Protein AF-A0AAD9B5M4-F1 (afdb_monomer)

pLDDT: mean 79.09, std 23.1, range [20.39, 98.62]

Mean predicted aligned error: 19.1 Å

Secondary structure (DSSP, 8-state):
-PPPHHHHHHHHHHHHHHHTS---PPP------------------------------------------------PPEEPPPPTT---TT--EETT-EEPP---SSSSSSPEEEEE--TTGGGS-HHHHHHHHHHHHHHHHHHHHHHT--EEEEESB--TTTSTTS-TTBB--B--S-THHHHHGGGGHHHH-SS-HHHHHHHBPPPEEEEEE-SS----EEEEEEEE---HHHHTT---EE--EEEETTTTEEEEPPPEEEEEETTEEEEPPGGGHHHHHHTHHHHHHHHHHHHHHHHHS-----TTHHHHHHHHHHTTSSS--TT--EEEEE-PPPTTGGGG-HHHHTS-EEEEEE--TTTTTTSHHHHHTTTS-EEEEEGGGG---TT--HHHHHHHTTTTTSEEEEETT--TT--S-------

Structure (mmCIF, N/CA/C/O backbone):
data_AF-A0AAD9B5M4-F1
#
_entry.id   AF-A0AAD9B5M4-F1
#
loop_
_atom_site.group_PDB
_atom_site.id
_atom_site.type_symbol
_atom_site.label_atom_id
_atom_site.label_alt_id
_atom_site.label_comp_id
_atom_site.label_asym_id
_atom_site.label_entity_id
_atom_site.label_seq_id
_atom_site.pdbx_PDB_ins_code
_atom_site.Cartn_x
_atom_site.Cartn_y
_atom_site.Cartn_z
_atom_site.occupancy
_atom_site.B_iso_or_equiv
_atom_site.auth_seq_id
_atom_site.auth_comp_id
_atom_site.auth_asym_id
_atom_site.auth_atom_id
_atom_site.pdbx_PDB_model_num
ATOM 1 N N . MET A 1 1 ? 7.770 17.710 -36.635 1.00 39.19 1 MET A N 1
ATOM 2 C CA . MET A 1 1 ? 7.767 16.259 -36.335 1.00 39.19 1 MET A CA 1
ATOM 3 C C . MET A 1 1 ? 8.160 16.074 -34.880 1.00 39.19 1 MET A C 1
ATOM 5 O O . MET A 1 1 ? 9.122 16.702 -34.460 1.00 39.19 1 MET A O 1
ATOM 9 N N . LYS A 1 2 ? 7.404 15.291 -34.099 1.00 36.31 2 LYS A N 1
ATOM 10 C CA . LYS A 1 2 ? 7.777 14.970 -32.712 1.00 36.31 2 LYS A CA 1
ATOM 11 C C . LYS A 1 2 ? 9.024 14.082 -32.746 1.00 36.31 2 LYS A C 1
ATOM 13 O O . LYS A 1 2 ? 9.026 13.071 -33.441 1.00 36.31 2 LYS A O 1
ATOM 18 N N . LEU A 1 3 ? 10.082 14.499 -32.057 1.00 49.53 3 LEU A N 1
ATOM 19 C CA . LEU A 1 3 ? 11.341 13.760 -31.987 1.00 49.53 3 LEU A CA 1
ATOM 20 C C . LEU A 1 3 ? 11.106 12.439 -31.237 1.00 49.53 3 LEU A C 1
ATOM 22 O O . LEU A 1 3 ? 10.491 12.428 -30.172 1.00 49.53 3 LEU A O 1
ATOM 26 N N . GLY A 1 4 ? 11.536 11.324 -31.831 1.00 55.62 4 GLY A N 1
ATOM 27 C CA . GLY A 1 4 ? 11.327 9.985 -31.280 1.00 55.62 4 GLY A CA 1
ATOM 28 C C . GLY A 1 4 ? 12.250 9.660 -30.093 1.00 55.62 4 GLY A C 1
ATOM 29 O O . GLY A 1 4 ? 13.252 10.350 -29.884 1.00 55.62 4 GLY A O 1
ATOM 30 N N . PRO A 1 5 ? 11.972 8.574 -29.347 1.00 49.12 5 PRO A N 1
ATOM 31 C CA . PRO A 1 5 ? 12.705 8.195 -28.130 1.00 49.12 5 PRO A CA 1
ATOM 32 C C . PRO A 1 5 ? 14.225 8.063 -28.319 1.00 49.12 5 PRO A C 1
ATOM 34 O O . PRO A 1 5 ? 14.998 8.458 -27.449 1.00 49.12 5 PRO A O 1
ATOM 37 N N . ALA A 1 6 ? 14.667 7.585 -29.486 1.00 45.44 6 ALA A N 1
ATOM 38 C CA . ALA A 1 6 ? 16.084 7.468 -29.827 1.00 45.44 6 ALA A CA 1
ATOM 39 C C . ALA A 1 6 ? 16.812 8.825 -29.856 1.00 45.44 6 ALA A C 1
ATOM 41 O O . ALA A 1 6 ? 17.970 8.917 -29.457 1.00 45.44 6 ALA A O 1
ATOM 42 N N . HIS A 1 7 ? 16.130 9.896 -30.270 1.00 56.38 7 HIS A N 1
ATOM 43 C CA . HIS A 1 7 ? 16.723 11.231 -30.339 1.00 56.38 7 HIS A CA 1
ATOM 44 C C . HIS A 1 7 ? 16.983 11.803 -28.937 1.00 56.38 7 HIS A C 1
ATOM 46 O O . HIS A 1 7 ? 18.015 12.425 -28.701 1.00 56.38 7 HIS A O 1
ATOM 52 N N . LEU A 1 8 ? 16.090 11.505 -27.986 1.00 57.06 8 LEU A N 1
ATOM 53 C CA . LEU A 1 8 ? 16.222 11.906 -26.585 1.00 57.06 8 LEU A CA 1
ATOM 54 C C . LEU A 1 8 ? 17.433 11.236 -25.913 1.00 57.06 8 LEU A C 1
ATOM 56 O O . LEU A 1 8 ? 18.169 11.867 -25.156 1.00 57.06 8 LEU A O 1
ATOM 60 N N . ILE A 1 9 ? 17.663 9.957 -26.227 1.00 57.53 9 ILE A N 1
ATOM 61 C CA . ILE A 1 9 ? 18.798 9.176 -25.715 1.00 57.53 9 ILE A CA 1
ATOM 62 C C . ILE A 1 9 ? 20.120 9.714 -26.277 1.00 57.53 9 ILE A C 1
ATOM 64 O O . ILE A 1 9 ? 21.083 9.893 -25.529 1.00 57.53 9 ILE A O 1
ATOM 68 N N . ILE A 1 10 ? 20.162 10.021 -27.577 1.00 68.12 10 ILE A N 1
ATOM 69 C CA . ILE A 1 10 ? 21.339 10.611 -28.231 1.00 68.12 10 ILE A CA 1
ATOM 70 C C . ILE A 1 10 ? 21.653 11.988 -27.634 1.00 68.12 10 ILE A C 1
ATOM 72 O O . ILE A 1 10 ? 22.813 12.279 -27.339 1.00 68.12 10 ILE A O 1
ATOM 76 N N . GLN A 1 11 ? 20.631 12.809 -27.385 1.00 69.69 11 GLN A N 1
ATOM 77 C CA . GLN A 1 11 ? 20.801 14.120 -26.767 1.00 69.69 11 GLN A CA 1
ATOM 78 C C . GLN A 1 11 ? 21.380 14.010 -25.348 1.00 69.69 11 GLN A C 1
ATOM 80 O O . GLN A 1 11 ? 22.401 14.635 -25.059 1.00 69.69 11 GLN A O 1
ATOM 85 N N . LYS A 1 12 ? 20.813 13.145 -24.494 1.00 71.06 12 LYS A N 1
ATOM 86 C CA . LYS A 1 12 ? 21.324 12.935 -23.128 1.00 71.06 12 LYS A CA 1
ATOM 87 C C . LYS A 1 12 ? 22.743 12.368 -23.099 1.00 71.06 12 LYS A C 1
ATOM 89 O O . LYS A 1 12 ? 23.552 12.785 -22.272 1.00 71.06 12 LYS A O 1
ATOM 94 N N . ARG A 1 13 ? 23.078 11.450 -24.013 1.00 75.81 13 ARG A N 1
ATOM 95 C CA . ARG A 1 13 ? 24.453 10.953 -24.180 1.00 75.81 13 ARG A CA 1
ATOM 96 C C . ARG A 1 13 ? 25.413 12.104 -24.499 1.00 75.81 13 ARG A C 1
ATOM 98 O O . ARG A 1 13 ? 26.478 12.185 -23.894 1.00 75.81 13 ARG A O 1
ATOM 105 N N . ASN A 1 14 ? 25.051 12.977 -25.438 1.00 75.81 14 ASN A N 1
ATOM 106 C CA . ASN A 1 14 ? 25.907 14.086 -25.861 1.00 75.81 14 ASN A CA 1
ATOM 107 C C . ASN A 1 14 ? 26.092 15.130 -24.746 1.00 75.81 14 ASN A C 1
ATOM 109 O O . ASN A 1 14 ? 27.202 15.618 -24.546 1.00 75.81 14 ASN A O 1
ATOM 113 N N . GLU A 1 15 ? 25.051 15.409 -23.958 1.00 79.12 15 GLU A N 1
ATOM 114 C CA . GLU A 1 15 ? 25.136 16.261 -22.761 1.00 79.12 15 GLU A CA 1
ATOM 115 C C . GLU A 1 15 ? 26.111 15.694 -21.711 1.00 79.12 15 GLU A C 1
ATOM 117 O O . GLU A 1 15 ? 26.934 16.427 -21.159 1.00 79.12 15 GLU A O 1
ATOM 122 N N . LEU A 1 16 ? 26.081 14.376 -21.485 1.00 66.81 16 LEU A N 1
ATOM 123 C CA . LEU A 1 16 ? 26.980 13.662 -20.567 1.00 66.81 16 LEU A CA 1
ATOM 124 C C . LEU A 1 16 ? 28.443 13.631 -21.027 1.00 66.81 16 LEU A C 1
ATOM 126 O O . LEU A 1 16 ? 29.350 13.620 -20.198 1.00 66.81 16 LEU A O 1
ATOM 130 N N . ILE A 1 17 ? 28.686 13.595 -22.336 1.00 68.75 17 ILE A N 1
ATOM 131 C CA . ILE A 1 17 ? 30.043 13.640 -22.897 1.00 68.75 17 ILE A CA 1
ATOM 132 C C . ILE A 1 17 ? 30.610 15.060 -22.783 1.00 68.75 17 ILE A C 1
ATOM 134 O O . ILE A 1 17 ? 31.754 15.237 -22.365 1.00 68.75 17 ILE A O 1
ATOM 138 N N . ASN A 1 18 ? 29.789 16.074 -23.065 1.00 67.31 18 ASN A N 1
ATOM 139 C CA . ASN A 1 18 ? 30.200 17.476 -23.019 1.00 67.31 18 ASN A CA 1
ATOM 140 C C . ASN A 1 18 ? 30.440 17.985 -21.588 1.00 67.31 18 ASN A C 1
ATOM 142 O O . ASN A 1 18 ? 31.298 18.843 -21.378 1.00 67.31 18 ASN A O 1
ATOM 146 N N . SER A 1 19 ? 29.737 17.448 -20.583 1.00 72.06 19 SER A N 1
ATOM 147 C CA . SER A 1 19 ? 29.960 17.819 -19.177 1.00 72.06 19 SER A CA 1
ATOM 148 C C . SER A 1 19 ? 31.300 17.320 -18.624 1.00 72.06 19 SER A C 1
ATOM 150 O O . SER A 1 19 ? 31.854 17.940 -17.718 1.00 72.06 19 SER A O 1
ATOM 152 N N . LYS A 1 20 ? 31.867 16.255 -19.205 1.00 62.69 20 LYS A N 1
ATOM 153 C CA . LYS A 1 20 ? 33.166 15.684 -18.810 1.00 62.69 20 LYS A CA 1
ATOM 154 C C . LYS A 1 20 ? 34.376 16.347 -19.481 1.00 62.69 20 LYS A C 1
ATOM 156 O O . LYS A 1 20 ? 35.502 16.004 -19.138 1.00 62.69 20 LYS A O 1
ATOM 161 N N . GLN A 1 21 ? 34.167 17.277 -20.419 1.00 49.81 21 GLN A N 1
ATOM 162 C CA . GLN A 1 21 ? 35.237 17.889 -21.224 1.00 49.81 21 GLN A CA 1
ATOM 163 C C . GLN A 1 21 ? 35.548 19.360 -20.892 1.00 49.81 21 GLN A C 1
ATOM 165 O O . GLN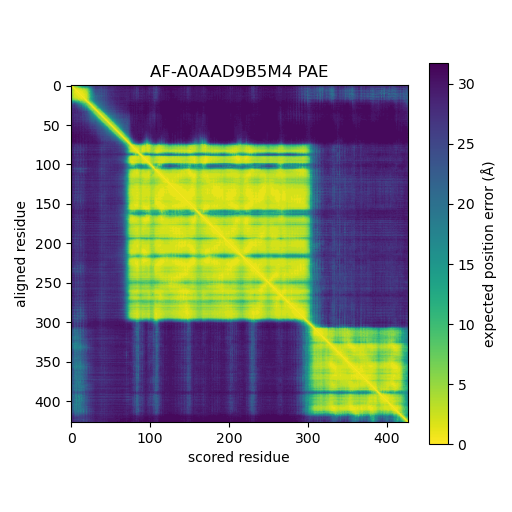 A 1 21 ? 36.388 19.958 -21.560 1.00 49.81 21 GLN A O 1
ATOM 170 N N . LYS 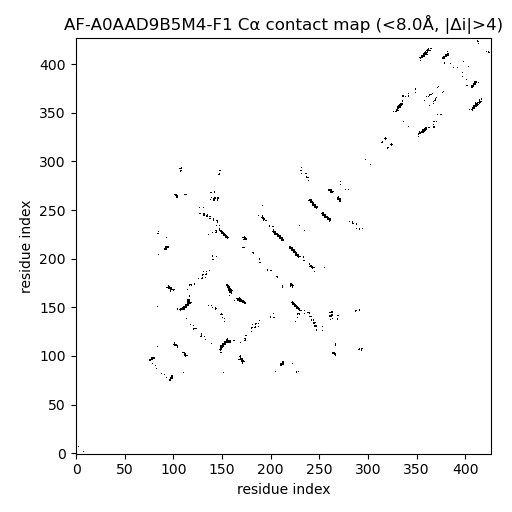A 1 22 ? 34.934 19.973 -19.868 1.00 40.47 22 LYS A N 1
ATOM 171 C CA . LYS A 1 22 ? 35.286 21.353 -19.476 1.00 40.47 22 LYS A CA 1
ATOM 172 C C . LYS A 1 22 ? 36.517 21.392 -18.549 1.00 40.47 22 LYS A C 1
ATOM 174 O O . LYS A 1 22 ? 36.461 20.792 -17.476 1.00 40.47 22 LYS A O 1
ATOM 179 N N . PRO A 1 23 ? 37.597 22.123 -18.893 1.00 38.47 23 PRO A N 1
ATOM 180 C CA . PRO A 1 23 ? 38.705 22.387 -17.976 1.00 38.47 23 PRO A CA 1
ATOM 181 C C . PRO A 1 23 ? 38.291 23.395 -16.892 1.00 38.47 23 PRO A C 1
ATOM 183 O O . PRO A 1 23 ? 37.596 24.368 -17.180 1.00 38.47 23 PRO A O 1
ATOM 186 N N . GLN A 1 24 ? 38.746 23.191 -15.652 1.00 37.97 24 GLN A N 1
ATOM 187 C CA . GLN A 1 24 ? 38.643 24.187 -14.580 1.00 37.97 24 GLN A CA 1
ATOM 188 C C . GLN A 1 24 ? 39.502 25.415 -14.920 1.00 37.97 24 GLN A C 1
ATOM 190 O O . GLN A 1 24 ? 40.733 25.339 -14.923 1.00 37.97 24 GLN A O 1
ATOM 195 N N . GLU A 1 25 ? 38.865 26.554 -15.189 1.00 32.81 25 GLU A N 1
ATOM 196 C CA . GLU A 1 25 ? 39.560 27.836 -15.296 1.00 32.81 25 GLU A CA 1
ATOM 197 C C . GLU A 1 25 ? 39.916 28.403 -13.915 1.00 32.81 25 GLU A C 1
ATOM 199 O O . GLU A 1 25 ? 39.144 28.370 -12.956 1.00 32.81 25 GLU A O 1
ATOM 204 N N . LYS A 1 26 ? 41.148 28.910 -13.846 1.00 32.97 26 LYS A N 1
ATOM 205 C CA . LYS A 1 26 ? 41.827 29.486 -12.686 1.00 32.97 26 LYS A CA 1
ATOM 206 C C . LYS A 1 26 ? 41.167 30.800 -12.255 1.00 32.97 26 LYS A C 1
ATOM 208 O O . LYS A 1 26 ? 41.124 31.742 -13.038 1.00 32.97 26 LYS A O 1
ATOM 213 N N . ILE A 1 27 ? 40.804 30.917 -10.978 1.00 31.23 27 ILE A N 1
ATOM 214 C CA . ILE A 1 27 ? 40.496 32.207 -10.343 1.00 31.23 27 ILE A CA 1
ATOM 215 C C . ILE A 1 27 ? 41.760 32.708 -9.626 1.00 31.23 27 ILE A C 1
ATOM 217 O O . ILE A 1 27 ? 42.312 32.013 -8.773 1.00 31.23 27 ILE A O 1
ATOM 221 N N . LYS A 1 28 ? 42.225 33.915 -9.976 1.00 28.78 28 LYS A N 1
ATOM 222 C CA . LYS A 1 28 ? 43.208 34.703 -9.207 1.00 28.78 28 LYS A CA 1
ATOM 223 C C . LYS A 1 28 ? 42.522 35.922 -8.553 1.00 28.78 28 LYS A C 1
ATOM 225 O O . LYS A 1 28 ? 41.467 36.333 -9.029 1.00 28.78 28 LYS A O 1
ATOM 230 N N . PRO A 1 29 ? 43.087 36.459 -7.454 1.00 37.53 29 PRO A N 1
ATOM 231 C CA . PRO A 1 29 ? 42.334 37.058 -6.350 1.00 37.53 29 PRO A CA 1
ATOM 232 C C . PRO A 1 29 ? 42.328 38.595 -6.364 1.00 37.53 29 PRO A C 1
ATOM 234 O O . PRO A 1 29 ? 43.187 39.209 -6.989 1.00 37.53 29 PRO A O 1
ATOM 237 N N . ASN A 1 30 ? 41.429 39.207 -5.584 1.00 25.59 30 ASN A N 1
ATOM 238 C CA . ASN A 1 30 ? 41.640 40.542 -5.009 1.00 25.59 30 ASN A CA 1
ATOM 239 C C . ASN A 1 30 ? 40.929 40.687 -3.639 1.00 25.59 30 ASN A C 1
ATOM 241 O O . ASN A 1 30 ? 40.059 39.872 -3.328 1.00 25.59 30 ASN A O 1
ATOM 245 N N . PRO A 1 31 ? 41.349 41.644 -2.783 1.00 32.12 31 PRO A N 1
ATOM 246 C CA . PRO A 1 31 ? 41.446 41.461 -1.336 1.00 32.12 31 PRO A CA 1
ATOM 247 C C . PRO A 1 31 ? 40.405 42.263 -0.539 1.00 32.12 31 PRO A C 1
ATOM 249 O O . PRO A 1 31 ? 39.957 43.319 -0.976 1.00 32.12 31 PRO A O 1
ATOM 252 N N . GLY A 1 32 ? 40.094 41.817 0.683 1.00 26.09 32 GLY A N 1
ATOM 253 C CA . GLY A 1 32 ? 39.283 42.611 1.614 1.00 26.09 32 GLY A CA 1
ATOM 254 C C . GLY A 1 32 ? 38.781 41.870 2.855 1.00 26.09 32 GLY A C 1
ATOM 255 O O . GLY A 1 32 ? 37.624 41.494 2.903 1.00 26.09 32 GLY A O 1
ATOM 256 N N . LYS A 1 33 ? 39.690 41.681 3.821 1.00 28.72 33 LYS A N 1
ATOM 257 C CA . LYS A 1 33 ? 39.554 41.597 5.297 1.00 28.72 33 LYS A CA 1
ATOM 258 C C . LYS A 1 33 ? 38.266 41.081 5.990 1.00 28.72 33 LYS A C 1
ATOM 260 O O . LYS A 1 33 ? 37.246 41.756 5.974 1.00 28.72 33 LYS A O 1
ATOM 265 N N . ASN A 1 34 ? 38.528 40.052 6.817 1.00 25.77 34 ASN A N 1
ATOM 266 C CA . ASN A 1 34 ? 38.108 39.774 8.214 1.00 25.77 34 ASN A CA 1
ATOM 267 C C . ASN A 1 34 ? 36.602 39.494 8.452 1.00 25.77 34 ASN A C 1
ATOM 269 O O . ASN A 1 34 ? 35.754 40.222 7.965 1.00 25.77 34 ASN A O 1
ATOM 273 N N . THR A 1 35 ? 36.181 38.449 9.179 1.00 27.86 35 THR A N 1
ATOM 274 C CA . THR A 1 35 ? 36.718 37.933 10.454 1.00 27.86 35 THR A CA 1
ATOM 275 C C . THR A 1 35 ? 36.384 36.439 10.650 1.00 27.86 35 THR A C 1
ATOM 277 O O . THR A 1 35 ? 35.401 35.932 10.113 1.00 27.86 35 THR A O 1
ATOM 280 N N . GLU A 1 36 ? 37.257 35.776 11.407 1.00 28.11 36 GLU A N 1
ATOM 281 C CA . GLU A 1 36 ? 37.295 34.390 11.907 1.00 28.11 36 GLU A CA 1
ATOM 282 C C . GLU A 1 36 ? 36.030 34.029 12.740 1.00 28.11 36 GLU A C 1
ATOM 284 O O . GLU A 1 36 ? 35.329 34.922 13.203 1.00 28.11 36 GLU A O 1
ATOM 289 N N . ASP A 1 37 ? 35.582 32.774 12.890 1.00 25.66 37 ASP A N 1
ATOM 290 C CA . ASP A 1 37 ? 36.319 31.663 13.503 1.00 25.66 37 ASP A CA 1
ATOM 291 C C . ASP A 1 37 ? 35.860 30.260 13.061 1.00 25.66 37 ASP A C 1
ATOM 293 O O . ASP A 1 37 ? 34.683 29.980 12.826 1.00 25.66 37 ASP A O 1
ATOM 297 N N . LYS A 1 38 ? 36.847 29.358 12.991 1.00 27.33 38 LYS A N 1
ATOM 298 C CA . LYS A 1 38 ? 36.749 27.942 12.622 1.00 27.33 38 LYS A CA 1
ATOM 299 C C . LYS A 1 38 ? 36.758 27.047 13.862 1.00 27.33 38 LYS A C 1
ATOM 301 O O . LYS A 1 38 ? 37.573 27.223 14.760 1.00 27.33 38 LYS A O 1
ATOM 306 N N . GLN A 1 39 ? 35.960 25.983 13.819 1.00 25.28 39 GLN A N 1
ATOM 307 C CA . GLN A 1 39 ? 36.181 24.769 14.606 1.00 25.28 39 GLN A CA 1
ATOM 308 C C . GLN A 1 39 ? 37.382 23.995 14.040 1.00 25.28 39 GLN A C 1
ATOM 310 O O . GLN A 1 39 ? 37.442 23.741 12.837 1.00 25.28 39 GLN A O 1
ATOM 315 N N . HIS A 1 40 ? 38.311 23.576 14.903 1.00 27.67 40 HIS A N 1
ATOM 316 C CA . HIS A 1 40 ? 39.331 22.583 14.570 1.00 27.67 40 HIS A CA 1
ATOM 317 C C . HIS A 1 40 ? 39.346 21.450 15.599 1.00 27.67 40 HIS A C 1
ATOM 319 O O . HIS A 1 40 ? 39.547 21.655 16.794 1.00 27.67 40 HIS A O 1
ATOM 325 N N . ILE A 1 41 ? 39.154 20.243 15.072 1.00 25.72 41 ILE A N 1
ATOM 326 C CA . ILE A 1 41 ? 39.416 18.944 15.688 1.00 25.72 41 ILE A CA 1
ATOM 327 C C . ILE A 1 41 ? 40.935 18.746 15.764 1.00 25.72 41 ILE A C 1
ATOM 329 O O . ILE A 1 41 ? 41.642 19.061 14.804 1.00 25.72 41 ILE A O 1
ATOM 333 N N . ASN A 1 42 ? 41.430 18.184 16.870 1.00 23.97 42 ASN A N 1
ATOM 334 C CA . ASN A 1 42 ? 42.815 17.737 16.994 1.00 23.97 42 ASN A CA 1
ATOM 335 C C . ASN A 1 42 ? 42.864 16.359 17.678 1.00 23.97 42 ASN A C 1
ATOM 337 O O . ASN A 1 42 ? 42.417 16.210 18.814 1.00 23.97 42 ASN A O 1
ATOM 341 N N . GLN A 1 43 ? 43.411 15.362 16.979 1.00 25.56 43 GLN A N 1
ATOM 342 C CA . GLN A 1 43 ? 43.858 14.083 17.534 1.00 25.56 43 GLN A CA 1
ATOM 343 C C . GLN A 1 43 ? 45.382 14.142 17.691 1.00 25.56 43 GLN A C 1
ATOM 345 O O . GLN A 1 43 ? 46.081 14.561 16.770 1.00 25.56 43 GLN A O 1
ATOM 350 N N . LYS A 1 44 ? 45.909 13.681 18.829 1.00 24.09 44 LYS A N 1
ATOM 351 C CA . LYS A 1 44 ? 47.337 13.387 19.006 1.00 24.09 44 LYS A CA 1
ATOM 352 C C . LYS A 1 44 ? 47.513 12.058 19.733 1.00 24.09 44 LYS A C 1
ATOM 354 O O . LYS A 1 44 ? 46.963 11.863 20.811 1.00 24.09 44 LYS A O 1
ATOM 359 N N . ALA A 1 45 ? 48.333 11.197 19.139 1.00 22.17 45 ALA A N 1
ATOM 360 C CA . ALA A 1 45 ? 48.955 10.028 19.747 1.00 22.17 45 ALA A CA 1
ATOM 361 C C . ALA A 1 45 ? 50.451 10.318 19.957 1.00 22.17 45 ALA A C 1
ATOM 363 O O . ALA A 1 45 ? 51.061 10.950 19.094 1.00 22.17 45 ALA A O 1
ATOM 364 N N . VAL A 1 46 ? 51.041 9.837 21.058 1.00 24.17 46 VAL A N 1
ATOM 365 C CA . VAL A 1 46 ? 52.501 9.709 21.255 1.00 24.17 46 VAL A CA 1
ATOM 366 C C . VAL A 1 46 ? 52.789 8.466 22.117 1.00 24.17 46 VAL A C 1
ATOM 368 O O . VAL A 1 46 ? 52.082 8.206 23.086 1.00 24.17 46 VAL A O 1
ATOM 371 N N . GLN A 1 47 ? 53.812 7.702 21.718 1.00 24.02 47 GLN A N 1
ATOM 372 C CA . GLN A 1 47 ? 54.351 6.472 22.324 1.00 24.02 47 GLN A CA 1
ATOM 373 C C . GLN A 1 47 ? 55.388 6.728 23.440 1.00 24.02 47 GLN A C 1
ATOM 375 O O . GLN A 1 47 ? 56.050 7.763 23.436 1.00 24.02 47 GLN A O 1
ATOM 380 N N . GLY A 1 48 ? 55.637 5.710 24.284 1.00 20.39 48 GLY A N 1
ATOM 381 C CA . GLY A 1 48 ? 56.869 5.552 25.082 1.00 20.39 48 GLY A CA 1
ATOM 382 C C . GLY A 1 48 ? 56.825 4.409 26.121 1.00 20.39 48 GLY A C 1
ATOM 383 O O . GLY A 1 48 ? 56.065 4.483 27.074 1.00 20.39 48 GLY A O 1
ATOM 384 N N . HIS A 1 49 ? 57.633 3.363 25.905 1.00 22.75 49 HIS A N 1
ATOM 385 C CA . HIS A 1 49 ? 57.891 2.108 26.669 1.00 22.75 49 HIS A CA 1
ATOM 386 C C . HIS A 1 49 ? 58.735 2.286 27.976 1.00 22.75 49 HIS A C 1
ATOM 388 O O . HIS A 1 49 ? 59.168 3.414 28.203 1.00 22.75 49 HIS A O 1
ATOM 394 N N . PRO A 1 50 ? 59.218 1.232 28.709 1.00 39.34 50 PRO A N 1
ATOM 395 C CA . PRO A 1 50 ? 58.718 -0.127 29.073 1.00 39.34 50 PRO A CA 1
ATOM 396 C C . PRO A 1 50 ? 59.011 -0.553 30.562 1.00 39.34 50 PRO A C 1
ATOM 398 O O . PRO A 1 50 ? 59.533 0.244 31.332 1.00 39.34 50 PRO A O 1
ATOM 401 N N . ALA A 1 51 ? 58.771 -1.849 30.888 1.00 22.72 51 ALA A N 1
ATOM 402 C CA . ALA A 1 51 ? 59.350 -2.737 31.948 1.00 22.72 51 ALA A CA 1
ATOM 403 C C . ALA A 1 51 ? 58.299 -3.261 32.969 1.00 22.72 51 ALA A C 1
ATOM 405 O O . ALA A 1 51 ? 57.681 -2.470 33.664 1.00 22.72 51 ALA A O 1
ATOM 406 N N . GLN A 1 52 ? 57.859 -4.532 32.936 1.00 26.84 52 GLN A N 1
ATOM 407 C CA . GLN A 1 52 ? 58.465 -5.831 33.340 1.00 26.84 52 GLN A CA 1
ATOM 408 C C . GLN A 1 52 ? 57.984 -6.321 34.732 1.00 26.84 52 GLN A C 1
ATOM 410 O O . GLN A 1 52 ? 58.351 -5.715 35.726 1.00 26.84 52 GLN A O 1
ATOM 415 N N . THR A 1 53 ? 57.294 -7.487 34.746 1.00 22.86 53 THR A N 1
ATOM 416 C CA . THR A 1 53 ? 57.270 -8.575 35.781 1.00 22.86 53 THR A CA 1
ATOM 417 C C . THR A 1 53 ? 56.807 -8.215 37.220 1.00 22.86 53 THR A C 1
ATOM 419 O O . THR A 1 53 ? 57.088 -7.138 37.702 1.00 22.86 53 THR A O 1
ATOM 422 N N . SER A 1 54 ? 56.098 -9.006 38.042 1.00 22.97 54 SER A N 1
ATOM 423 C CA . SER A 1 54 ? 55.983 -10.461 38.228 1.00 22.97 54 SER A CA 1
ATOM 424 C C . SER A 1 54 ? 54.955 -10.798 39.349 1.00 22.97 54 SER A C 1
ATOM 426 O O . SER A 1 54 ? 55.025 -10.191 40.408 1.00 22.97 54 SER A O 1
ATOM 428 N N . VAL A 1 55 ? 54.132 -11.843 39.141 1.00 24.42 55 VAL A N 1
ATOM 429 C CA . VAL A 1 55 ? 53.941 -13.042 40.013 1.00 24.42 55 VAL A CA 1
ATOM 430 C C . VAL A 1 55 ? 53.146 -12.998 41.359 1.00 24.42 55 VAL A C 1
ATOM 432 O O . VAL A 1 55 ? 53.502 -12.276 42.279 1.00 24.42 55 VAL A O 1
ATOM 435 N N . ARG A 1 56 ? 52.226 -13.996 41.467 1.00 24.09 56 ARG A N 1
ATOM 436 C CA . ARG A 1 56 ? 51.621 -14.755 42.619 1.00 24.09 56 ARG A CA 1
ATOM 437 C C . ARG A 1 56 ? 50.516 -14.104 43.476 1.00 24.09 56 ARG A C 1
ATOM 439 O O . ARG A 1 56 ? 50.707 -13.015 43.987 1.00 24.09 56 ARG A O 1
ATOM 446 N N . ASN A 1 57 ? 49.301 -14.691 43.507 1.00 24.72 57 ASN A N 1
ATOM 447 C CA . ASN A 1 57 ? 48.758 -15.776 44.388 1.00 24.72 57 ASN A CA 1
ATOM 448 C C . ASN A 1 57 ? 48.699 -15.318 45.870 1.00 24.72 57 ASN A C 1
ATOM 450 O O . ASN A 1 57 ? 49.710 -14.829 46.351 1.00 24.72 57 ASN A O 1
ATOM 454 N N . THR A 1 58 ? 47.628 -15.401 46.672 1.00 25.31 58 THR A N 1
ATOM 455 C CA . THR A 1 58 ? 46.576 -16.417 46.894 1.00 25.31 58 THR A CA 1
ATOM 456 C C . THR A 1 58 ? 45.460 -15.796 47.779 1.00 25.31 58 THR A C 1
ATOM 458 O O . THR A 1 58 ? 45.747 -14.861 48.518 1.00 25.31 58 THR A O 1
ATOM 461 N N . GLU A 1 59 ? 44.234 -16.321 47.653 1.00 26.36 59 GLU A N 1
ATOM 462 C CA . GLU A 1 59 ? 43.061 -16.414 48.570 1.00 26.36 59 GLU A CA 1
ATOM 463 C C . GLU A 1 59 ? 43.052 -15.611 49.898 1.00 26.36 59 GLU A C 1
ATOM 465 O O . GLU A 1 59 ? 43.984 -15.706 50.687 1.00 26.36 59 GLU A O 1
ATOM 470 N N . ASP A 1 60 ? 41.971 -14.875 50.213 1.00 26.20 60 ASP A N 1
ATOM 471 C CA . ASP A 1 60 ? 40.805 -15.393 50.966 1.00 26.20 60 ASP A CA 1
ATOM 472 C C . ASP A 1 60 ? 39.834 -14.290 51.470 1.00 26.20 60 ASP A C 1
ATOM 474 O O . ASP A 1 60 ? 40.229 -13.179 51.812 1.00 26.20 60 ASP A O 1
ATOM 478 N N . SER A 1 61 ? 38.566 -14.695 51.614 1.00 25.31 61 SER A N 1
ATOM 479 C CA . SER A 1 61 ? 37.556 -14.230 52.588 1.00 25.31 61 SER A CA 1
ATOM 480 C C . SER A 1 61 ? 36.716 -12.936 52.393 1.00 25.31 61 SER A C 1
ATOM 482 O O . SER A 1 61 ? 37.098 -11.836 52.773 1.00 25.31 61 SER A O 1
ATOM 484 N N . VAL A 1 62 ? 35.497 -13.145 51.866 1.00 28.86 62 VAL A N 1
ATOM 485 C CA . VAL A 1 62 ? 34.162 -12.923 52.491 1.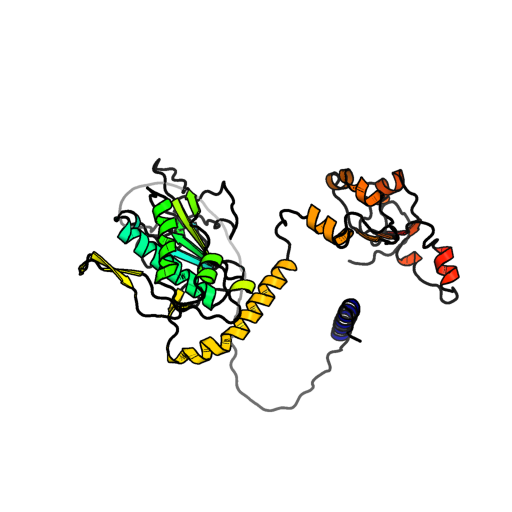00 28.86 62 VAL A CA 1
ATOM 486 C C . VAL A 1 62 ? 33.700 -11.515 52.974 1.00 28.86 62 VAL A C 1
ATOM 488 O O . VAL A 1 62 ? 34.199 -10.946 53.933 1.00 28.86 62 VAL A O 1
ATOM 491 N N . GLU A 1 63 ? 32.553 -11.130 52.378 1.00 27.97 63 GLU A N 1
ATOM 492 C CA . GLU A 1 63 ? 31.385 -10.345 52.859 1.00 27.97 63 GLU A CA 1
ATOM 493 C C . GLU A 1 63 ? 31.215 -8.824 52.622 1.00 27.97 63 GLU A C 1
ATOM 495 O O . GLU A 1 63 ? 31.867 -7.991 53.236 1.00 27.97 63 GLU A O 1
ATOM 500 N N . ARG A 1 64 ? 30.111 -8.546 51.884 1.00 27.78 64 ARG A N 1
ATOM 501 C CA . ARG A 1 64 ? 29.108 -7.452 52.001 1.00 27.78 64 ARG A CA 1
ATOM 502 C C . ARG A 1 64 ? 29.603 -6.026 51.698 1.00 27.78 64 ARG A C 1
ATOM 504 O O . ARG A 1 64 ? 30.588 -5.568 52.237 1.00 27.78 64 ARG A O 1
ATOM 511 N N . GLN A 1 65 ? 28.937 -5.198 50.893 1.00 31.19 65 GLN A N 1
ATOM 512 C CA . GLN A 1 65 ? 27.528 -5.091 50.509 1.00 31.19 65 GLN A CA 1
ATOM 513 C C . GLN A 1 65 ? 27.423 -4.096 49.332 1.00 31.19 65 GLN A C 1
ATOM 515 O O . GLN A 1 65 ? 28.311 -3.270 49.128 1.00 31.19 65 GLN A O 1
ATOM 520 N N . THR A 1 66 ? 26.268 -4.112 48.656 1.00 35.78 66 THR A N 1
ATOM 521 C CA . THR A 1 66 ? 25.727 -3.067 47.757 1.00 35.78 66 THR A CA 1
ATOM 522 C C . THR A 1 66 ? 26.429 -2.836 46.414 1.00 35.78 66 THR A C 1
ATOM 524 O O . THR A 1 66 ? 27.325 -2.010 46.290 1.00 35.78 66 THR A O 1
ATOM 527 N N . ALA A 1 67 ? 25.900 -3.469 45.364 1.00 27.16 67 ALA A N 1
ATOM 528 C CA . ALA A 1 67 ? 26.047 -2.994 43.993 1.00 27.16 67 ALA A CA 1
ATOM 529 C C . ALA A 1 67 ? 24.708 -3.139 43.254 1.00 27.16 67 ALA A C 1
ATOM 531 O O . ALA A 1 67 ? 24.230 -4.244 43.024 1.00 27.16 67 ALA A O 1
ATOM 532 N N . GLN A 1 68 ? 24.113 -1.974 42.995 1.00 30.14 68 GLN A N 1
ATOM 533 C CA . GLN A 1 68 ? 23.355 -1.580 41.807 1.00 30.14 68 GLN A CA 1
ATOM 534 C C . GLN A 1 68 ? 22.478 -2.633 41.122 1.00 30.14 68 GLN A C 1
ATOM 536 O O . GLN A 1 68 ? 22.961 -3.568 40.491 1.00 30.14 68 GLN A O 1
ATOM 541 N N . GLU A 1 69 ? 21.173 -2.347 41.130 1.00 31.75 69 GLU A N 1
ATOM 542 C CA . GLU A 1 69 ? 20.216 -2.790 40.117 1.00 31.75 69 GLU A CA 1
ATOM 543 C C . GLU A 1 69 ? 20.812 -2.589 38.720 1.00 31.75 69 GLU A C 1
ATOM 545 O O . GLU A 1 69 ? 20.827 -1.494 38.151 1.00 31.75 69 GLU A O 1
ATOM 550 N N . GLN A 1 70 ? 21.346 -3.670 38.170 1.00 30.31 70 GLN A N 1
ATOM 551 C CA . GLN A 1 70 ? 21.783 -3.716 36.796 1.00 30.31 70 GLN A CA 1
ATOM 552 C C . GLN A 1 70 ? 20.518 -3.896 35.959 1.00 30.31 70 GLN A C 1
ATOM 554 O O . GLN A 1 70 ? 19.971 -4.991 35.848 1.00 30.31 70 GLN A O 1
ATOM 559 N N . CYS A 1 71 ? 20.019 -2.780 35.424 1.00 34.22 71 CYS A N 1
ATOM 560 C CA . CYS A 1 71 ? 19.014 -2.747 34.372 1.00 34.22 71 CYS A CA 1
ATOM 561 C C . CYS A 1 71 ? 19.535 -3.577 33.192 1.00 34.22 71 CYS A C 1
ATOM 563 O O . CYS A 1 71 ? 20.330 -3.107 32.377 1.00 34.22 71 CYS A O 1
ATOM 565 N N . VAL A 1 72 ? 19.131 -4.845 33.135 1.00 30.50 72 VAL A N 1
ATOM 566 C CA . VAL A 1 72 ? 19.356 -5.698 31.975 1.00 30.50 72 VAL A CA 1
ATOM 567 C C . VAL A 1 72 ? 18.379 -5.224 30.902 1.00 30.50 72 VAL A C 1
ATOM 569 O O . VAL A 1 72 ? 17.277 -5.750 30.762 1.00 30.50 72 VAL A O 1
ATOM 572 N N . LEU A 1 73 ? 18.778 -4.203 30.142 1.00 41.81 73 LEU A N 1
ATOM 573 C CA . LEU A 1 73 ? 18.236 -3.968 28.808 1.00 41.81 73 LEU A CA 1
ATOM 574 C C . LEU A 1 73 ? 18.627 -5.183 27.962 1.00 41.81 73 LEU A C 1
ATOM 576 O O . LEU A 1 73 ? 19.668 -5.204 27.311 1.00 41.81 73 LEU A O 1
ATOM 580 N N . THR A 1 74 ? 17.814 -6.235 28.023 1.00 45.19 74 THR A N 1
ATOM 581 C CA . THR A 1 74 ? 17.839 -7.289 27.014 1.00 45.19 74 THR A CA 1
ATOM 582 C C . THR A 1 74 ? 17.483 -6.615 25.694 1.00 45.19 74 THR A C 1
ATOM 584 O O . THR A 1 74 ? 16.357 -6.165 25.493 1.00 45.19 74 THR A O 1
ATOM 587 N N . SER A 1 75 ? 18.467 -6.457 24.809 1.00 61.44 75 SER A N 1
ATOM 588 C CA . SER A 1 75 ? 18.225 -5.970 23.453 1.00 61.44 75 SER A CA 1
ATOM 589 C C . SER A 1 75 ? 17.294 -6.962 22.758 1.00 61.44 75 SER A C 1
ATOM 591 O O . SER A 1 75 ? 17.703 -8.086 22.461 1.00 61.44 75 SER A O 1
ATOM 593 N N . LYS A 1 76 ? 16.030 -6.577 22.567 1.00 79.38 76 LYS A N 1
ATOM 594 C CA . LYS A 1 76 ? 15.050 -7.385 21.834 1.00 79.38 76 LYS A CA 1
ATOM 595 C C . LYS A 1 76 ? 15.477 -7.497 20.369 1.00 79.38 76 LYS A C 1
ATOM 597 O O . LYS A 1 76 ? 16.082 -6.575 19.830 1.00 79.38 76 LYS A O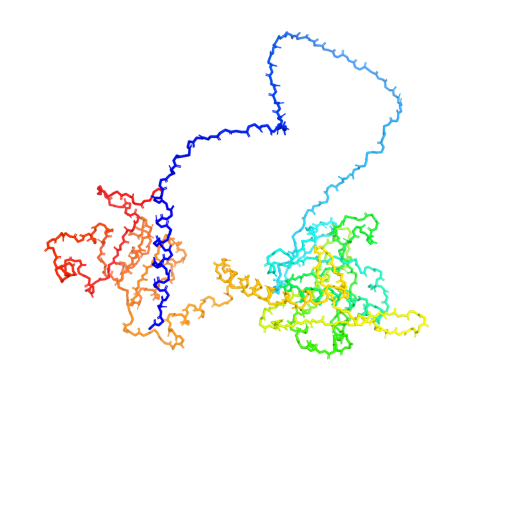 1
ATOM 602 N N . GLU A 1 77 ? 15.203 -8.642 19.749 1.00 86.25 77 GLU A N 1
ATOM 603 C CA . GLU A 1 77 ? 15.594 -8.908 18.360 1.00 86.25 77 GLU A CA 1
ATOM 604 C C . GLU A 1 77 ? 14.750 -8.089 17.374 1.00 86.25 77 GLU A C 1
ATOM 606 O O . GLU A 1 77 ? 13.527 -8.005 17.519 1.00 86.25 77 GLU A O 1
ATOM 611 N N . ASP A 1 78 ? 15.389 -7.557 16.331 1.00 88.00 78 ASP A N 1
ATOM 612 C CA . ASP A 1 78 ? 14.701 -6.871 15.236 1.00 88.00 78 ASP A CA 1
ATOM 613 C C . ASP A 1 78 ? 13.855 -7.842 14.393 1.00 88.00 78 ASP A C 1
ATOM 615 O O . ASP A 1 78 ? 14.198 -9.009 14.175 1.00 88.00 78 ASP A O 1
ATOM 619 N N . CYS A 1 79 ? 12.751 -7.333 13.851 1.00 88.00 79 CYS A N 1
ATOM 620 C CA . CYS A 1 79 ? 11.835 -8.040 12.969 1.00 88.00 79 CYS A CA 1
ATOM 621 C C . CYS A 1 79 ? 11.531 -7.205 11.723 1.00 88.00 79 CYS A C 1
ATOM 623 O O . CYS A 1 79 ? 11.341 -5.988 11.787 1.00 88.00 79 CYS A O 1
ATOM 625 N N . ARG A 1 80 ? 11.474 -7.870 10.565 1.00 88.31 80 ARG A N 1
ATOM 626 C CA . ARG A 1 80 ? 11.004 -7.251 9.324 1.00 88.31 80 ARG A CA 1
ATOM 627 C C . ARG A 1 80 ? 9.485 -7.390 9.233 1.00 88.31 80 ARG A C 1
ATOM 629 O O . ARG A 1 80 ? 8.982 -8.459 9.578 1.00 88.31 80 ARG A O 1
ATOM 636 N N . PRO A 1 81 ? 8.771 -6.359 8.757 1.00 89.25 81 PRO A N 1
ATOM 637 C CA . PRO A 1 81 ? 7.348 -6.486 8.497 1.00 89.25 81 PRO A CA 1
ATOM 638 C C . PRO A 1 81 ? 7.097 -7.444 7.328 1.00 89.25 81 PRO A C 1
ATOM 640 O O . PRO A 1 81 ? 7.976 -7.659 6.484 1.00 89.25 81 PRO A O 1
ATOM 643 N N . ARG A 1 82 ? 5.875 -7.974 7.258 1.00 91.12 82 ARG A N 1
ATOM 644 C CA . ARG A 1 82 ? 5.372 -8.700 6.088 1.00 91.12 82 ARG A CA 1
ATOM 645 C C . ARG A 1 82 ? 5.538 -7.846 4.813 1.00 91.12 82 ARG A C 1
ATOM 647 O O . ARG A 1 82 ? 5.337 -6.627 4.873 1.00 91.12 82 ARG A O 1
ATOM 654 N N . PRO A 1 83 ? 5.860 -8.446 3.649 1.00 90.31 83 PRO A N 1
ATOM 655 C CA . PRO A 1 83 ? 5.929 -7.716 2.384 1.00 90.31 83 PRO A CA 1
ATOM 656 C C . PRO A 1 83 ? 4.639 -6.953 2.058 1.00 90.31 83 PRO A C 1
ATOM 658 O O . PRO A 1 83 ? 3.541 -7.499 2.101 1.00 90.31 83 PRO A O 1
ATOM 661 N N . PHE A 1 84 ? 4.758 -5.675 1.714 1.00 92.12 84 PHE A N 1
ATOM 662 C CA . PHE A 1 84 ? 3.619 -4.781 1.490 1.00 92.12 84 PHE A CA 1
ATOM 663 C C . PHE A 1 84 ? 2.740 -5.183 0.298 1.00 92.12 84 PHE A C 1
ATOM 665 O O . PHE A 1 84 ? 3.262 -5.521 -0.757 1.00 92.12 84 PHE A O 1
ATOM 672 N N . ASP A 1 85 ? 1.414 -5.094 0.451 1.00 91.00 85 ASP A N 1
ATOM 673 C CA . ASP A 1 85 ? 0.396 -5.386 -0.577 1.00 91.00 85 ASP A CA 1
ATOM 674 C C . ASP A 1 85 ? 0.513 -6.780 -1.234 1.00 91.00 85 ASP A C 1
ATOM 676 O O . ASP A 1 85 ? 0.046 -6.994 -2.348 1.00 91.00 85 ASP A O 1
ATOM 680 N N . GLN A 1 86 ? 1.109 -7.753 -0.534 1.00 85.19 86 GLN A N 1
ATOM 681 C CA . GLN A 1 86 ? 1.263 -9.137 -1.000 1.00 85.19 86 GLN A CA 1
ATOM 682 C C . GLN A 1 86 ? 0.406 -10.120 -0.193 1.00 85.19 86 GLN A C 1
ATOM 684 O O . GLN A 1 86 ? 0.259 -9.997 1.022 1.00 85.19 86 GLN A O 1
ATOM 689 N N . GLU A 1 87 ? -0.137 -11.132 -0.865 1.00 74.19 87 GLU A N 1
ATOM 690 C CA . GLU A 1 87 ? -0.982 -12.176 -0.262 1.00 74.19 87 GLU A CA 1
ATOM 691 C C . GLU A 1 87 ? -0.187 -13.333 0.369 1.00 74.19 87 GLU A C 1
ATOM 693 O O . GLU A 1 87 ? -0.718 -14.426 0.510 1.00 74.19 87 GLU A O 1
ATOM 698 N N . GLU A 1 88 ? 1.083 -13.128 0.727 1.00 67.12 88 GLU A N 1
ATOM 699 C CA . GLU A 1 88 ? 1.962 -14.199 1.212 1.00 67.12 88 GLU A CA 1
ATOM 700 C C . GLU A 1 88 ? 1.332 -14.962 2.396 1.00 67.12 88 GLU A C 1
ATOM 702 O O . GLU A 1 88 ? 1.062 -14.389 3.454 1.00 67.12 88 GLU A O 1
ATOM 707 N N . ILE A 1 89 ? 1.045 -16.250 2.176 1.00 65.12 89 ILE A N 1
ATOM 708 C CA . ILE A 1 89 ? 0.149 -17.057 3.023 1.00 65.12 89 ILE A CA 1
ATOM 709 C C . ILE A 1 89 ? 0.870 -17.593 4.277 1.00 65.12 89 ILE A C 1
ATOM 711 O O . ILE A 1 89 ? 0.220 -17.840 5.290 1.00 65.12 89 ILE A O 1
ATOM 715 N N . ASP A 1 90 ? 2.206 -17.685 4.250 1.00 81.00 90 ASP A N 1
ATOM 716 C CA . ASP A 1 90 ? 3.001 -18.398 5.268 1.00 81.00 90 ASP A CA 1
ATOM 717 C C . ASP A 1 90 ? 3.850 -17.480 6.174 1.00 81.00 90 ASP A C 1
ATOM 719 O O . ASP A 1 90 ? 4.776 -17.933 6.852 1.00 81.00 90 ASP A O 1
ATOM 723 N N . PHE A 1 91 ? 3.567 -16.176 6.205 1.00 90.88 91 PHE A N 1
ATOM 724 C CA . PHE A 1 91 ? 4.304 -15.243 7.060 1.00 90.88 91 PHE A CA 1
ATOM 725 C C . PHE A 1 91 ? 3.831 -15.330 8.525 1.00 90.88 91 PHE A C 1
ATOM 727 O O . PHE A 1 91 ? 2.633 -15.288 8.800 1.00 90.88 91 PHE A O 1
ATOM 734 N N . ILE A 1 92 ? 4.768 -15.410 9.479 1.00 93.31 92 ILE A N 1
ATOM 735 C CA . ILE A 1 92 ? 4.498 -15.503 10.926 1.00 93.31 92 ILE A CA 1
ATOM 736 C C . ILE A 1 92 ? 5.392 -14.513 11.676 1.00 93.31 92 ILE A C 1
ATOM 738 O O . ILE A 1 92 ? 6.603 -14.448 11.447 1.00 93.31 92 ILE A O 1
ATOM 742 N N . TYR A 1 93 ? 4.810 -13.779 12.621 1.00 95.38 93 TYR A N 1
ATOM 743 C CA . TYR A 1 93 ? 5.568 -12.939 13.543 1.00 95.38 93 TYR A CA 1
ATOM 744 C C . TYR A 1 93 ? 6.020 -13.723 14.776 1.00 95.38 93 TYR A C 1
ATOM 746 O O . TYR A 1 93 ? 5.396 -14.699 15.170 1.00 95.38 93 TYR A O 1
ATOM 754 N N . VAL A 1 94 ? 7.089 -13.277 15.436 1.00 94.50 94 VAL A N 1
ATOM 755 C CA . VAL A 1 94 ? 7.550 -13.863 16.706 1.00 94.50 94 VAL A CA 1
ATOM 756 C C . VAL A 1 94 ? 7.347 -12.845 17.818 1.00 94.50 94 VAL A C 1
ATOM 758 O O . VAL A 1 94 ? 7.769 -11.694 17.687 1.00 94.50 94 VAL A O 1
ATOM 761 N N . LYS A 1 95 ? 6.703 -13.270 18.907 1.00 94.75 95 LYS A N 1
ATOM 762 C CA . LYS A 1 95 ? 6.430 -12.424 20.072 1.00 94.75 95 LYS A CA 1
ATOM 763 C C . LYS A 1 95 ? 7.721 -11.842 20.665 1.00 94.75 95 LYS A C 1
ATOM 765 O O . LYS A 1 95 ? 8.767 -12.487 20.640 1.00 94.75 95 LYS A O 1
ATOM 770 N N . ASN A 1 96 ? 7.633 -10.633 21.218 1.00 93.38 96 ASN A N 1
ATOM 771 C CA . ASN A 1 96 ? 8.719 -9.851 21.824 1.00 93.38 96 ASN A CA 1
ATOM 772 C C . ASN A 1 96 ? 9.830 -9.411 20.855 1.00 93.38 96 ASN A C 1
ATOM 774 O O . ASN A 1 96 ? 10.792 -8.777 21.291 1.00 93.38 96 ASN A O 1
ATOM 778 N N . ARG A 1 97 ? 9.723 -9.701 19.552 1.00 93.06 97 ARG A N 1
ATOM 779 C CA . ARG A 1 97 ? 10.567 -9.042 18.550 1.00 93.06 97 ARG A CA 1
ATOM 780 C C . ARG A 1 97 ? 10.051 -7.641 18.246 1.00 93.06 97 ARG A C 1
ATOM 782 O O . ARG A 1 97 ? 8.882 -7.340 18.484 1.00 93.06 97 ARG A O 1
ATOM 789 N N . VAL A 1 98 ? 10.924 -6.794 17.715 1.00 90.56 98 VAL A N 1
ATOM 790 C CA . VAL A 1 98 ? 10.647 -5.374 17.487 1.00 90.56 98 VAL A CA 1
ATOM 791 C C . VAL A 1 98 ? 10.640 -5.081 15.992 1.00 90.56 98 VAL A C 1
ATOM 793 O O . VAL A 1 98 ? 11.638 -5.284 15.306 1.00 90.56 98 VAL A O 1
ATOM 796 N N . LEU A 1 99 ? 9.505 -4.621 15.468 1.00 88.50 99 LEU A N 1
ATOM 797 C CA . LEU A 1 99 ? 9.426 -4.089 14.111 1.00 88.50 99 LEU A CA 1
ATOM 798 C C . LEU A 1 99 ? 10.278 -2.829 13.992 1.00 88.50 99 LEU A C 1
ATOM 800 O O . LEU A 1 99 ? 10.380 -2.040 14.933 1.00 88.50 99 LEU A O 1
ATOM 804 N N . GLN A 1 100 ? 10.865 -2.621 12.813 1.00 77.75 100 GLN A N 1
ATOM 805 C CA . GLN A 1 100 ? 11.642 -1.409 12.575 1.00 77.75 100 GLN A CA 1
ATOM 806 C C . GLN A 1 100 ? 10.801 -0.142 12.818 1.00 77.75 100 GLN A C 1
ATOM 808 O O . GLN A 1 100 ? 9.596 -0.153 12.551 1.00 77.75 100 GLN A O 1
ATOM 813 N N . PRO A 1 101 ? 11.421 0.948 13.313 1.00 65.75 101 PRO A N 1
ATOM 814 C CA . PRO A 1 101 ? 10.701 2.152 13.712 1.00 65.75 101 PRO A CA 1
ATOM 815 C C . PRO A 1 101 ? 9.824 2.721 12.596 1.00 65.75 101 PRO A C 1
ATOM 817 O O . PRO A 1 101 ? 10.190 2.665 11.420 1.00 65.75 101 PRO A O 1
ATOM 820 N N . GLU A 1 102 ? 8.701 3.334 12.979 1.00 62.12 102 GLU A N 1
ATOM 821 C CA . GLU A 1 102 ? 7.799 4.020 12.054 1.00 62.12 102 GLU A CA 1
ATOM 822 C C . GLU A 1 102 ? 8.563 5.047 11.203 1.00 62.12 102 GLU A C 1
ATOM 824 O O . GLU A 1 102 ? 9.009 6.096 11.680 1.00 62.12 102 GLU A O 1
ATOM 829 N N . SER A 1 103 ? 8.704 4.761 9.913 1.00 56.69 103 SER A N 1
ATOM 830 C CA . SER A 1 103 ? 9.238 5.709 8.946 1.00 56.69 103 SER A CA 1
ATOM 831 C C . SER A 1 103 ? 8.133 6.673 8.505 1.00 56.69 103 SER A C 1
ATOM 833 O O . SER A 1 103 ? 6.970 6.302 8.336 1.00 56.69 103 SER A O 1
ATOM 835 N N . GLY A 1 104 ? 8.475 7.950 8.335 1.00 57.00 104 GLY A N 1
ATOM 836 C CA . GLY A 1 104 ? 7.597 8.892 7.641 1.00 57.00 104 GLY A CA 1
ATOM 837 C C . GLY A 1 104 ? 7.538 8.592 6.142 1.00 57.00 104 GLY A C 1
ATOM 838 O O . GLY A 1 104 ? 8.300 7.774 5.628 1.00 57.00 104 GLY A O 1
ATOM 839 N N . ALA A 1 105 ? 6.659 9.285 5.420 1.00 61.31 105 ALA A N 1
ATOM 840 C CA . ALA A 1 105 ? 6.629 9.207 3.963 1.00 61.31 105 ALA A CA 1
ATOM 841 C C . ALA A 1 105 ? 7.975 9.676 3.380 1.00 61.31 105 ALA A C 1
ATOM 843 O O . ALA A 1 105 ? 8.279 10.867 3.409 1.00 61.31 105 ALA A O 1
ATOM 844 N N . PHE A 1 106 ? 8.791 8.732 2.902 1.00 68.19 106 PHE A N 1
ATOM 845 C CA . PHE A 1 106 ? 10.118 9.012 2.349 1.00 68.19 106 PHE A CA 1
ATOM 846 C C . PHE A 1 106 ? 10.083 9.049 0.818 1.00 68.19 106 PHE A C 1
ATOM 848 O O . PHE A 1 106 ? 10.247 10.103 0.216 1.00 68.19 106 PHE A O 1
ATOM 855 N N . ASN A 1 107 ? 9.803 7.908 0.185 1.00 80.06 107 ASN A N 1
ATOM 856 C CA . ASN A 1 107 ? 9.737 7.754 -1.275 1.00 80.06 107 ASN A CA 1
ATOM 857 C C . ASN A 1 107 ? 8.300 7.559 -1.792 1.00 80.06 107 ASN A C 1
ATOM 859 O O . ASN A 1 107 ? 8.110 7.163 -2.940 1.00 80.06 107 ASN A O 1
ATOM 863 N N . LEU A 1 108 ? 7.303 7.781 -0.927 1.00 88.88 108 LEU A N 1
ATOM 864 C CA . LEU A 1 108 ? 5.862 7.617 -1.157 1.00 88.88 108 LEU A CA 1
ATOM 865 C C . LEU A 1 108 ? 5.393 6.184 -1.464 1.00 88.88 108 LEU A C 1
ATOM 867 O O . LEU A 1 108 ? 4.239 5.874 -1.201 1.00 88.88 108 LEU A O 1
ATOM 871 N N . THR A 1 109 ? 6.240 5.308 -1.995 1.00 88.19 109 THR A N 1
ATOM 872 C CA . THR A 1 109 ? 5.868 3.970 -2.481 1.00 88.19 109 THR A CA 1
ATOM 873 C C . THR A 1 109 ? 6.289 2.836 -1.547 1.00 88.19 109 THR A C 1
ATOM 875 O O . THR A 1 109 ? 5.633 1.797 -1.515 1.00 88.19 109 THR A O 1
ATOM 878 N N . SER A 1 110 ? 7.316 3.021 -0.721 1.00 87.50 110 SER A N 1
ATOM 879 C CA . SER A 1 110 ? 7.535 2.157 0.440 1.00 87.50 110 SER A CA 1
ATOM 880 C C . SER A 1 110 ? 6.516 2.510 1.526 1.00 87.50 110 SER A C 1
ATOM 882 O O . SER A 1 110 ? 6.240 3.698 1.730 1.00 87.50 110 SER A O 1
ATOM 884 N N . PRO A 1 111 ? 5.928 1.517 2.214 1.00 91.50 111 PRO A N 1
ATOM 885 C CA . PRO A 1 111 ? 4.948 1.804 3.245 1.00 91.50 111 PRO A CA 1
ATOM 886 C C . PRO A 1 111 ? 5.597 2.521 4.427 1.00 91.50 111 PRO A C 1
ATOM 888 O O . PRO A 1 111 ? 6.651 2.122 4.919 1.00 91.50 111 PRO A O 1
ATOM 891 N N . CYS A 1 112 ? 4.932 3.563 4.914 1.00 92.12 112 CYS A N 1
ATOM 892 C CA . CYS A 1 112 ? 5.113 3.981 6.298 1.00 92.12 112 CYS A CA 1
ATOM 893 C C . CYS A 1 112 ? 4.375 3.014 7.232 1.00 92.12 112 CYS A C 1
ATOM 895 O O . CYS A 1 112 ? 3.397 2.382 6.833 1.00 92.12 112 CYS A O 1
ATOM 897 N N . HIS A 1 113 ? 4.808 2.914 8.482 1.00 92.06 113 HIS A N 1
ATOM 898 C CA . HIS A 1 113 ? 4.166 2.041 9.463 1.00 92.06 113 HIS A CA 1
ATOM 899 C C . HIS A 1 113 ? 3.517 2.864 10.578 1.00 92.06 113 HIS A C 1
ATOM 901 O O . HIS A 1 113 ? 4.019 3.935 10.924 1.00 92.06 113 HIS A O 1
ATOM 907 N N . GLU A 1 114 ? 2.380 2.393 11.090 1.00 93.75 114 GLU A N 1
ATOM 908 C CA . GLU A 1 114 ? 1.753 2.911 12.311 1.00 93.75 114 GLU A CA 1
ATOM 909 C C . GLU A 1 114 ? 1.394 1.738 13.230 1.00 93.75 114 GLU A C 1
ATOM 911 O O . GLU A 1 114 ? 0.781 0.762 12.790 1.00 93.75 114 GLU A O 1
ATOM 916 N N . PHE A 1 115 ? 1.794 1.821 14.497 1.00 93.75 115 PHE A N 1
ATOM 917 C CA . PHE A 1 115 ? 1.577 0.773 15.490 1.00 93.75 115 PHE A CA 1
ATOM 918 C C . PHE A 1 115 ? 0.435 1.129 16.444 1.00 93.75 115 PHE A C 1
ATOM 920 O O . PHE A 1 115 ? 0.308 2.263 16.915 1.00 93.75 115 PHE A O 1
ATOM 927 N N . LYS A 1 116 ? -0.424 0.144 16.723 1.00 95.12 116 LYS A N 1
ATOM 928 C CA . LYS A 1 116 ? -1.512 0.229 17.700 1.00 95.12 116 LYS A CA 1
ATOM 929 C C . LYS A 1 116 ? -1.570 -1.053 18.521 1.00 95.12 116 LYS A C 1
ATOM 931 O O . LYS A 1 116 ? -1.694 -2.148 17.982 1.00 95.12 116 LYS A O 1
ATOM 936 N N . SER A 1 117 ? -1.615 -0.929 19.840 1.00 94.12 117 SER A N 1
ATOM 937 C CA . SER A 1 117 ? -1.764 -2.091 20.723 1.00 94.12 117 SER A CA 1
ATOM 938 C C . SER A 1 117 ? -3.108 -2.801 20.524 1.00 94.12 117 SER A C 1
ATOM 940 O O . SER A 1 117 ? -3.145 -4.014 20.342 1.00 94.12 117 SER A O 1
ATOM 942 N N . LEU A 1 118 ? -4.226 -2.059 20.518 1.00 94.38 118 LEU A N 1
ATOM 943 C CA . LEU A 1 118 ? -5.620 -2.560 20.445 1.00 94.38 118 LEU A CA 1
ATOM 944 C C . LEU A 1 118 ? -6.015 -3.607 21.508 1.00 94.38 118 LEU A C 1
ATOM 946 O O . LEU A 1 118 ? -7.184 -3.968 21.583 1.00 94.38 118 LEU A O 1
ATOM 950 N N . SER A 1 119 ? -5.096 -4.030 22.375 1.00 90.31 119 SER A N 1
ATOM 951 C CA . SER A 1 119 ? -5.267 -5.094 23.373 1.00 90.31 119 SER A CA 1
ATOM 952 C C . SER A 1 119 ? -6.487 -4.909 24.280 1.00 90.31 119 SER A C 1
ATOM 954 O O . SER A 1 119 ? -7.219 -5.857 24.550 1.00 90.31 119 SER A O 1
ATOM 956 N N . LYS A 1 120 ? -6.748 -3.675 24.727 1.00 91.50 120 LYS A N 1
ATOM 957 C CA . LYS A 1 120 ? -7.935 -3.351 25.535 1.00 91.50 120 LYS A CA 1
ATOM 958 C C . LYS A 1 120 ? -9.221 -3.355 24.719 1.00 91.50 120 LYS A C 1
ATOM 960 O O . LYS A 1 120 ? -10.259 -3.734 25.232 1.00 91.50 120 LYS A O 1
ATOM 965 N N . ALA A 1 121 ? -9.175 -2.888 23.473 1.00 90.69 121 ALA A N 1
ATOM 966 C CA . ALA A 1 121 ? -10.369 -2.785 22.640 1.00 90.69 121 ALA A CA 1
ATOM 967 C C . ALA A 1 121 ? -10.795 -4.148 22.082 1.00 90.69 121 ALA A C 1
ATOM 969 O O . ALA A 1 121 ? -11.987 -4.379 21.906 1.00 90.69 121 ALA A O 1
ATOM 970 N N . SER A 1 122 ? -9.843 -5.058 21.847 1.00 91.88 122 SER A N 1
ATOM 971 C CA . SER A 1 122 ? -10.106 -6.413 21.352 1.00 91.88 122 SER A CA 1
ATOM 972 C C . SER A 1 122 ? -10.867 -7.298 22.342 1.00 91.88 122 SER A C 1
ATOM 974 O O . SER A 1 122 ? -11.366 -8.343 21.948 1.00 91.88 122 SER A O 1
ATOM 976 N N . THR A 1 123 ? -10.957 -6.903 23.616 1.00 92.25 123 THR A N 1
ATOM 977 C CA . THR A 1 123 ? -11.729 -7.619 24.647 1.00 92.25 123 THR A CA 1
ATOM 978 C C . THR A 1 123 ? -13.121 -7.026 24.881 1.00 92.25 123 THR A C 1
ATOM 980 O O . THR A 1 123 ? -13.883 -7.557 25.688 1.00 92.25 123 THR A O 1
ATOM 983 N N . LEU A 1 124 ? -13.459 -5.926 24.201 1.00 93.31 124 LEU A N 1
ATOM 984 C CA . LEU A 1 124 ? -14.763 -5.273 24.306 1.00 93.31 124 LEU A CA 1
ATOM 985 C C . LEU A 1 124 ? -15.791 -5.932 23.379 1.00 93.31 124 LEU A C 1
ATOM 987 O O . LEU A 1 124 ? -15.469 -6.790 22.559 1.00 93.31 124 LEU A O 1
ATOM 991 N N . ASP A 1 125 ? -17.047 -5.499 23.492 1.00 94.00 125 ASP A N 1
ATOM 992 C CA . ASP A 1 125 ? -18.095 -5.937 22.578 1.00 94.00 125 ASP A CA 1
ATOM 993 C C . ASP A 1 125 ? -17.818 -5.503 21.132 1.00 94.00 125 ASP A C 1
ATOM 995 O O . ASP A 1 125 ? -17.089 -4.543 20.851 1.00 94.00 125 ASP A O 1
ATOM 999 N N . ARG A 1 126 ? -18.501 -6.188 20.212 1.00 94.81 126 ARG A N 1
ATOM 1000 C CA . ARG A 1 126 ? -18.391 -5.985 18.770 1.00 94.81 126 ARG A CA 1
ATOM 1001 C C . ARG A 1 126 ? -18.492 -4.513 18.358 1.00 94.81 126 ARG A C 1
ATOM 1003 O O . ARG A 1 126 ? -17.666 -4.058 17.576 1.00 94.81 126 ARG A O 1
ATOM 1010 N N . THR A 1 127 ? -19.430 -3.738 18.904 1.00 94.81 127 THR A N 1
ATOM 1011 C CA . THR A 1 127 ? -19.637 -2.341 18.478 1.00 94.81 127 THR A CA 1
ATOM 1012 C C . THR A 1 127 ? -18.460 -1.452 18.874 1.00 94.81 127 THR A C 1
ATOM 1014 O O . THR A 1 127 ? -17.990 -0.644 18.068 1.00 94.81 127 THR A O 1
ATOM 1017 N N . ARG A 1 128 ? -17.964 -1.601 20.109 1.00 95.44 128 ARG A N 1
ATOM 1018 C CA . ARG A 1 128 ? -16.815 -0.836 20.619 1.00 95.44 128 ARG A CA 1
ATOM 1019 C C . ARG A 1 128 ? -15.529 -1.190 19.875 1.00 95.44 128 ARG A C 1
ATOM 1021 O O . ARG A 1 128 ? -14.798 -0.280 19.475 1.00 95.44 128 ARG A O 1
ATOM 1028 N N . LEU A 1 129 ? -15.285 -2.482 19.645 1.00 96.44 129 LEU A N 1
ATOM 1029 C CA . LEU A 1 129 ? -14.138 -2.962 18.875 1.00 96.44 129 LEU A CA 1
ATOM 1030 C C . LEU A 1 129 ? -14.170 -2.422 17.440 1.00 96.44 129 LEU A C 1
ATOM 1032 O O . LEU A 1 129 ? -13.195 -1.812 17.002 1.00 96.44 129 LEU A O 1
ATOM 1036 N N . GLN A 1 130 ? -15.302 -2.554 16.740 1.00 97.19 130 GLN A N 1
ATOM 1037 C CA . GLN A 1 130 ? -15.445 -2.053 15.370 1.00 97.19 130 GLN A CA 1
ATOM 1038 C C . GLN A 1 130 ? -15.218 -0.546 15.282 1.00 97.19 130 GLN A C 1
ATOM 1040 O O . GLN A 1 130 ? -14.448 -0.097 14.438 1.00 97.19 130 GLN A O 1
ATOM 1045 N N . ALA A 1 131 ? -15.840 0.239 16.168 1.00 97.25 131 ALA A N 1
ATOM 1046 C CA . ALA A 1 131 ? -15.681 1.690 16.161 1.00 97.25 131 ALA A CA 1
ATOM 1047 C C . ALA A 1 131 ? -14.221 2.105 16.403 1.00 97.25 131 ALA A C 1
ATOM 1049 O O . ALA A 1 131 ? -13.711 2.983 15.707 1.00 97.25 131 ALA A O 1
ATOM 1050 N N . LYS A 1 132 ? -13.524 1.463 17.354 1.00 97.38 132 LYS A N 1
ATOM 1051 C CA . LYS A 1 132 ? -12.116 1.769 17.648 1.00 97.38 132 LYS A CA 1
ATOM 1052 C C . LYS A 1 132 ? -11.188 1.344 16.511 1.00 97.38 132 LYS A C 1
ATOM 1054 O O . LYS A 1 132 ? -10.332 2.134 16.123 1.00 97.38 132 LYS A O 1
ATOM 1059 N N . PHE A 1 133 ? -11.362 0.143 15.964 1.00 98.38 133 PHE A N 1
ATOM 1060 C CA . PHE A 1 133 ? -10.567 -0.338 14.834 1.00 98.38 133 PHE A CA 1
ATOM 1061 C C . PHE A 1 133 ? -10.762 0.555 13.602 1.00 98.38 133 PHE A C 1
ATOM 1063 O O . PHE A 1 133 ? -9.790 1.081 13.062 1.00 98.38 133 PHE A O 1
ATOM 1070 N N . ALA A 1 134 ? -12.018 0.823 13.225 1.00 98.31 134 ALA A N 1
ATOM 1071 C CA . ALA A 1 134 ? -12.353 1.691 12.102 1.00 98.31 134 ALA A CA 1
ATOM 1072 C C . ALA A 1 134 ? -11.786 3.105 12.276 1.00 98.31 134 ALA A C 1
ATOM 1074 O O . ALA A 1 134 ? -11.247 3.669 11.328 1.00 98.31 134 ALA A O 1
ATOM 1075 N N . LYS A 1 135 ? -11.854 3.675 13.485 1.00 98.31 135 LYS A N 1
ATOM 1076 C CA . LYS A 1 135 ? -11.269 4.986 13.788 1.00 98.31 135 LYS A CA 1
ATOM 1077 C C . LYS A 1 135 ? -9.784 5.045 13.457 1.00 98.31 135 LYS A C 1
ATOM 1079 O O . LYS A 1 135 ? -9.365 5.968 12.764 1.00 98.31 135 LYS A O 1
ATOM 1084 N N . GLU A 1 136 ? -9.000 4.084 13.939 1.00 98.19 136 GLU A N 1
ATOM 1085 C CA . GLU A 1 136 ? -7.553 4.082 13.707 1.00 98.19 136 GLU A CA 1
ATOM 1086 C C . GLU A 1 136 ? -7.217 3.816 12.231 1.00 98.19 136 GLU A C 1
ATOM 1088 O O . GLU A 1 136 ? -6.402 4.541 11.660 1.00 98.19 136 GLU A O 1
ATOM 1093 N N . VAL A 1 137 ? -7.904 2.863 11.582 1.00 98.62 137 VAL A N 1
ATOM 1094 C CA . VAL A 1 137 ? -7.712 2.578 10.148 1.00 98.62 137 VAL A CA 1
ATOM 1095 C C . VAL A 1 137 ? -8.044 3.800 9.298 1.00 98.62 137 VAL A C 1
ATOM 1097 O O . VAL A 1 137 ? -7.223 4.215 8.489 1.00 98.62 137 VAL A O 1
ATOM 1100 N N . LEU A 1 138 ? -9.213 4.419 9.483 1.00 98.56 138 LEU A N 1
ATOM 1101 C CA . LEU A 1 138 ? -9.651 5.555 8.666 1.00 98.56 138 LEU A CA 1
ATOM 1102 C C . LEU A 1 138 ? -8.799 6.798 8.902 1.00 98.56 138 LEU A C 1
ATOM 1104 O O . LEU A 1 138 ? -8.499 7.527 7.952 1.00 98.56 138 LEU A O 1
ATOM 1108 N N . LYS A 1 139 ? -8.374 7.027 10.149 1.00 98.25 139 LYS A N 1
ATOM 1109 C CA . LYS A 1 139 ? -7.445 8.103 10.487 1.00 98.25 139 LYS A CA 1
ATOM 1110 C C . LYS A 1 139 ? -6.148 7.934 9.701 1.00 98.25 139 LYS A C 1
ATOM 1112 O O . LYS A 1 139 ? -5.776 8.831 8.948 1.00 98.25 139 LYS A O 1
ATOM 1117 N N . PHE A 1 140 ? -5.504 6.775 9.830 1.00 98.06 140 PHE A N 1
ATOM 1118 C CA . PHE A 1 140 ? -4.246 6.478 9.150 1.00 98.06 140 PHE A CA 1
ATOM 1119 C C . PHE A 1 140 ? -4.393 6.480 7.623 1.00 98.06 140 PHE A C 1
ATOM 1121 O O . PHE A 1 140 ? -3.606 7.125 6.927 1.00 98.06 140 PHE A O 1
ATOM 1128 N N . ALA A 1 141 ? -5.436 5.829 7.102 1.00 98.38 141 ALA A N 1
ATOM 1129 C CA . ALA A 1 141 ? -5.704 5.701 5.676 1.00 98.38 141 ALA A CA 1
ATOM 1130 C C . ALA A 1 141 ? -5.871 7.061 5.004 1.00 98.38 141 ALA A C 1
ATOM 1132 O O . ALA A 1 141 ? -5.168 7.368 4.044 1.00 98.38 141 ALA A O 1
ATOM 1133 N N . THR A 1 142 ? -6.754 7.911 5.531 1.00 98.06 142 THR A N 1
ATOM 1134 C CA . THR A 1 142 ? -6.983 9.238 4.944 1.00 98.06 142 THR A CA 1
ATOM 1135 C C . THR A 1 142 ? -5.762 10.139 5.072 1.00 98.06 142 THR A C 1
ATOM 1137 O O . THR A 1 142 ? -5.448 10.855 4.122 1.00 98.06 142 THR A O 1
ATOM 1140 N N . GLY A 1 143 ? -5.002 10.036 6.170 1.00 97.56 143 GLY A N 1
ATOM 1141 C CA . GLY A 1 143 ? -3.699 10.684 6.306 1.00 97.56 143 GLY A CA 1
ATOM 1142 C C . GLY A 1 143 ? -2.718 10.277 5.202 1.00 97.56 143 GLY A C 1
ATOM 1143 O O . GLY A 1 143 ? -2.101 11.146 4.582 1.00 97.56 143 GLY A O 1
ATOM 1144 N N . CYS A 1 144 ? -2.611 8.974 4.925 1.00 97.81 144 CYS A N 1
ATOM 1145 C CA . CYS A 1 144 ? -1.758 8.417 3.876 1.00 97.81 144 CYS A CA 1
ATOM 1146 C C . CYS A 1 144 ? -2.218 8.829 2.471 1.00 97.81 144 CYS A C 1
ATOM 1148 O O . CYS A 1 144 ? -1.415 9.313 1.673 1.00 97.81 144 CYS A O 1
ATOM 1150 N N . MET A 1 145 ? -3.518 8.726 2.182 1.00 98.12 145 MET A N 1
ATOM 1151 C CA . MET A 1 145 ? -4.115 9.115 0.900 1.00 98.12 145 MET A CA 1
ATOM 1152 C C . MET A 1 145 ? -3.923 10.605 0.605 1.00 98.12 145 MET A C 1
ATOM 1154 O O . MET A 1 145 ? -3.576 10.981 -0.512 1.00 98.12 145 MET A O 1
ATOM 1158 N N . ASN A 1 146 ? -4.070 11.465 1.613 1.00 97.75 146 ASN A N 1
ATOM 1159 C CA . ASN A 1 146 ? -3.906 12.910 1.474 1.00 97.75 146 ASN A CA 1
ATOM 1160 C C . ASN A 1 146 ? -2.457 13.347 1.226 1.00 97.75 146 ASN A C 1
ATOM 1162 O O . ASN A 1 146 ? -2.239 14.411 0.637 1.00 97.75 146 ASN A O 1
ATOM 1166 N N . ILE A 1 147 ? -1.471 12.520 1.573 1.00 96.12 147 ILE A N 1
ATOM 1167 C CA . ILE A 1 147 ? -0.061 12.768 1.242 1.00 96.12 147 ILE A CA 1
ATOM 1168 C C . ILE A 1 147 ? 0.526 11.805 0.199 1.00 96.12 147 ILE A C 1
ATOM 1170 O O . ILE A 1 147 ? 1.700 11.927 -0.129 1.00 96.12 147 ILE A O 1
ATOM 1174 N N . ARG A 1 148 ? -0.296 10.908 -0.362 1.00 96.75 148 ARG A N 1
ATOM 1175 C CA . ARG A 1 148 ? 0.043 9.955 -1.436 1.00 96.75 148 ARG A CA 1
ATOM 1176 C C . ARG A 1 148 ? 1.105 8.925 -1.035 1.00 96.75 148 ARG A C 1
ATOM 1178 O O . ARG A 1 148 ? 1.804 8.390 -1.890 1.00 96.75 148 ARG A O 1
ATOM 1185 N N . THR A 1 149 ? 1.227 8.621 0.254 1.00 95.69 149 THR A N 1
ATOM 1186 C CA . THR A 1 149 ? 2.163 7.590 0.720 1.00 95.69 149 THR A CA 1
ATOM 1187 C C . THR A 1 149 ? 1.469 6.249 0.882 1.00 95.69 149 THR A C 1
ATOM 1189 O O . THR A 1 149 ? 0.353 6.190 1.388 1.00 95.69 149 THR A O 1
ATOM 1192 N N . ASN A 1 150 ? 2.148 5.167 0.522 1.00 96.44 150 ASN A N 1
ATOM 1193 C CA . ASN A 1 150 ? 1.768 3.837 0.976 1.00 96.44 150 ASN A CA 1
ATOM 1194 C C . ASN A 1 150 ? 1.927 3.751 2.501 1.00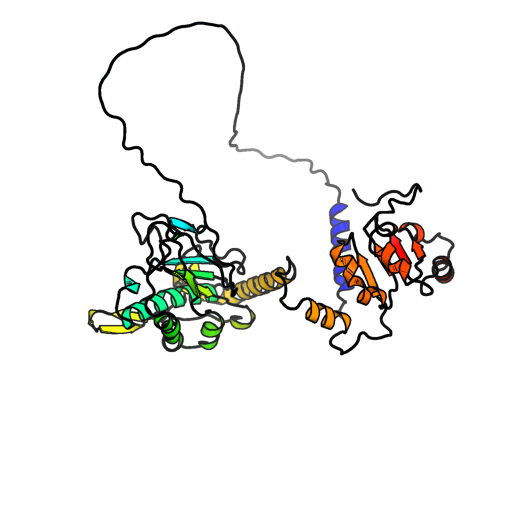 96.44 150 ASN A C 1
ATOM 1196 O O . ASN A 1 150 ? 2.757 4.456 3.093 1.00 96.44 150 ASN A O 1
ATOM 1200 N N . GLY A 1 151 ? 1.164 2.869 3.138 1.00 95.94 151 GLY A N 1
ATOM 1201 C CA . GLY A 1 151 ? 1.347 2.597 4.557 1.00 95.94 151 GLY A CA 1
ATOM 1202 C C . GLY A 1 151 ? 0.701 1.307 5.033 1.00 95.94 151 GLY A C 1
ATOM 1203 O O . GLY A 1 151 ? -0.242 0.833 4.415 1.00 95.94 151 GLY A O 1
ATOM 1204 N N . THR A 1 152 ? 1.182 0.775 6.150 1.00 96.75 152 THR A N 1
ATOM 1205 C CA . THR A 1 152 ? 0.602 -0.381 6.844 1.00 96.75 152 THR A CA 1
ATOM 1206 C C . THR A 1 152 ? 0.366 -0.007 8.297 1.00 96.75 152 THR A C 1
ATOM 1208 O O . THR A 1 152 ? 1.305 0.376 8.998 1.00 96.75 152 THR A O 1
ATOM 1211 N N . ILE A 1 153 ? -0.877 -0.128 8.758 1.00 97.44 153 ILE A N 1
ATOM 1212 C CA . ILE A 1 153 ? -1.198 -0.030 10.184 1.00 97.44 153 ILE A CA 1
ATOM 1213 C C . ILE A 1 153 ? -1.227 -1.433 10.790 1.00 97.44 153 ILE A C 1
ATOM 1215 O O . ILE A 1 153 ? -1.858 -2.334 10.236 1.00 97.44 153 ILE A O 1
ATOM 1219 N N . HIS A 1 154 ? -0.538 -1.604 11.918 1.00 97.12 154 HIS A N 1
ATOM 1220 C CA . HIS A 1 154 ? -0.392 -2.875 12.626 1.00 97.12 154 HIS A CA 1
ATOM 1221 C C . HIS A 1 154 ? -1.092 -2.809 13.978 1.00 97.12 154 HIS A C 1
ATOM 1223 O O . HIS A 1 154 ? -0.771 -1.957 14.809 1.00 97.12 154 HIS A O 1
ATOM 1229 N N . PHE A 1 155 ? -2.011 -3.737 14.222 1.00 97.81 155 PHE A N 1
ATOM 1230 C CA . PHE A 1 155 ? -2.680 -3.900 15.507 1.00 97.81 155 PHE A CA 1
ATOM 1231 C C . PHE A 1 155 ? -2.112 -5.101 16.266 1.00 97.81 155 PHE A C 1
ATOM 1233 O O . PHE A 1 155 ? -1.909 -6.158 15.676 1.00 97.81 155 PHE A O 1
ATOM 1240 N N . GLY A 1 156 ? -1.880 -4.961 17.572 1.00 96.56 156 GLY A N 1
ATOM 1241 C CA . GLY A 1 156 ? -1.133 -5.938 18.377 1.00 96.56 156 GLY A CA 1
ATOM 1242 C C . GLY A 1 156 ? 0.374 -5.670 18.428 1.00 96.56 156 GLY A C 1
ATOM 1243 O O . GLY A 1 156 ? 1.140 -6.537 18.852 1.00 96.56 156 GLY A O 1
ATOM 1244 N N . VAL A 1 157 ? 0.792 -4.472 18.017 1.00 95.38 157 VAL A N 1
ATOM 1245 C CA . VAL A 1 157 ? 2.170 -3.980 18.119 1.00 95.38 157 VAL A CA 1
ATOM 1246 C C . VAL A 1 157 ? 2.174 -2.776 19.054 1.00 95.38 157 VAL A C 1
ATOM 1248 O O . VAL A 1 157 ? 1.343 -1.879 18.914 1.00 95.38 157 VAL A O 1
ATOM 1251 N N . MET A 1 158 ? 3.070 -2.784 20.035 1.00 91.50 158 MET A N 1
ATOM 1252 C CA . MET A 1 158 ? 3.084 -1.805 21.119 1.00 91.50 158 MET A CA 1
ATOM 1253 C C . MET A 1 158 ? 3.661 -0.468 20.658 1.00 91.50 158 MET A C 1
ATOM 1255 O O . MET A 1 158 ? 4.684 -0.419 19.968 1.00 91.50 158 MET A O 1
ATOM 1259 N N . ASP A 1 159 ? 3.028 0.623 21.088 1.00 80.44 159 ASP A N 1
ATOM 1260 C CA . ASP A 1 159 ? 3.586 1.968 20.966 1.00 80.44 159 ASP A CA 1
ATOM 1261 C C . ASP A 1 159 ? 4.050 2.417 22.353 1.00 80.44 159 ASP A C 1
ATOM 1263 O O . ASP A 1 159 ? 3.249 2.529 23.279 1.00 80.44 159 ASP A O 1
ATOM 1267 N N . SER A 1 160 ? 5.341 2.725 22.509 1.00 71.88 160 SER A N 1
ATOM 1268 C CA . SER A 1 160 ? 5.932 3.102 23.803 1.00 71.88 160 SER A CA 1
ATOM 1269 C C . SER A 1 160 ? 5.272 4.312 24.475 1.00 71.88 160 SER A C 1
ATOM 1271 O O . SER A 1 160 ? 5.482 4.540 25.666 1.00 71.88 160 SER A O 1
ATOM 1273 N N . LYS A 1 161 ? 4.479 5.100 23.738 1.00 69.94 161 LYS A N 1
ATOM 1274 C CA . LYS A 1 161 ? 3.684 6.207 24.291 1.00 69.94 161 LYS A CA 1
ATOM 1275 C C . LYS A 1 161 ? 2.374 5.760 24.930 1.00 69.94 161 LYS A C 1
ATOM 1277 O O . LYS A 1 161 ? 1.950 6.377 25.904 1.00 69.94 161 LYS A O 1
ATOM 1282 N N . GLU A 1 162 ? 1.715 4.752 24.365 1.00 67.19 162 GLU A N 1
ATOM 1283 C CA . GLU A 1 162 ? 0.414 4.259 24.836 1.00 67.19 162 GLU A CA 1
ATOM 1284 C C . GLU A 1 162 ? 0.569 3.059 25.788 1.00 67.19 162 GLU A C 1
ATOM 1286 O O . GLU A 1 162 ? -0.273 2.859 26.667 1.00 67.19 162 GLU A O 1
ATOM 1291 N N . ASP A 1 163 ? 1.676 2.316 25.675 1.00 74.25 163 ASP A N 1
ATOM 1292 C CA . ASP A 1 163 ? 1.926 1.053 26.369 1.00 74.25 163 ASP A CA 1
ATOM 1293 C C . ASP A 1 163 ? 3.206 1.130 27.228 1.00 74.25 163 ASP A C 1
ATOM 1295 O O . ASP A 1 163 ? 4.278 0.636 26.868 1.00 74.25 163 ASP A O 1
ATOM 1299 N N . ALA A 1 164 ? 3.099 1.769 28.399 1.00 71.38 164 ALA A N 1
ATOM 1300 C CA . ALA A 1 164 ? 4.209 1.873 29.346 1.00 71.38 164 ALA A CA 1
ATOM 1301 C C . ALA A 1 164 ? 4.751 0.477 29.724 1.00 71.38 164 ALA A C 1
ATOM 1303 O O . ALA A 1 164 ? 4.004 -0.375 30.203 1.00 71.38 164 ALA A O 1
ATOM 1304 N N . GLY A 1 165 ? 6.055 0.262 29.523 1.00 79.44 165 GLY A N 1
ATOM 1305 C CA . GLY A 1 165 ? 6.742 -1.005 29.813 1.00 79.44 165 GLY A CA 1
ATOM 1306 C C . GLY A 1 165 ? 7.140 -1.828 28.582 1.00 79.44 165 GLY A C 1
ATOM 1307 O O . GLY A 1 165 ? 7.899 -2.783 28.731 1.00 79.44 165 GLY A O 1
ATOM 1308 N N . TYR A 1 166 ? 6.698 -1.441 27.382 1.00 84.56 166 TYR A N 1
ATOM 1309 C CA . TYR A 1 166 ? 7.080 -2.091 26.125 1.00 84.56 166 TYR A CA 1
ATOM 1310 C C . TYR A 1 166 ? 8.020 -1.229 25.279 1.00 84.56 166 TYR A C 1
ATOM 1312 O O . TYR A 1 166 ? 8.070 -0.001 25.403 1.00 84.56 166 TYR A O 1
ATOM 1320 N N . VAL A 1 167 ? 8.765 -1.886 24.390 1.00 85.44 167 VAL A N 1
ATOM 1321 C CA . VAL A 1 167 ? 9.564 -1.204 23.367 1.00 85.44 167 VAL A CA 1
ATOM 1322 C C . VAL A 1 167 ? 8.636 -0.789 22.220 1.00 85.44 167 VAL A C 1
ATOM 1324 O O . VAL A 1 167 ? 7.739 -1.534 21.835 1.00 85.44 167 VAL A O 1
ATOM 1327 N N . HIS A 1 168 ? 8.820 0.411 21.664 1.00 87.62 168 HIS A N 1
ATOM 1328 C CA . HIS A 1 168 ? 8.044 0.844 20.497 1.00 87.62 168 HIS A CA 1
ATOM 1329 C C . HIS A 1 168 ? 8.303 -0.098 19.313 1.00 87.62 168 HIS A C 1
ATOM 1331 O O . HIS A 1 168 ? 9.460 -0.345 18.981 1.00 87.62 168 HIS A O 1
ATOM 1337 N N . GLY A 1 169 ? 7.240 -0.603 18.687 1.00 90.12 169 GLY A N 1
ATOM 1338 C CA . GLY A 1 169 ? 7.326 -1.611 17.628 1.00 90.12 169 GLY A CA 1
ATOM 1339 C C . GLY A 1 169 ? 7.363 -3.051 18.146 1.00 90.12 169 GLY A C 1
ATOM 1340 O O . GLY A 1 169 ? 7.497 -3.979 17.351 1.00 90.12 169 GLY A O 1
ATOM 1341 N N . GLU A 1 170 ? 7.247 -3.275 19.455 1.00 94.75 170 GLU A N 1
ATOM 1342 C CA . GLU A 1 170 ? 7.265 -4.619 20.023 1.00 94.75 170 GLU A CA 1
ATOM 1343 C C . GLU A 1 170 ? 5.998 -5.416 19.688 1.00 94.75 170 GLU A C 1
ATOM 1345 O O . GLU A 1 170 ? 4.871 -4.983 19.937 1.00 94.75 170 GLU A O 1
ATOM 1350 N N . ILE A 1 171 ? 6.193 -6.619 19.152 1.00 96.00 171 ILE A N 1
ATOM 1351 C CA . ILE A 1 171 ? 5.128 -7.525 18.731 1.00 96.00 171 ILE A CA 1
ATOM 1352 C C . ILE A 1 171 ? 4.617 -8.324 19.930 1.00 96.00 171 ILE A C 1
ATOM 1354 O O . ILE A 1 171 ? 5.342 -9.143 20.497 1.00 96.00 171 ILE A O 1
ATOM 1358 N N . ILE A 1 172 ? 3.335 -8.163 20.254 1.00 95.31 172 ILE A N 1
ATOM 1359 C CA . ILE A 1 172 ? 2.657 -8.929 21.315 1.00 95.31 172 ILE A CA 1
ATOM 1360 C C . ILE A 1 172 ? 1.469 -9.729 20.768 1.00 95.31 172 ILE A C 1
ATOM 1362 O O . ILE A 1 172 ? 1.183 -10.829 21.245 1.00 95.31 172 ILE A O 1
ATOM 1366 N N . GLY A 1 173 ? 0.794 -9.186 19.756 1.00 96.06 173 GLY A N 1
ATOM 1367 C CA . GLY A 1 173 ? -0.428 -9.728 19.181 1.00 96.06 173 GLY A CA 1
ATOM 1368 C C . GLY A 1 173 ? -1.665 -9.511 20.057 1.00 96.06 173 GLY A C 1
ATOM 1369 O O . GLY A 1 173 ? -1.586 -9.246 21.259 1.00 96.06 173 GLY A O 1
ATOM 1370 N N . ILE A 1 174 ? -2.830 -9.653 19.435 1.00 96.50 174 ILE A N 1
ATOM 1371 C CA . ILE A 1 174 ? -4.143 -9.629 20.083 1.00 96.50 174 ILE A CA 1
ATOM 1372 C C . ILE A 1 174 ? -4.877 -10.951 19.865 1.00 96.50 174 ILE A C 1
ATOM 1374 O O . ILE A 1 174 ? -4.659 -11.646 18.870 1.00 96.50 174 ILE A O 1
ATOM 1378 N N . ALA A 1 175 ? -5.769 -11.292 20.792 1.00 94.50 175 ALA A N 1
ATOM 1379 C CA . ALA A 1 175 ? -6.709 -12.385 20.593 1.00 94.50 175 ALA A CA 1
ATOM 1380 C C . ALA A 1 175 ? -7.776 -11.958 19.572 1.00 94.50 175 ALA A C 1
ATOM 1382 O O . ALA A 1 175 ? -8.375 -10.890 19.703 1.00 94.50 175 ALA A O 1
ATOM 1383 N N . VAL A 1 176 ? -8.017 -12.797 18.565 1.00 94.75 176 VAL A N 1
ATOM 1384 C CA . VAL A 1 176 ? -9.030 -12.567 17.525 1.00 94.75 176 VAL A CA 1
ATOM 1385 C C . VAL A 1 176 ? -10.039 -13.704 17.591 1.00 94.75 176 VAL A C 1
ATOM 1387 O O . VAL A 1 176 ? -9.738 -14.822 17.179 1.00 94.75 176 VAL A O 1
ATOM 1390 N N . GLN A 1 177 ? -11.223 -13.422 18.138 1.00 89.81 177 GLN A N 1
ATOM 1391 C CA . GLN A 1 177 ? -12.304 -14.410 18.258 1.00 89.81 177 GLN A CA 1
ATOM 1392 C C . GLN A 1 177 ? -13.044 -14.599 16.930 1.00 89.81 177 GLN A C 1
ATOM 1394 O O . GLN A 1 177 ? -13.267 -15.723 16.493 1.00 89.81 177 GLN A O 1
ATOM 1399 N N . GLU A 1 178 ? -13.386 -13.490 16.273 1.00 92.81 178 GLU A N 1
ATOM 1400 C CA . GLU A 1 178 ? -14.138 -13.459 15.021 1.00 92.81 178 GLU A CA 1
ATOM 1401 C C . GLU A 1 178 ? -13.469 -12.462 14.066 1.00 92.81 178 GLU A C 1
ATOM 1403 O O . GLU A 1 178 ? -13.388 -11.264 14.349 1.00 92.81 178 GLU A O 1
ATOM 1408 N N . LYS A 1 179 ? -12.952 -12.961 12.937 1.00 94.19 179 LYS A N 1
ATOM 1409 C CA . LYS A 1 179 ? -12.245 -12.140 11.938 1.00 94.19 179 LYS A CA 1
ATOM 1410 C C . LYS A 1 179 ? -13.185 -11.152 11.241 1.00 94.19 179 LYS A C 1
ATOM 1412 O O . LYS A 1 179 ? -12.785 -10.018 10.977 1.00 94.19 179 LYS A O 1
ATOM 1417 N N . ASP A 1 180 ? -14.438 -11.549 11.032 1.00 94.56 180 ASP A N 1
ATOM 1418 C CA . ASP A 1 180 ? -15.451 -10.760 10.323 1.00 94.56 180 ASP A CA 1
ATOM 1419 C C . ASP A 1 180 ? -15.748 -9.427 11.018 1.00 94.56 180 ASP A C 1
ATOM 1421 O O . ASP A 1 180 ? -16.014 -8.436 10.349 1.00 94.56 180 ASP A O 1
ATOM 1425 N N . ILE A 1 181 ? -15.574 -9.336 12.347 1.00 96.00 181 ILE A N 1
ATOM 1426 C CA . ILE A 1 181 ? -15.699 -8.070 13.088 1.00 96.00 181 ILE A CA 1
ATOM 1427 C C . ILE A 1 181 ? -14.827 -6.973 12.464 1.00 96.00 181 ILE A C 1
ATOM 1429 O O . ILE A 1 181 ? -15.289 -5.844 12.295 1.00 96.00 181 ILE A O 1
ATOM 1433 N N . TYR A 1 182 ? -13.576 -7.298 12.134 1.00 97.25 182 TYR A N 1
ATOM 1434 C CA . TYR A 1 182 ? -12.591 -6.353 11.607 1.00 97.25 182 TYR A CA 1
ATOM 1435 C C . TYR A 1 182 ? -12.853 -6.011 10.140 1.00 97.25 182 TYR A C 1
ATOM 1437 O O . TYR A 1 182 ? -12.620 -4.877 9.727 1.00 97.25 182 TYR A O 1
ATOM 1445 N N . VAL A 1 183 ? -13.348 -6.978 9.364 1.00 95.00 183 VAL A N 1
ATOM 1446 C CA . VAL A 1 183 ? -13.745 -6.768 7.966 1.00 95.00 183 VAL A CA 1
ATOM 1447 C C . VAL A 1 183 ? -14.948 -5.826 7.915 1.00 95.00 183 VAL A C 1
ATOM 1449 O O . VAL A 1 183 ? -14.881 -4.778 7.276 1.00 95.00 183 VAL A O 1
ATOM 1452 N N . ASP A 1 184 ? -15.989 -6.127 8.689 1.00 95.12 184 ASP A N 1
ATOM 1453 C CA . ASP A 1 184 ? -17.221 -5.339 8.775 1.00 95.12 184 ASP A CA 1
ATOM 1454 C C . ASP A 1 184 ? -16.980 -3.952 9.390 1.00 95.12 184 ASP A C 1
ATOM 1456 O O . ASP A 1 184 ? -17.696 -2.993 9.107 1.00 95.12 184 ASP A O 1
ATOM 1460 N N . ALA A 1 185 ? -15.937 -3.792 10.213 1.00 97.12 185 ALA A N 1
ATOM 1461 C CA . ALA A 1 185 ? -15.538 -2.478 10.711 1.00 97.12 185 ALA A CA 1
ATOM 1462 C C . ALA A 1 185 ? -15.167 -1.508 9.571 1.00 97.12 185 ALA A C 1
ATOM 1464 O O . ALA A 1 185 ? -15.306 -0.296 9.734 1.00 97.12 185 ALA A O 1
ATOM 1465 N N . LEU A 1 186 ? -14.734 -1.999 8.405 1.00 96.31 186 LEU A N 1
ATOM 1466 C CA . LEU A 1 186 ? -14.450 -1.137 7.257 1.00 96.31 186 LEU A CA 1
ATOM 1467 C C . LEU A 1 186 ? -15.720 -0.566 6.608 1.00 96.31 186 LEU A C 1
ATOM 1469 O O . LEU A 1 186 ? -15.629 0.424 5.884 1.00 96.31 186 LEU A O 1
ATOM 1473 N N . ASP A 1 187 ? -16.914 -1.068 6.929 1.00 96.31 187 ASP A N 1
ATOM 1474 C CA . ASP A 1 187 ? -18.169 -0.472 6.452 1.00 96.31 187 ASP A CA 1
ATOM 1475 C C . ASP A 1 187 ? -18.451 0.909 7.055 1.00 96.31 187 ASP A C 1
ATOM 1477 O O . ASP A 1 187 ? -19.247 1.683 6.516 1.00 96.31 187 ASP A O 1
ATOM 1481 N N . TYR A 1 188 ? -17.722 1.298 8.107 1.00 97.56 188 TYR A N 1
ATOM 1482 C CA . TYR A 1 188 ? -17.723 2.679 8.584 1.00 97.56 188 TYR A CA 1
ATOM 1483 C C . TYR A 1 188 ? -17.262 3.686 7.521 1.00 97.56 188 TYR A C 1
ATOM 1485 O O . TYR A 1 188 ? -17.648 4.852 7.628 1.00 97.56 188 TYR A O 1
ATOM 1493 N N . ILE A 1 189 ? -16.545 3.265 6.465 1.00 96.88 189 ILE A N 1
ATOM 1494 C CA . ILE A 1 189 ? -16.225 4.116 5.303 1.00 96.88 189 ILE A CA 1
ATOM 1495 C C . ILE A 1 189 ? -17.484 4.825 4.781 1.00 96.88 189 ILE A C 1
ATOM 1497 O O . ILE A 1 189 ? -17.445 6.030 4.529 1.00 96.88 189 ILE A O 1
ATOM 1501 N N . GLU A 1 190 ? -18.623 4.127 4.722 1.00 95.12 190 GLU A N 1
ATOM 1502 C CA . GLU A 1 190 ? -19.873 4.659 4.165 1.00 95.12 190 GLU A CA 1
ATOM 1503 C C . GLU A 1 190 ? -20.439 5.856 4.931 1.00 95.12 190 GLU A C 1
ATOM 1505 O O . GLU A 1 190 ? -21.182 6.671 4.375 1.00 95.12 190 GLU A O 1
ATOM 1510 N N . ARG A 1 191 ? -20.110 5.954 6.219 1.00 96.00 191 ARG A N 1
ATOM 1511 C CA . ARG A 1 191 ? -20.599 7.003 7.123 1.00 96.00 191 ARG A CA 1
ATOM 1512 C C . ARG A 1 191 ? -19.518 8.022 7.467 1.00 96.00 191 ARG A C 1
ATOM 1514 O O . ARG A 1 191 ? -19.844 9.149 7.831 1.00 96.00 191 ARG A O 1
ATOM 1521 N N . SER A 1 192 ? -18.252 7.629 7.360 1.00 96.94 192 SER A N 1
ATOM 1522 C CA . SER A 1 192 ? -17.094 8.459 7.680 1.00 96.94 192 SER A CA 1
ATOM 1523 C C . SER A 1 192 ? -16.623 9.329 6.525 1.00 96.94 192 SER A C 1
ATOM 1525 O O . SER A 1 192 ? -15.981 10.346 6.777 1.00 96.94 192 SER A O 1
ATOM 1527 N N . ILE A 1 193 ? -16.925 8.954 5.284 1.00 95.31 193 ILE A N 1
ATOM 1528 C CA . ILE A 1 193 ? -16.475 9.650 4.079 1.00 95.31 193 ILE A CA 1
ATOM 1529 C C . ILE A 1 193 ? -17.710 10.118 3.310 1.00 95.31 193 ILE A C 1
ATOM 1531 O O . ILE A 1 193 ? -18.589 9.320 3.002 1.00 95.31 193 ILE A O 1
ATOM 1535 N N . SER A 1 194 ? -17.824 11.416 3.033 1.00 88.81 194 SER A N 1
ATOM 1536 C CA . SER A 1 194 ? -19.003 11.982 2.360 1.00 88.81 194 SER A CA 1
ATOM 1537 C C . SER A 1 194 ? -18.927 11.866 0.835 1.00 88.81 194 SER A C 1
ATOM 1539 O O . SER A 1 194 ? -19.939 11.577 0.197 1.00 88.81 194 SER A O 1
ATOM 1541 N N . SER A 1 195 ? -17.737 12.038 0.257 1.00 89.25 195 SER A N 1
ATOM 1542 C CA . SER A 1 195 ? -17.461 11.956 -1.182 1.00 89.25 195 SER A CA 1
ATOM 1543 C C . SER A 1 195 ? -16.264 11.052 -1.470 1.00 89.25 195 SER A C 1
ATOM 1545 O O . SER A 1 195 ? -15.350 10.971 -0.655 1.00 89.25 195 SER A O 1
ATOM 1547 N N . ASP A 1 196 ? -16.232 10.425 -2.650 1.00 91.44 196 ASP A N 1
ATOM 1548 C CA . ASP A 1 196 ? -15.114 9.579 -3.100 1.00 91.44 196 ASP A CA 1
ATOM 1549 C C . ASP A 1 196 ? -14.859 8.352 -2.187 1.00 91.44 196 ASP A C 1
ATOM 1551 O O . ASP A 1 196 ? -13.722 7.916 -1.989 1.00 91.44 196 ASP A O 1
ATOM 1555 N N . LYS A 1 197 ? -15.923 7.773 -1.616 1.00 93.62 197 LYS A N 1
ATOM 1556 C CA . LYS A 1 197 ? -15.864 6.593 -0.730 1.00 93.62 197 LYS A CA 1
ATOM 1557 C C . LYS A 1 197 ? -15.241 5.384 -1.421 1.00 93.62 197 LYS A C 1
ATOM 1559 O O . LYS A 1 197 ? -14.475 4.635 -0.817 1.00 93.62 197 LYS A O 1
ATOM 1564 N N . GLU A 1 198 ? -15.536 5.230 -2.706 1.00 94.62 198 GLU A N 1
ATOM 1565 C CA . GLU A 1 198 ? -15.028 4.172 -3.570 1.00 94.62 198 GLU A CA 1
ATOM 1566 C C . GLU A 1 198 ? -13.504 4.241 -3.669 1.00 94.62 198 GLU A C 1
ATOM 1568 O O . GLU A 1 198 ? -12.846 3.206 -3.703 1.00 94.62 198 GLU A O 1
ATOM 1573 N N . HIS A 1 199 ? -12.921 5.444 -3.636 1.00 96.88 199 HIS A N 1
ATOM 1574 C CA . HIS A 1 199 ? -11.469 5.603 -3.625 1.00 96.88 199 HIS A CA 1
ATOM 1575 C C . HIS A 1 199 ? -10.880 5.074 -2.319 1.00 96.88 199 HIS A C 1
ATOM 1577 O O . HIS A 1 199 ? -9.882 4.362 -2.338 1.00 96.88 199 HIS A O 1
ATOM 1583 N N . VAL A 1 200 ? -11.517 5.369 -1.181 1.00 96.06 200 VAL A N 1
ATOM 1584 C CA . VAL A 1 200 ? -11.076 4.854 0.123 1.00 96.06 200 VAL A CA 1
ATOM 1585 C C . VAL A 1 200 ? -11.173 3.328 0.150 1.00 96.06 200 VAL A C 1
ATOM 1587 O O . VAL A 1 200 ? -10.211 2.680 0.550 1.00 96.06 200 VAL A O 1
ATOM 1590 N N . ARG A 1 201 ? -12.259 2.736 -0.367 1.00 94.75 201 ARG A N 1
ATOM 1591 C CA . ARG A 1 201 ? -12.392 1.273 -0.522 1.00 94.75 201 ARG A CA 1
ATOM 1592 C C . ARG A 1 201 ? -11.312 0.668 -1.421 1.00 94.75 201 ARG A C 1
ATOM 1594 O O . ARG A 1 201 ? -10.817 -0.411 -1.128 1.00 94.75 201 ARG A O 1
ATOM 1601 N N . GLN A 1 202 ? -10.938 1.345 -2.505 1.00 94.75 202 GLN A N 1
ATOM 1602 C CA . GLN A 1 202 ? -9.882 0.873 -3.406 1.00 94.75 202 GLN A CA 1
ATOM 1603 C C . GLN A 1 202 ? -8.474 1.043 -2.824 1.00 94.75 202 GLN A C 1
ATOM 1605 O O . GLN A 1 202 ? -7.564 0.320 -3.225 1.00 94.75 202 GLN A O 1
ATOM 1610 N N . CYS A 1 203 ? -8.271 1.984 -1.901 1.00 96.88 203 CYS A N 1
ATOM 1611 C CA . CYS A 1 203 ? -6.979 2.218 -1.262 1.00 96.88 203 CYS A CA 1
ATOM 1612 C C . CYS A 1 203 ? -6.778 1.384 0.008 1.00 96.88 203 CYS A C 1
ATOM 1614 O O . CYS A 1 203 ? -5.651 0.985 0.274 1.00 96.88 203 CYS A O 1
ATOM 1616 N N . VAL A 1 204 ? -7.827 1.124 0.792 1.00 97.56 204 VAL A N 1
ATOM 1617 C CA . VAL A 1 204 ? -7.755 0.355 2.044 1.00 97.56 204 VAL A CA 1
ATOM 1618 C C . VAL A 1 204 ? -7.918 -1.132 1.734 1.00 97.56 204 VAL A C 1
ATOM 1620 O O . VAL A 1 204 ? -8.983 -1.568 1.303 1.00 97.56 204 VAL A O 1
ATOM 1623 N N . ARG A 1 205 ? -6.868 -1.927 1.949 1.00 96.81 205 ARG A N 1
ATOM 1624 C CA . ARG A 1 205 ? -6.924 -3.385 1.775 1.00 96.81 205 ARG A CA 1
ATOM 1625 C C . ARG A 1 205 ? -7.732 -4.053 2.895 1.00 96.81 205 ARG A C 1
ATOM 1627 O O . ARG A 1 205 ? -7.836 -3.496 3.986 1.00 96.81 205 ARG A O 1
ATOM 1634 N N . PRO A 1 206 ? -8.292 -5.253 2.661 1.00 95.19 206 PRO A N 1
ATOM 1635 C CA . PRO A 1 206 ? -8.903 -6.036 3.729 1.00 95.19 206 PRO A CA 1
ATOM 1636 C C . PRO A 1 206 ? -7.907 -6.320 4.868 1.00 95.19 206 PRO A C 1
ATOM 1638 O O . PRO A 1 206 ? -6.713 -6.485 4.591 1.00 95.19 206 PRO A O 1
ATOM 1641 N N . PRO A 1 207 ? -8.366 -6.423 6.130 1.00 96.31 207 PRO A N 1
ATOM 1642 C CA . PRO A 1 207 ? -7.497 -6.779 7.243 1.00 96.31 207 PRO A CA 1
ATOM 1643 C C . PRO A 1 207 ? -6.875 -8.164 7.049 1.00 96.31 207 PRO A C 1
ATOM 1645 O O . PRO A 1 207 ? -7.573 -9.139 6.762 1.00 96.31 207 PRO A O 1
ATOM 1648 N N . ARG A 1 208 ? -5.560 -8.257 7.242 1.00 95.31 208 ARG A N 1
ATOM 1649 C CA . ARG A 1 208 ? -4.802 -9.513 7.244 1.00 95.31 208 ARG A CA 1
ATOM 1650 C C . ARG A 1 208 ? -4.490 -9.915 8.677 1.00 95.31 208 ARG A C 1
ATOM 1652 O O . ARG A 1 208 ? -4.189 -9.066 9.507 1.00 95.31 208 ARG A O 1
ATOM 1659 N N . PHE A 1 209 ? -4.550 -11.212 8.961 1.00 95.50 209 PHE A N 1
ATOM 1660 C CA . PHE A 1 209 ? -4.373 -11.763 10.306 1.00 95.50 209 PHE A CA 1
ATOM 1661 C C . PHE A 1 209 ? -3.126 -12.637 10.325 1.00 95.50 209 PHE A C 1
ATOM 1663 O O . PHE A 1 209 ? -3.186 -13.799 9.928 1.00 95.50 209 PHE A O 1
ATOM 1670 N N . ILE A 1 210 ? -2.011 -12.066 10.766 1.00 95.50 210 ILE A N 1
ATOM 1671 C CA . ILE A 1 210 ? -0.711 -12.730 10.805 1.00 95.50 210 ILE A CA 1
ATOM 1672 C C . ILE A 1 210 ? -0.550 -13.367 12.181 1.00 95.50 210 ILE A C 1
ATOM 1674 O O . ILE A 1 210 ? -0.632 -12.667 13.189 1.00 95.50 210 ILE A O 1
ATOM 1678 N N . GLU A 1 211 ? -0.339 -14.681 12.241 1.00 95.38 211 GLU A N 1
ATOM 1679 C CA . GLU A 1 211 ? -0.147 -15.383 13.514 1.00 95.38 211 GLU A CA 1
ATOM 1680 C C . GLU A 1 211 ? 1.143 -14.922 14.210 1.00 95.38 211 GLU A C 1
ATOM 1682 O O . GLU A 1 211 ? 2.162 -14.645 13.569 1.00 95.38 211 GLU A O 1
ATOM 1687 N N . VAL A 1 212 ? 1.085 -14.823 15.537 1.00 96.25 212 VAL A N 1
ATOM 1688 C CA . VAL A 1 212 ? 2.229 -14.510 16.394 1.00 96.25 212 VAL A CA 1
ATOM 1689 C C . VAL A 1 212 ? 2.646 -15.777 17.123 1.00 96.25 212 VAL A C 1
ATOM 1691 O O . VAL A 1 212 ? 1.936 -16.263 18.002 1.00 96.25 212 VAL A O 1
ATOM 1694 N N . LEU A 1 213 ? 3.826 -16.287 16.783 1.00 95.00 213 LEU A N 1
ATOM 1695 C CA . LEU A 1 213 ? 4.460 -17.394 17.475 1.00 95.00 213 LEU A CA 1
ATOM 1696 C C . LEU A 1 213 ? 4.891 -16.951 18.876 1.00 95.00 213 LEU A C 1
ATOM 1698 O O . LEU A 1 213 ? 5.782 -16.109 19.035 1.00 95.00 213 LEU A O 1
ATOM 1702 N N . ASP A 1 214 ? 4.287 -17.577 19.880 1.00 93.25 214 ASP A N 1
ATOM 1703 C CA . ASP A 1 214 ? 4.695 -17.508 21.277 1.00 93.25 214 ASP A CA 1
ATOM 1704 C C . ASP A 1 214 ? 5.292 -18.861 21.685 1.00 93.25 214 ASP A C 1
ATOM 1706 O O . ASP A 1 214 ? 4.658 -19.901 21.534 1.00 93.25 214 ASP A O 1
ATOM 1710 N N . ARG A 1 215 ? 6.537 -18.867 22.172 1.00 89.19 215 ARG A N 1
ATOM 1711 C CA . ARG A 1 215 ? 7.199 -20.101 22.632 1.00 89.19 215 ARG A CA 1
ATOM 1712 C C . ARG A 1 215 ? 6.769 -20.502 24.042 1.00 89.19 215 ARG A C 1
ATOM 1714 O O . ARG A 1 215 ? 7.035 -21.626 24.456 1.00 89.19 215 ARG A O 1
ATOM 1721 N N . GLU A 1 216 ? 6.142 -19.585 24.772 1.00 87.88 216 GLU A N 1
ATOM 1722 C CA . GLU A 1 216 ? 5.770 -19.742 26.180 1.00 87.88 216 GLU A CA 1
ATOM 1723 C C . GLU A 1 216 ? 4.274 -20.030 26.358 1.00 87.88 216 GLU A C 1
ATOM 1725 O O . GLU A 1 216 ? 3.842 -20.432 27.437 1.00 87.88 216 GLU A O 1
ATOM 1730 N N . SER A 1 217 ? 3.474 -19.844 25.305 1.00 88.19 217 SER A N 1
ATOM 1731 C CA . SER A 1 217 ? 2.022 -19.996 25.331 1.00 88.19 217 SER A CA 1
ATOM 1732 C C . SER A 1 217 ? 1.524 -20.781 24.124 1.00 88.19 217 SER A C 1
ATOM 1734 O O . SER A 1 217 ? 2.100 -20.731 23.044 1.00 88.19 217 SER A O 1
ATOM 1736 N N . THR A 1 218 ? 0.407 -21.483 24.302 1.00 84.44 218 THR A N 1
ATOM 1737 C CA . THR A 1 218 ? -0.340 -22.124 23.206 1.00 84.44 218 THR A CA 1
ATOM 1738 C C . THR A 1 218 ? -1.518 -21.269 22.726 1.00 84.44 218 THR A C 1
ATOM 1740 O O . THR A 1 218 ? -2.240 -21.661 21.809 1.00 84.44 218 THR A O 1
ATOM 1743 N N . GLU A 1 219 ? -1.731 -20.099 23.340 1.00 88.94 219 GLU A N 1
ATOM 1744 C CA . GLU A 1 219 ? -2.778 -19.160 22.945 1.00 88.94 219 GLU A CA 1
ATOM 1745 C C . GLU A 1 219 ? -2.466 -18.560 21.569 1.00 88.94 219 GLU A C 1
ATOM 1747 O O . GLU A 1 219 ? -1.428 -17.927 21.371 1.00 88.94 219 GLU A O 1
ATOM 1752 N N . LYS A 1 220 ? -3.401 -18.704 20.626 1.00 92.69 220 LYS A N 1
ATOM 1753 C CA . LYS A 1 220 ? -3.277 -18.093 19.301 1.00 92.69 220 LYS A CA 1
ATOM 1754 C C . LYS A 1 220 ? -3.504 -16.590 19.376 1.00 92.69 220 LYS A C 1
ATOM 1756 O O . LYS A 1 220 ? -4.594 -16.133 19.726 1.00 92.69 220 LYS A O 1
ATOM 1761 N N . ARG A 1 221 ? -2.490 -15.830 18.976 1.00 95.94 221 ARG A N 1
ATOM 1762 C CA . ARG A 1 221 ? -2.536 -14.370 18.863 1.00 95.94 221 ARG A CA 1
ATOM 1763 C C . ARG A 1 221 ? -2.182 -13.936 17.455 1.00 95.94 221 ARG A C 1
ATOM 1765 O O . ARG A 1 221 ? -1.500 -14.656 16.731 1.00 95.94 221 ARG A O 1
ATOM 1772 N N . TYR A 1 222 ? -2.643 -12.748 17.088 1.00 96.88 222 TYR A N 1
ATOM 1773 C CA . TYR A 1 222 ? -2.456 -12.212 15.748 1.00 96.88 222 TYR A CA 1
ATOM 1774 C C . TYR A 1 222 ? -1.978 -10.768 15.791 1.00 96.88 222 TYR A C 1
ATOM 1776 O O . TYR A 1 222 ? -2.418 -9.990 16.638 1.00 96.88 222 TYR A O 1
ATOM 1784 N N . VAL A 1 223 ? -1.130 -10.400 14.836 1.00 97.50 223 VAL A N 1
ATOM 1785 C CA . VAL A 1 223 ? -1.032 -9.016 14.379 1.00 97.50 223 VAL A CA 1
ATOM 1786 C C . VAL A 1 223 ? -2.064 -8.838 13.274 1.00 97.50 223 VAL A C 1
ATOM 1788 O O . VAL A 1 223 ? -2.095 -9.619 12.319 1.00 97.50 223 VAL A O 1
ATOM 1791 N N . VAL A 1 224 ? -2.932 -7.837 13.414 1.00 97.88 224 VAL A N 1
ATOM 1792 C CA . VAL A 1 224 ? -3.887 -7.480 12.357 1.00 97.88 224 VAL A CA 1
ATOM 1793 C C . VAL A 1 224 ? -3.291 -6.336 11.551 1.00 97.88 224 VAL A C 1
ATOM 1795 O O . VAL A 1 224 ? -3.044 -5.267 12.101 1.00 97.88 224 VAL A O 1
ATOM 1798 N N . GLU A 1 225 ? -3.050 -6.552 10.264 1.00 97.38 225 GLU A N 1
ATOM 1799 C CA . GLU A 1 225 ? -2.481 -5.549 9.361 1.00 97.38 225 GLU A CA 1
ATOM 1800 C C . GLU A 1 225 ? -3.521 -5.028 8.378 1.00 97.38 225 GLU A C 1
ATOM 1802 O O . GLU A 1 225 ? -4.317 -5.795 7.837 1.00 97.38 225 GLU A O 1
ATOM 1807 N N . VAL A 1 226 ? -3.469 -3.728 8.094 1.00 98.31 226 VAL A N 1
ATOM 1808 C CA . VAL A 1 226 ? -4.239 -3.107 7.011 1.00 98.31 226 VAL A CA 1
ATOM 1809 C C . VAL A 1 226 ? -3.296 -2.273 6.150 1.00 98.31 226 VAL A C 1
ATOM 1811 O O . VAL A 1 226 ? -2.725 -1.284 6.615 1.00 98.31 226 VAL A O 1
ATOM 1814 N N . ASP A 1 227 ? -3.146 -2.673 4.888 1.00 98.06 227 ASP A N 1
ATOM 1815 C CA . ASP A 1 227 ? -2.340 -1.959 3.897 1.00 98.06 227 ASP A CA 1
ATOM 1816 C C . ASP A 1 227 ? -3.156 -0.851 3.216 1.00 98.06 227 ASP A C 1
ATOM 1818 O O . ASP A 1 227 ? -4.317 -1.039 2.849 1.00 98.06 227 ASP A O 1
ATOM 1822 N N . ILE A 1 228 ? -2.528 0.306 3.018 1.00 98.31 228 ILE A N 1
ATOM 1823 C CA . ILE A 1 228 ? -3.089 1.496 2.381 1.00 98.31 228 ILE A CA 1
ATOM 1824 C C . ILE A 1 228 ? -2.294 1.799 1.115 1.00 98.31 228 ILE A C 1
ATOM 1826 O O . ILE A 1 228 ? -1.115 2.152 1.181 1.00 98.31 228 ILE A O 1
ATOM 1830 N N . VAL A 1 229 ? -2.955 1.708 -0.037 1.00 97.50 229 VAL A N 1
ATOM 1831 C CA . VAL A 1 229 ? -2.344 1.835 -1.366 1.00 97.50 229 VAL A CA 1
ATOM 1832 C C . VAL A 1 229 ? -2.996 2.991 -2.135 1.00 97.50 229 VAL A C 1
ATOM 1834 O O . VAL A 1 229 ? -3.903 2.779 -2.947 1.00 97.50 229 VAL A O 1
ATOM 1837 N N . PRO A 1 230 ? -2.574 4.248 -1.902 1.00 96.81 230 PRO A N 1
ATOM 1838 C CA . PRO A 1 230 ? -3.081 5.397 -2.640 1.00 96.81 230 PRO A CA 1
ATOM 1839 C C . PRO A 1 230 ? -2.404 5.522 -4.005 1.00 96.81 230 PRO A C 1
ATOM 1841 O O . PRO A 1 230 ? -1.588 6.421 -4.215 1.00 96.81 230 PRO A O 1
ATOM 1844 N N . SER A 1 231 ? -2.732 4.619 -4.936 1.00 95.50 231 SER A N 1
ATOM 1845 C CA . SER A 1 231 ? -2.223 4.727 -6.308 1.00 95.50 231 SER A CA 1
ATOM 1846 C C . SER A 1 231 ? -2.615 6.068 -6.917 1.00 95.50 231 SER A C 1
ATOM 1848 O O . SER A 1 231 ? -3.755 6.517 -6.747 1.00 95.50 231 SER A O 1
ATOM 1850 N N . ILE A 1 232 ? -1.702 6.684 -7.675 1.00 96.31 232 ILE A N 1
ATOM 1851 C CA . ILE A 1 232 ? -1.993 7.966 -8.322 1.00 96.31 232 ILE A CA 1
ATOM 1852 C C . ILE A 1 232 ? -3.229 7.880 -9.218 1.00 96.31 232 ILE A C 1
ATOM 1854 O O . ILE A 1 232 ? -4.013 8.821 -9.263 1.00 96.31 232 ILE A O 1
ATOM 1858 N N . SER A 1 233 ? -3.462 6.729 -9.855 1.00 96.06 233 SER A N 1
ATOM 1859 C CA . SER A 1 233 ? -4.637 6.477 -10.698 1.00 96.06 233 SER A CA 1
ATOM 1860 C C . SER A 1 233 ? -5.979 6.651 -9.970 1.00 96.06 233 SER A C 1
ATOM 1862 O O . SER A 1 233 ? -6.979 6.952 -10.616 1.00 96.06 233 SER A O 1
ATOM 1864 N N . ILE A 1 234 ? -5.988 6.516 -8.640 1.00 95.62 234 ILE A N 1
ATOM 1865 C CA . ILE A 1 234 ? -7.171 6.632 -7.781 1.00 95.62 234 ILE A CA 1
ATOM 1866 C C . ILE A 1 234 ? -7.241 8.026 -7.143 1.00 95.62 234 ILE A C 1
ATOM 1868 O O . ILE A 1 234 ? -8.290 8.664 -7.123 1.00 95.62 234 ILE A O 1
ATOM 1872 N N . VAL A 1 235 ? -6.122 8.517 -6.595 1.00 97.06 235 VAL A N 1
ATOM 1873 C CA . VAL A 1 235 ? -6.131 9.690 -5.697 1.00 97.06 235 VAL A CA 1
ATOM 1874 C C . VAL A 1 235 ? -5.798 11.029 -6.363 1.00 97.06 235 VAL A C 1
ATOM 1876 O O . VAL A 1 235 ? -5.800 12.061 -5.683 1.00 97.06 235 VAL A O 1
ATOM 1879 N N . LYS A 1 236 ? -5.520 11.039 -7.674 1.00 97.25 236 LYS A N 1
ATOM 1880 C CA . LYS A 1 236 ? -5.103 12.238 -8.417 1.00 97.25 236 LYS A CA 1
ATOM 1881 C C . LYS A 1 236 ? -6.075 13.399 -8.222 1.00 97.25 236 LYS A C 1
ATOM 1883 O O . LYS A 1 236 ? -7.275 13.285 -8.452 1.00 97.25 236 LYS A O 1
ATOM 1888 N N . SER A 1 237 ? -5.528 14.540 -7.821 1.00 96.50 237 SER A N 1
ATOM 1889 C CA . SER A 1 237 ? -6.222 15.815 -7.625 1.00 96.50 237 SER A CA 1
ATOM 1890 C C . SER A 1 237 ? -7.325 15.794 -6.560 1.00 96.50 237 SER A C 1
ATOM 1892 O O . SER A 1 237 ? -8.159 16.697 -6.524 1.00 96.50 237 SER A O 1
ATOM 1894 N N . LYS A 1 238 ? -7.320 14.796 -5.664 1.00 97.00 238 LYS A N 1
ATOM 1895 C CA . LYS A 1 238 ? -8.304 14.657 -4.581 1.00 97.00 238 LYS A CA 1
ATOM 1896 C C . LYS A 1 238 ? -7.747 15.045 -3.212 1.00 97.00 238 LYS A C 1
ATOM 1898 O O . LYS A 1 238 ? -6.550 14.919 -2.936 1.00 97.00 238 LYS A O 1
ATOM 1903 N N . VAL A 1 239 ? -8.637 15.501 -2.338 1.00 97.19 239 VAL A N 1
ATOM 1904 C CA . VAL A 1 239 ? -8.394 15.683 -0.904 1.00 97.19 239 VAL A CA 1
ATOM 1905 C C . VAL A 1 239 ? -9.558 15.043 -0.171 1.00 97.19 239 VAL A C 1
ATOM 1907 O O . VAL A 1 239 ? -10.713 15.331 -0.469 1.00 97.19 239 VAL A O 1
ATOM 1910 N N . TYR A 1 240 ? -9.240 14.162 0.767 1.00 97.50 240 TYR A N 1
ATOM 1911 C CA . TYR A 1 240 ? -10.207 13.357 1.490 1.00 97.50 240 TYR A CA 1
ATOM 1912 C C . TYR A 1 240 ? -10.486 13.989 2.848 1.00 97.50 240 TYR A C 1
ATOM 1914 O O . TYR A 1 240 ? -9.570 14.228 3.642 1.00 97.50 240 TYR A O 1
ATOM 1922 N N . VAL A 1 241 ? -11.766 14.244 3.096 1.00 97.25 241 VAL A N 1
ATOM 1923 C CA . VAL A 1 241 ? -12.302 14.707 4.376 1.00 97.25 241 VAL A CA 1
ATOM 1924 C C . VAL A 1 241 ? -12.925 13.509 5.081 1.00 97.25 241 VAL A C 1
ATOM 1926 O O . VAL A 1 241 ? -13.638 12.727 4.454 1.00 97.25 241 VAL A O 1
ATOM 1929 N N . VAL A 1 242 ? -12.667 13.361 6.380 1.00 97.69 242 VAL A N 1
ATOM 1930 C CA . VAL A 1 242 ? -13.168 12.233 7.172 1.00 97.69 242 VAL A CA 1
ATOM 1931 C C . VAL A 1 242 ? -13.861 12.691 8.446 1.00 97.69 242 VAL A C 1
ATOM 1933 O O . VAL A 1 242 ? -13.449 13.660 9.082 1.00 97.69 242 VAL A O 1
ATOM 1936 N N . ARG A 1 243 ? -14.903 11.955 8.836 1.00 97.69 243 ARG A N 1
ATOM 1937 C CA . ARG A 1 243 ? -15.531 11.988 10.159 1.00 97.69 243 ARG A CA 1
ATOM 1938 C C . ARG A 1 243 ? -15.233 10.670 10.862 1.00 97.69 243 ARG A C 1
ATOM 1940 O O . ARG A 1 243 ? -15.757 9.625 10.475 1.00 97.69 243 ARG A O 1
ATOM 1947 N N . LEU A 1 244 ? -14.361 10.685 11.863 1.00 98.00 244 LEU A N 1
ATOM 1948 C CA . LEU A 1 244 ? -13.935 9.449 12.521 1.00 98.00 244 LEU A CA 1
ATOM 1949 C C . LEU A 1 244 ? -15.047 8.902 13.434 1.00 98.00 244 LEU A C 1
ATOM 1951 O O . LEU A 1 244 ? -15.643 9.682 14.182 1.00 98.00 244 LEU A O 1
ATOM 1955 N N . PRO A 1 245 ? -15.344 7.589 13.394 1.00 97.25 245 PRO A N 1
ATOM 1956 C CA . PRO A 1 245 ? -16.313 6.987 14.298 1.00 97.25 245 PRO A CA 1
ATOM 1957 C C . PRO A 1 245 ? -15.743 6.962 15.717 1.00 97.25 245 PRO A C 1
ATOM 1959 O O . PRO A 1 245 ? -14.575 6.653 15.929 1.00 97.25 245 PRO A O 1
ATOM 1962 N N . ASN A 1 246 ? -16.563 7.265 16.713 1.00 94.62 246 ASN A N 1
ATOM 1963 C CA . ASN A 1 246 ? -16.168 7.232 18.111 1.00 94.62 246 ASN A CA 1
ATOM 1964 C C . ASN A 1 246 ? -17.317 6.681 18.955 1.00 94.62 246 ASN A C 1
ATOM 1966 O O . ASN A 1 246 ? -18.432 7.206 18.937 1.00 94.62 246 ASN A O 1
ATOM 1970 N N . PHE A 1 247 ? -17.052 5.614 19.705 1.00 94.31 247 PHE A N 1
ATOM 1971 C CA . PHE A 1 247 ? -18.047 5.064 20.615 1.00 94.31 247 PHE A CA 1
ATOM 1972 C C . PHE A 1 247 ? -18.145 5.937 21.865 1.00 94.31 247 PHE A C 1
ATOM 1974 O O . PHE A 1 247 ? -17.138 6.202 22.522 1.00 94.31 247 PHE A O 1
ATOM 1981 N N . LYS A 1 248 ? -19.357 6.369 22.209 1.00 93.31 248 LYS A N 1
ATOM 1982 C CA . LYS A 1 248 ? -19.602 7.193 23.389 1.00 93.31 248 LYS A CA 1
ATOM 1983 C C . LYS A 1 248 ? -20.352 6.396 24.439 1.00 93.31 248 LYS A C 1
ATOM 1985 O O . LYS A 1 248 ? -21.508 6.024 24.249 1.00 93.31 248 LYS A O 1
ATOM 1990 N N . GLU A 1 249 ? -19.694 6.165 25.569 1.00 90.19 249 GLU A N 1
ATOM 1991 C CA . GLU A 1 249 ? -20.244 5.344 26.651 1.00 90.19 249 GLU A CA 1
ATOM 1992 C C . GLU A 1 249 ? -21.508 5.948 27.265 1.00 90.19 249 GLU A C 1
ATOM 1994 O O . GLU A 1 249 ? -22.447 5.214 27.556 1.00 90.19 249 GLU A O 1
ATOM 1999 N N . SER A 1 250 ? -21.586 7.278 27.378 1.00 90.94 250 SER A N 1
ATOM 2000 C CA . SER A 1 250 ? -22.743 7.951 27.982 1.00 90.94 250 SER A CA 1
ATOM 2001 C C . SER A 1 250 ? -24.040 7.800 27.186 1.00 90.94 250 SER A C 1
ATOM 2003 O O . SER A 1 250 ? -25.117 7.810 27.773 1.00 90.94 250 SER A O 1
ATOM 2005 N N . THR A 1 251 ? -23.957 7.655 25.861 1.00 90.62 251 THR A N 1
ATOM 2006 C CA . THR A 1 251 ? -25.125 7.462 24.984 1.00 90.62 251 THR A CA 1
ATOM 2007 C C . THR A 1 251 ? -25.239 6.033 24.454 1.00 90.62 251 THR A C 1
ATOM 2009 O O . THR A 1 251 ? -26.224 5.716 23.786 1.00 90.62 251 THR A O 1
ATOM 2012 N N . ASN A 1 252 ? -24.254 5.177 24.754 1.00 90.56 252 ASN A N 1
ATOM 2013 C CA . ASN A 1 252 ? -24.114 3.800 24.276 1.00 90.56 252 ASN A CA 1
ATOM 2014 C C . ASN A 1 252 ? -24.282 3.671 22.748 1.00 90.56 252 ASN A C 1
ATOM 2016 O O . ASN A 1 252 ? -24.922 2.744 22.250 1.00 90.56 252 ASN A O 1
ATOM 2020 N N . LYS A 1 253 ? -23.761 4.650 21.999 1.00 94.06 253 LYS A N 1
ATOM 2021 C CA . LYS A 1 253 ? -23.890 4.754 20.538 1.00 94.06 253 LYS A CA 1
ATOM 2022 C C . LYS A 1 253 ? -22.578 5.206 19.906 1.00 94.06 253 LYS A C 1
ATOM 2024 O O . LYS A 1 253 ? -21.743 5.847 20.544 1.00 94.06 253 LYS A O 1
ATOM 2029 N N . VAL A 1 254 ? -22.425 4.897 18.620 1.00 95.69 254 VAL A N 1
ATOM 2030 C CA . VAL A 1 254 ? -21.327 5.421 17.802 1.00 95.69 254 VAL A CA 1
ATOM 2031 C C . VAL A 1 254 ? -21.715 6.790 17.260 1.00 95.69 254 VAL A C 1
ATOM 2033 O O . VAL A 1 254 ? -22.651 6.918 16.467 1.00 95.69 254 VAL A O 1
ATOM 2036 N N . GLU A 1 255 ? -20.986 7.805 17.708 1.00 95.50 255 GLU A N 1
ATOM 2037 C CA . GLU A 1 255 ? -21.038 9.172 17.200 1.00 95.50 255 GLU A CA 1
ATOM 2038 C C . GLU A 1 255 ? -19.875 9.399 16.225 1.00 95.50 255 GLU A C 1
ATOM 2040 O O . GLU A 1 255 ? -18.930 8.614 16.169 1.00 95.50 255 GLU A O 1
ATOM 2045 N N . PHE A 1 256 ? -19.954 10.458 15.425 1.00 96.19 256 PHE A N 1
ATOM 2046 C CA . PHE A 1 256 ? -18.925 10.796 14.447 1.00 96.19 256 PHE A CA 1
ATOM 2047 C C . PHE A 1 256 ? -18.299 12.126 14.833 1.00 96.19 256 PHE A C 1
ATOM 2049 O O . PHE A 1 256 ? -19.004 13.084 15.159 1.00 96.19 256 PHE A O 1
ATOM 2056 N N . GLU A 1 257 ? -16.974 12.167 14.806 1.00 95.62 257 GLU A N 1
ATOM 2057 C CA . GLU A 1 257 ? -16.216 13.391 15.022 1.00 95.62 257 GLU A CA 1
ATOM 2058 C C . GLU A 1 257 ? -16.512 14.423 13.922 1.00 95.62 257 GLU A C 1
ATOM 2060 O O . GLU A 1 257 ? -17.087 14.114 12.871 1.00 95.62 257 GLU A O 1
ATOM 2065 N N . LYS A 1 258 ? -16.123 15.677 14.171 1.00 95.00 258 LYS A N 1
ATOM 2066 C CA . LYS A 1 258 ? -16.210 16.728 13.154 1.00 95.00 258 LYS A CA 1
ATOM 2067 C C . LYS A 1 258 ? -15.355 16.357 11.944 1.00 95.00 258 LYS A C 1
ATOM 2069 O O . LYS A 1 258 ? -14.345 15.670 12.074 1.00 95.00 258 LYS A O 1
ATOM 2074 N N . GLU A 1 259 ? -15.770 16.848 10.782 1.00 95.62 259 GLU A N 1
ATOM 2075 C CA . GLU A 1 259 ? -14.993 16.702 9.557 1.00 95.62 259 GLU A CA 1
ATOM 2076 C C . GLU A 1 259 ? -13.593 17.277 9.722 1.00 95.62 259 GLU A C 1
ATOM 2078 O O . GLU A 1 259 ? -13.423 18.402 10.194 1.00 95.62 259 GLU A O 1
ATOM 2083 N N . ALA A 1 260 ? -12.601 16.495 9.310 1.00 96.56 260 ALA A N 1
ATOM 2084 C CA . ALA A 1 260 ? -11.211 16.901 9.308 1.00 96.56 260 ALA A CA 1
ATOM 2085 C C . ALA A 1 260 ? -10.510 16.404 8.043 1.00 96.56 260 ALA A C 1
ATOM 2087 O O . ALA A 1 260 ? -10.774 15.308 7.544 1.00 96.56 260 ALA A O 1
ATOM 2088 N N . ILE A 1 261 ? -9.570 17.210 7.553 1.00 97.75 261 ILE A N 1
ATOM 2089 C CA . ILE A 1 261 ? -8.576 16.778 6.571 1.00 97.75 261 ILE A CA 1
ATOM 2090 C C . ILE A 1 261 ? -7.356 16.343 7.364 1.00 97.75 261 ILE A C 1
ATOM 2092 O O . ILE A 1 261 ? -6.764 17.144 8.086 1.00 97.75 261 ILE A O 1
ATOM 2096 N N . LEU A 1 262 ? -6.993 15.072 7.248 1.00 97.75 262 LEU A N 1
ATOM 2097 C CA . LEU A 1 262 ? -5.851 14.500 7.951 1.00 97.75 262 LEU A CA 1
ATOM 2098 C C . LEU A 1 262 ? -4.652 14.379 7.016 1.00 97.75 262 LEU A C 1
ATOM 2100 O O . LEU A 1 262 ? -4.814 14.118 5.825 1.00 97.75 262 LEU A O 1
ATOM 2104 N N . ARG A 1 263 ? -3.444 14.531 7.555 1.00 95.94 263 ARG A N 1
ATOM 2105 C CA . ARG A 1 263 ? -2.185 14.306 6.837 1.00 95.94 263 ARG A CA 1
ATOM 2106 C C . ARG A 1 263 ? -1.197 13.542 7.710 1.00 95.94 263 ARG A C 1
ATOM 2108 O O . ARG A 1 263 ? -1.208 13.675 8.934 1.00 95.94 263 ARG A O 1
ATOM 2115 N N . ARG A 1 264 ? -0.307 12.779 7.076 1.00 92.88 264 ARG A N 1
ATOM 2116 C CA . ARG A 1 264 ? 0.881 12.246 7.754 1.00 92.88 264 ARG A CA 1
ATOM 2117 C C . ARG A 1 264 ? 1.962 13.323 7.831 1.00 92.88 264 ARG A C 1
ATOM 2119 O O . ARG A 1 264 ? 2.277 13.955 6.823 1.00 92.88 264 ARG A O 1
ATOM 2126 N N . VAL A 1 265 ? 2.540 13.502 9.013 1.00 89.31 265 VAL A N 1
ATOM 2127 C CA . VAL A 1 265 ? 3.713 14.347 9.270 1.00 89.31 265 VAL A CA 1
ATOM 2128 C C . VAL A 1 265 ? 4.694 13.535 10.106 1.00 89.31 265 VAL A C 1
ATOM 2130 O O . VAL A 1 265 ? 4.437 13.223 11.271 1.00 89.31 265 VAL A O 1
ATOM 2133 N N . GLY A 1 266 ? 5.814 13.145 9.493 1.00 86.12 266 GLY A N 1
ATOM 2134 C CA . GLY A 1 266 ? 6.718 12.159 10.085 1.00 86.12 266 GLY A CA 1
ATOM 2135 C C . GLY A 1 266 ? 5.973 10.856 10.382 1.00 86.12 266 GLY A C 1
ATOM 2136 O O . GLY A 1 266 ? 5.296 10.320 9.505 1.00 86.12 266 GLY A O 1
ATOM 2137 N N . SER A 1 267 ? 6.068 10.383 11.625 1.00 83.19 267 SER A N 1
ATOM 2138 C CA . SER A 1 267 ? 5.405 9.160 12.083 1.00 83.19 267 SER A CA 1
ATOM 2139 C C . SER A 1 267 ? 3.980 9.372 12.615 1.00 83.19 267 SER A C 1
ATOM 2141 O O . SER A 1 267 ? 3.362 8.429 13.095 1.00 83.19 267 SER A O 1
ATOM 2143 N N . LYS A 1 268 ? 3.419 10.588 12.536 1.00 89.62 268 LYS A N 1
ATOM 2144 C CA . LYS A 1 268 ? 2.094 10.904 13.095 1.00 89.62 268 LYS A CA 1
ATOM 2145 C C . LYS A 1 268 ? 1.070 11.238 12.024 1.00 89.62 268 LYS A C 1
ATOM 2147 O O . LYS A 1 268 ? 1.399 11.821 10.993 1.00 89.62 268 LYS A O 1
ATOM 2152 N N . THR A 1 269 ? -0.192 10.963 12.338 1.00 94.44 269 THR A N 1
ATOM 2153 C CA . THR A 1 269 ? -1.344 11.438 11.567 1.00 94.44 269 THR A CA 1
ATOM 2154 C C . THR A 1 269 ? -2.067 12.554 12.321 1.00 94.44 269 THR A C 1
ATOM 2156 O O . THR A 1 269 ? -2.622 12.318 13.399 1.00 94.44 269 THR A O 1
ATOM 2159 N N . GLU A 1 270 ? -2.069 13.761 11.757 1.00 95.56 270 GLU A N 1
ATOM 2160 C CA . GLU A 1 270 ? -2.601 14.984 12.376 1.00 95.56 270 GLU A CA 1
ATOM 2161 C C . GLU A 1 270 ? -3.583 15.727 11.449 1.00 95.56 270 GLU A C 1
ATOM 2163 O O . GLU A 1 270 ? -3.502 15.577 10.224 1.00 95.56 270 GLU A O 1
ATOM 2168 N N . PRO A 1 271 ? -4.524 16.521 11.997 1.00 97.31 271 PRO A N 1
ATOM 2169 C CA . PRO A 1 271 ? -5.383 17.383 11.192 1.00 97.31 271 PRO A CA 1
ATOM 2170 C C . PRO A 1 271 ? -4.603 18.545 10.566 1.00 97.31 271 PRO A C 1
ATOM 2172 O O . PRO A 1 271 ? -3.667 19.084 11.154 1.00 97.31 271 PRO A O 1
ATOM 2175 N N . VAL A 1 272 ? -5.016 18.956 9.369 1.00 96.19 272 VAL A N 1
ATOM 2176 C CA . VAL A 1 272 ? -4.540 20.182 8.723 1.00 96.19 272 VAL A CA 1
ATOM 2177 C C . VAL A 1 272 ? -5.212 21.379 9.392 1.00 96.19 272 VAL A C 1
ATOM 2179 O O . VAL A 1 272 ? -6.436 21.442 9.463 1.00 96.19 272 VAL A O 1
ATOM 2182 N N . ASN A 1 273 ? -4.414 22.333 9.871 1.00 92.62 273 ASN A N 1
ATOM 2183 C CA . ASN A 1 273 ? -4.927 23.564 10.469 1.00 92.62 273 ASN A CA 1
ATOM 2184 C C . ASN A 1 273 ? -5.601 24.453 9.415 1.00 92.62 273 ASN A C 1
ATOM 2186 O O . ASN A 1 273 ? -5.112 24.553 8.291 1.00 92.62 273 ASN A O 1
ATOM 2190 N N . ASP A 1 274 ? -6.634 25.204 9.810 1.00 90.00 274 ASP A N 1
ATOM 2191 C CA . ASP A 1 274 ? -7.362 26.120 8.913 1.00 90.00 274 ASP A CA 1
ATOM 2192 C C . ASP A 1 274 ? -6.443 27.131 8.209 1.00 90.00 274 ASP A C 1
ATOM 2194 O O . ASP A 1 274 ? -6.640 27.460 7.041 1.00 90.00 274 ASP A O 1
ATOM 2198 N N . LYS A 1 275 ? -5.391 27.586 8.902 1.00 91.19 275 LYS A N 1
ATOM 2199 C CA . LYS A 1 275 ? -4.385 28.513 8.356 1.00 91.19 275 LYS A CA 1
ATOM 2200 C C . LYS A 1 275 ? -3.557 27.900 7.223 1.00 91.19 275 LYS A C 1
ATOM 2202 O O . LYS A 1 275 ? -3.157 28.618 6.315 1.00 91.19 275 LYS A O 1
ATOM 2207 N N . ASP A 1 276 ? -3.338 26.587 7.260 1.00 91.94 276 ASP A N 1
ATOM 2208 C CA . ASP A 1 276 ? -2.517 25.855 6.290 1.00 91.94 276 ASP A CA 1
ATOM 2209 C C . ASP A 1 276 ? -3.363 25.268 5.149 1.00 91.94 276 ASP A C 1
ATOM 2211 O O . ASP A 1 276 ? -2.828 24.633 4.240 1.00 91.94 276 ASP A O 1
ATOM 2215 N N . LEU A 1 277 ? -4.690 25.433 5.197 1.00 93.44 277 LEU A N 1
ATOM 2216 C CA . LEU A 1 277 ? -5.620 24.735 4.318 1.00 93.44 277 LEU A CA 1
ATOM 2217 C C . LEU A 1 277 ? -5.405 25.099 2.844 1.00 93.44 277 LEU A C 1
ATOM 2219 O O . LEU A 1 277 ? -5.306 24.212 1.996 1.00 93.44 277 LEU A O 1
ATOM 2223 N N . SER A 1 278 ? -5.271 26.392 2.540 1.00 93.44 278 SER A N 1
ATOM 2224 C CA . SER A 1 278 ? -5.005 26.875 1.177 1.00 93.44 278 SER A CA 1
ATOM 2225 C C . SER A 1 278 ? -3.701 26.291 0.620 1.00 93.44 278 SER A C 1
ATOM 2227 O O . SER A 1 278 ? -3.679 25.718 -0.472 1.00 93.44 278 SER A O 1
ATOM 2229 N N . ASP A 1 279 ? -2.626 26.346 1.407 1.00 94.12 279 ASP A N 1
ATOM 2230 C CA . ASP A 1 279 ? -1.320 25.795 1.036 1.00 94.12 279 ASP A CA 1
ATOM 2231 C C . ASP A 1 279 ? -1.360 24.276 0.870 1.00 94.12 279 ASP A C 1
ATOM 2233 O O . ASP A 1 279 ? -0.648 23.706 0.034 1.00 94.12 279 ASP A O 1
ATOM 2237 N N . PHE A 1 280 ? -2.183 23.601 1.673 1.00 96.25 280 PHE A N 1
ATOM 2238 C CA . PHE A 1 280 ? -2.377 22.166 1.586 1.00 96.25 280 PHE A CA 1
ATOM 2239 C C . PHE A 1 280 ? -3.007 21.772 0.247 1.00 96.25 280 PHE A C 1
ATOM 2241 O O . PHE A 1 280 ? -2.500 20.847 -0.399 1.00 96.25 280 PHE A O 1
ATOM 2248 N N . TYR A 1 281 ? -4.051 22.486 -0.190 1.00 96.50 281 TYR A N 1
ATOM 2249 C CA . TYR A 1 281 ? -4.688 22.292 -1.496 1.00 96.50 281 TYR A CA 1
ATOM 2250 C C . TYR A 1 281 ? -3.753 22.640 -2.654 1.00 96.50 281 TYR A C 1
ATOM 2252 O O . TYR A 1 281 ? -3.646 21.869 -3.605 1.00 96.50 281 TYR A O 1
ATOM 2260 N N . GLN A 1 282 ? -3.021 23.752 -2.567 1.00 94.25 282 GLN A N 1
ATOM 2261 C CA . GLN A 1 282 ? -2.118 24.179 -3.636 1.00 94.25 282 GLN A CA 1
ATOM 2262 C C . GLN A 1 282 ? -1.022 23.136 -3.917 1.00 94.25 282 GLN A C 1
ATOM 2264 O O . GLN A 1 282 ? -0.698 22.876 -5.077 1.00 94.25 282 GLN A O 1
ATOM 2269 N N . ARG A 1 283 ? -0.515 22.484 -2.862 1.00 95.12 283 ARG A N 1
ATOM 2270 C CA . ARG A 1 283 ? 0.514 21.434 -2.943 1.00 95.12 283 ARG A CA 1
ATOM 2271 C C . ARG A 1 283 ? -0.013 20.053 -3.350 1.00 95.12 283 ARG A C 1
ATOM 2273 O O . ARG A 1 283 ? 0.773 19.114 -3.442 1.00 95.12 283 ARG A O 1
ATOM 2280 N N . VAL A 1 284 ? -1.318 19.890 -3.601 1.00 96.69 284 VAL A N 1
ATOM 2281 C CA . VAL A 1 284 ? -1.881 18.622 -4.110 1.00 96.69 284 VAL A CA 1
ATOM 2282 C C . VAL A 1 284 ? -1.213 18.216 -5.420 1.00 96.69 284 VAL A C 1
ATOM 2284 O O . VAL A 1 284 ? -0.799 17.068 -5.552 1.00 96.69 284 VAL A O 1
ATOM 2287 N N . ARG A 1 285 ? -1.050 19.163 -6.354 1.00 96.31 285 ARG A N 1
ATOM 2288 C CA . ARG A 1 285 ? -0.429 18.893 -7.659 1.00 96.31 285 ARG A CA 1
ATOM 2289 C C . ARG A 1 285 ? 1.012 18.408 -7.530 1.00 96.31 285 ARG A C 1
ATOM 2291 O O . ARG A 1 285 ? 1.399 17.488 -8.239 1.00 96.31 285 ARG A O 1
ATOM 2298 N N . ASP A 1 286 ? 1.771 18.983 -6.602 1.00 96.19 286 ASP A N 1
ATOM 2299 C CA . ASP A 1 286 ? 3.163 18.592 -6.371 1.00 96.19 286 ASP A CA 1
ATOM 2300 C C . ASP A 1 286 ? 3.242 17.166 -5.815 1.00 96.19 286 ASP A C 1
ATOM 2302 O O . ASP A 1 286 ? 4.045 16.361 -6.281 1.00 96.19 286 ASP A O 1
ATOM 2306 N N . ARG A 1 287 ? 2.365 16.820 -4.862 1.00 96.44 287 ARG A N 1
ATOM 2307 C CA . ARG A 1 287 ? 2.282 15.458 -4.307 1.00 96.44 287 ARG A CA 1
ATOM 2308 C C . ARG A 1 287 ? 1.843 14.438 -5.351 1.00 96.44 287 ARG A C 1
ATOM 2310 O O . ARG A 1 287 ? 2.363 13.327 -5.375 1.00 96.44 287 ARG A O 1
ATOM 2317 N N . ASP A 1 288 ? 0.902 14.815 -6.210 1.00 97.50 288 ASP A N 1
ATOM 2318 C CA . ASP A 1 288 ? 0.466 13.977 -7.322 1.00 97.50 288 ASP A CA 1
ATOM 2319 C C . ASP A 1 288 ? 1.626 13.710 -8.295 1.00 97.50 288 ASP A C 1
ATOM 2321 O O . ASP A 1 288 ? 1.854 12.560 -8.658 1.00 97.50 288 ASP A O 1
ATOM 2325 N N . ALA A 1 289 ? 2.395 14.744 -8.661 1.00 96.00 289 ALA A N 1
ATOM 2326 C CA . ALA A 1 289 ? 3.559 14.612 -9.536 1.00 96.00 289 ALA A CA 1
ATOM 2327 C C . ALA A 1 289 ? 4.660 13.736 -8.915 1.00 96.00 289 ALA A C 1
ATOM 2329 O O . ALA A 1 289 ? 5.171 12.837 -9.576 1.00 96.00 289 ALA A O 1
ATOM 2330 N N . GLN A 1 290 ? 4.978 13.940 -7.631 1.00 94.56 290 GLN A N 1
ATOM 2331 C CA . GLN A 1 290 ? 5.956 13.115 -6.911 1.00 94.56 290 GLN A CA 1
ATOM 2332 C C . GLN A 1 290 ? 5.528 11.648 -6.843 1.00 94.56 290 GLN A C 1
ATOM 2334 O O . GLN A 1 290 ? 6.353 10.752 -7.006 1.00 94.56 290 GLN A O 1
ATOM 2339 N N . ARG A 1 291 ? 4.236 11.385 -6.610 1.00 95.12 291 ARG A N 1
ATOM 2340 C CA . ARG A 1 291 ? 3.715 10.018 -6.582 1.00 95.12 291 ARG A CA 1
ATOM 2341 C C . ARG A 1 291 ? 3.732 9.377 -7.967 1.00 95.12 291 ARG A C 1
ATOM 2343 O O . ARG A 1 291 ? 4.112 8.217 -8.075 1.00 95.12 291 ARG A O 1
ATOM 2350 N N . GLU A 1 292 ? 3.350 10.116 -9.005 1.00 94.94 292 GLU A N 1
ATOM 2351 C CA . GLU A 1 292 ? 3.401 9.655 -10.398 1.00 94.94 292 GLU A CA 1
ATOM 2352 C C . GLU A 1 292 ? 4.837 9.297 -10.808 1.00 94.94 292 GLU A C 1
ATOM 2354 O O . GLU A 1 292 ? 5.066 8.226 -11.366 1.00 94.94 292 GLU A O 1
ATOM 2359 N N . GLU A 1 293 ? 5.815 10.135 -10.453 1.00 92.31 293 GLU A N 1
ATOM 2360 C CA . GLU A 1 293 ? 7.238 9.857 -10.662 1.00 92.31 293 GLU A CA 1
ATOM 2361 C C . GLU A 1 293 ? 7.709 8.632 -9.864 1.00 92.31 293 GLU A C 1
ATOM 2363 O O . GLU A 1 293 ? 8.391 7.767 -10.412 1.00 92.31 293 GLU A O 1
ATOM 2368 N N . ALA A 1 294 ? 7.336 8.516 -8.587 1.00 89.94 294 ALA A N 1
ATOM 2369 C CA . ALA A 1 294 ? 7.734 7.387 -7.748 1.00 89.94 294 ALA A CA 1
ATOM 2370 C C . ALA A 1 294 ? 7.170 6.050 -8.261 1.00 89.94 294 ALA A C 1
ATOM 2372 O O . ALA A 1 294 ? 7.901 5.061 -8.320 1.00 89.94 294 ALA A O 1
ATOM 2373 N N . GLU A 1 295 ? 5.902 6.023 -8.685 1.00 89.94 295 GLU A N 1
ATOM 2374 C CA . GLU A 1 295 ? 5.295 4.843 -9.310 1.00 89.94 295 GLU A CA 1
ATOM 2375 C C . GLU A 1 295 ? 5.981 4.504 -10.640 1.00 89.94 295 GLU A C 1
ATOM 2377 O O . GLU A 1 295 ? 6.314 3.345 -10.872 1.00 89.94 295 GLU A O 1
ATOM 2382 N N . GLN A 1 296 ? 6.279 5.497 -11.489 1.00 85.44 296 GLN A N 1
ATOM 2383 C CA . GLN A 1 296 ? 7.030 5.285 -12.735 1.00 85.44 296 GLN A CA 1
ATOM 2384 C C . GLN A 1 296 ? 8.447 4.752 -12.486 1.00 85.44 296 GLN A C 1
ATOM 2386 O O . GLN A 1 296 ? 8.908 3.857 -13.195 1.00 85.44 296 GLN A O 1
ATOM 2391 N N . ASN A 1 297 ? 9.133 5.256 -11.462 1.00 73.75 297 ASN A N 1
ATOM 2392 C CA . ASN A 1 297 ? 10.489 4.843 -11.121 1.00 73.75 297 ASN A CA 1
ATOM 2393 C C . ASN A 1 297 ? 10.552 3.436 -10.515 1.00 73.75 297 ASN A C 1
ATOM 2395 O O . ASN A 1 297 ? 11.563 2.766 -10.719 1.00 73.75 297 ASN A O 1
ATOM 2399 N N . GLN A 1 298 ? 9.495 2.946 -9.853 1.00 62.28 298 GLN A N 1
ATOM 2400 C CA . GLN A 1 298 ? 9.391 1.529 -9.470 1.00 62.28 298 GLN A CA 1
ATOM 2401 C C . GLN A 1 298 ? 9.353 0.601 -10.693 1.00 62.28 298 GLN A C 1
ATOM 2403 O O . GLN A 1 298 ? 9.937 -0.476 -10.660 1.00 62.28 298 GLN A O 1
ATOM 2408 N N . PHE A 1 299 ? 8.763 1.026 -11.816 1.00 52.25 299 PHE A N 1
ATOM 2409 C CA . PHE A 1 299 ? 8.847 0.252 -13.063 1.00 52.25 299 PHE A CA 1
ATOM 2410 C C . PHE A 1 299 ? 10.261 0.218 -13.663 1.00 52.25 299 PHE A C 1
ATOM 2412 O O . PHE A 1 299 ? 10.569 -0.694 -14.435 1.00 52.25 299 PHE A O 1
ATOM 2419 N N . LEU A 1 300 ? 11.104 1.207 -13.348 1.00 50.88 300 LEU A N 1
ATOM 2420 C CA . LEU A 1 300 ? 12.470 1.337 -13.871 1.00 50.88 300 LEU A CA 1
ATOM 2421 C C . LEU A 1 300 ? 13.532 0.758 -12.919 1.00 50.88 300 LEU A C 1
ATOM 2423 O O . LEU A 1 300 ? 14.586 0.317 -13.375 1.00 50.88 300 LEU A O 1
ATOM 2427 N N . SER A 1 301 ? 13.252 0.733 -11.616 1.00 46.34 301 SER A N 1
ATOM 2428 C CA . SER A 1 301 ? 14.163 0.303 -10.551 1.00 46.34 301 SER A CA 1
ATOM 2429 C C . SER A 1 301 ? 13.756 -1.082 -10.053 1.00 46.34 301 SER A C 1
ATOM 2431 O O . SER A 1 301 ? 13.055 -1.193 -9.059 1.00 46.34 301 SER A O 1
ATOM 2433 N N . ALA A 1 302 ? 14.222 -2.113 -10.764 1.00 40.56 302 ALA A N 1
ATOM 2434 C CA . ALA A 1 302 ? 14.049 -3.544 -10.480 1.00 40.56 302 ALA A CA 1
ATOM 2435 C C . ALA A 1 302 ? 12.582 -4.041 -10.457 1.00 40.56 302 ALA A C 1
ATOM 2437 O O . ALA A 1 302 ? 11.824 -3.711 -9.550 1.00 40.56 302 ALA A O 1
ATOM 2438 N N . PRO A 1 303 ? 12.158 -4.885 -11.417 1.00 45.59 303 PRO A N 1
ATOM 2439 C CA . PRO A 1 303 ? 10.843 -5.491 -11.325 1.00 45.59 303 PRO A CA 1
ATOM 2440 C C . PRO A 1 303 ? 10.842 -6.497 -10.170 1.00 45.59 303 PRO A C 1
ATOM 2442 O O . PRO A 1 303 ? 11.524 -7.521 -10.248 1.00 45.59 303 PRO A O 1
ATOM 2445 N N . ASP A 1 304 ? 10.013 -6.254 -9.154 1.00 42.16 304 ASP A N 1
ATOM 2446 C CA . ASP A 1 304 ? 9.365 -7.364 -8.458 1.00 42.16 304 ASP A CA 1
ATOM 2447 C C . ASP A 1 304 ? 8.762 -8.268 -9.534 1.00 42.16 304 ASP A C 1
ATOM 2449 O O . ASP A 1 304 ? 8.164 -7.784 -10.505 1.00 42.16 304 ASP A O 1
ATOM 2453 N N . PHE A 1 305 ? 9.016 -9.571 -9.414 1.00 44.53 305 PHE A N 1
ATOM 2454 C CA . PHE A 1 305 ? 8.627 -10.579 -10.390 1.00 44.53 305 PHE A CA 1
ATOM 2455 C C . PHE A 1 305 ? 7.167 -10.373 -10.795 1.00 44.53 305 PHE A C 1
ATOM 2457 O O . PHE A 1 305 ? 6.232 -10.705 -10.071 1.00 44.53 305 PHE A O 1
ATOM 2464 N N . CYS A 1 306 ? 6.967 -9.806 -11.985 1.00 43.31 306 CYS A N 1
ATOM 2465 C CA . CYS A 1 306 ? 5.660 -9.759 -12.605 1.00 43.31 306 CYS A CA 1
ATOM 2466 C C . CYS A 1 306 ? 5.184 -11.211 -12.688 1.00 43.31 306 CYS A C 1
ATOM 2468 O O . CYS A 1 306 ? 5.847 -12.019 -13.341 1.00 43.31 306 CYS A O 1
ATOM 2470 N N . GLN A 1 307 ? 4.048 -11.531 -12.057 1.00 53.16 307 GLN A N 1
ATOM 2471 C CA . GLN A 1 307 ? 3.455 -12.878 -12.043 1.00 53.16 307 GLN A CA 1
ATOM 2472 C C . GLN A 1 307 ? 3.171 -13.441 -13.451 1.00 53.16 307 GLN A C 1
ATOM 2474 O O . GLN A 1 307 ? 2.731 -14.575 -13.590 1.00 53.16 307 GLN A O 1
ATOM 2479 N N . ASP A 1 308 ? 3.460 -12.684 -14.515 1.00 63.09 308 ASP A N 1
ATOM 2480 C CA . ASP A 1 308 ? 3.377 -13.161 -15.883 1.00 63.09 308 ASP A CA 1
ATOM 2481 C C . ASP A 1 308 ? 4.434 -12.519 -16.810 1.00 63.09 308 ASP A C 1
ATOM 2483 O O . ASP A 1 308 ? 4.119 -11.899 -17.834 1.00 63.09 308 ASP A O 1
ATOM 2487 N N . LEU A 1 309 ? 5.723 -12.644 -16.450 1.00 65.62 309 LEU A N 1
ATOM 2488 C CA . LEU A 1 309 ? 6.845 -12.289 -17.340 1.00 65.62 309 LEU A CA 1
ATOM 2489 C C . LEU A 1 309 ? 6.708 -12.960 -18.716 1.00 65.62 309 LEU A C 1
ATOM 2491 O O . LEU A 1 309 ? 7.030 -12.341 -19.730 1.00 65.62 309 LEU A O 1
ATOM 2495 N N . GLY A 1 310 ? 6.156 -14.177 -18.759 1.00 70.44 310 GLY A N 1
ATOM 2496 C CA . GLY A 1 310 ? 5.850 -14.901 -19.990 1.00 70.44 310 GLY A CA 1
ATOM 2497 C C . GLY A 1 310 ? 4.864 -14.152 -20.889 1.00 70.44 310 GLY A C 1
ATOM 2498 O O . GLY A 1 310 ? 5.166 -13.909 -22.057 1.00 70.44 310 GLY A O 1
ATOM 2499 N N . ARG A 1 311 ? 3.709 -13.714 -20.371 1.00 72.75 311 ARG A N 1
ATOM 2500 C CA . ARG A 1 311 ? 2.738 -12.907 -21.133 1.00 72.75 311 ARG A CA 1
ATOM 2501 C C . ARG A 1 311 ? 3.278 -11.534 -21.478 1.00 72.75 311 ARG A C 1
ATOM 2503 O O . ARG A 1 311 ? 3.036 -11.081 -22.593 1.00 72.75 311 ARG A O 1
ATOM 2510 N N . LYS A 1 312 ? 4.014 -10.870 -20.580 1.00 72.31 312 LYS A N 1
ATOM 2511 C CA . LYS A 1 312 ? 4.635 -9.571 -20.888 1.00 72.31 312 LYS A CA 1
ATOM 2512 C C . LYS A 1 312 ? 5.618 -9.705 -22.050 1.00 72.31 312 LYS A C 1
ATOM 2514 O O . LYS A 1 312 ? 5.508 -8.955 -23.018 1.00 72.31 312 LYS A O 1
ATOM 2519 N N . LEU A 1 313 ? 6.519 -10.688 -21.991 1.00 77.94 313 LEU A N 1
ATOM 2520 C CA . LEU A 1 313 ? 7.448 -10.997 -23.075 1.00 77.94 313 LEU A CA 1
ATOM 2521 C C . LEU A 1 313 ? 6.680 -11.337 -24.357 1.00 77.94 313 LEU A C 1
ATOM 2523 O O . LEU A 1 313 ? 6.942 -10.744 -25.397 1.00 77.94 313 LEU A O 1
ATOM 2527 N N . LYS A 1 314 ? 5.659 -12.198 -24.280 1.00 76.88 314 LYS A N 1
ATOM 2528 C CA . LYS A 1 314 ? 4.814 -12.558 -25.426 1.00 76.88 314 LYS A CA 1
ATOM 2529 C C . LYS A 1 314 ? 4.174 -11.332 -26.076 1.00 76.88 314 LYS A C 1
ATOM 2531 O O . LYS A 1 314 ? 4.235 -11.201 -27.294 1.00 76.88 314 LYS A O 1
ATOM 2536 N N . VAL A 1 315 ? 3.601 -10.417 -25.295 1.00 77.56 315 VAL A N 1
ATOM 2537 C CA . VAL A 1 315 ? 2.982 -9.180 -25.803 1.00 77.56 315 VAL A CA 1
ATOM 2538 C C . VAL A 1 315 ? 4.020 -8.262 -26.446 1.00 77.56 315 VAL A C 1
ATOM 2540 O O . VAL A 1 315 ? 3.760 -7.746 -27.530 1.00 77.56 315 VAL A O 1
ATOM 2543 N N . LEU A 1 316 ? 5.196 -8.089 -25.833 1.00 79.56 316 LEU A N 1
ATOM 2544 C CA . LEU A 1 316 ? 6.275 -7.266 -26.393 1.00 79.56 316 LEU A CA 1
ATOM 2545 C C . LEU A 1 316 ? 6.770 -7.827 -27.732 1.00 79.56 316 LEU A C 1
ATOM 2547 O O . LEU A 1 316 ? 6.840 -7.100 -28.722 1.00 79.56 316 LEU A O 1
ATOM 2551 N N . MET A 1 317 ? 7.031 -9.133 -27.783 1.00 77.12 317 MET A N 1
ATOM 2552 C CA . MET A 1 317 ? 7.576 -9.814 -28.961 1.00 77.12 317 MET A CA 1
ATOM 2553 C C . MET A 1 317 ? 6.579 -9.871 -30.122 1.00 77.12 317 MET A C 1
ATOM 2555 O O . MET A 1 317 ? 6.956 -9.740 -31.284 1.00 77.12 317 MET A O 1
ATOM 2559 N N . THR A 1 318 ? 5.292 -10.037 -29.818 1.00 80.75 318 THR A N 1
ATOM 2560 C CA . THR A 1 318 ? 4.225 -10.110 -30.829 1.00 80.75 318 THR A CA 1
ATOM 2561 C C . THR A 1 318 ? 3.587 -8.758 -31.135 1.00 80.75 318 THR A C 1
ATOM 2563 O O . THR A 1 318 ? 2.709 -8.678 -31.991 1.00 80.75 318 THR A O 1
ATOM 2566 N N . SER A 1 319 ? 3.969 -7.693 -30.421 1.00 75.62 319 SER A N 1
ATOM 2567 C CA . SER A 1 319 ? 3.250 -6.411 -30.446 1.00 75.62 319 SER A CA 1
ATOM 2568 C C . SER A 1 319 ? 1.738 -6.587 -30.190 1.00 75.62 319 SER A C 1
ATOM 2570 O O . SER A 1 319 ? 0.909 -5.926 -30.810 1.00 75.62 319 SER A O 1
ATOM 2572 N N . GLY A 1 320 ? 1.377 -7.531 -29.310 1.00 74.94 320 GLY A N 1
ATOM 2573 C CA . GLY A 1 320 ? -0.006 -7.892 -28.974 1.00 74.94 320 GLY A CA 1
ATOM 2574 C C . GLY A 1 320 ? -0.711 -8.843 -29.954 1.00 74.94 320 GLY A C 1
ATOM 2575 O O . GLY A 1 320 ? -1.895 -9.124 -29.772 1.00 74.94 320 GLY A O 1
ATOM 2576 N N . LYS A 1 321 ? -0.025 -9.350 -30.988 1.00 80.62 321 LYS A N 1
ATOM 2577 C CA . LYS A 1 321 ? -0.581 -10.305 -31.966 1.00 80.62 321 LYS A CA 1
ATOM 2578 C C . LYS A 1 321 ? -0.466 -11.761 -31.487 1.00 80.62 321 LYS A C 1
ATOM 2580 O O . LYS A 1 321 ? 0.190 -12.075 -30.501 1.00 80.62 321 LYS A O 1
ATOM 2585 N N . LYS A 1 322 ? -1.104 -12.693 -32.210 1.00 78.69 322 LYS A N 1
ATOM 2586 C CA . LYS A 1 322 ? -1.011 -14.139 -31.910 1.00 78.69 322 LYS A CA 1
ATOM 2587 C C . LYS A 1 322 ? 0.365 -14.739 -32.225 1.00 78.69 322 LYS A C 1
ATOM 2589 O O . LYS A 1 322 ? 0.765 -15.694 -31.570 1.00 78.69 322 LYS A O 1
ATOM 2594 N N . PHE A 1 323 ? 1.068 -14.181 -33.207 1.00 80.50 323 PHE A N 1
ATOM 2595 C CA . PHE A 1 323 ? 2.367 -14.655 -33.682 1.00 80.50 323 PHE A CA 1
ATOM 2596 C C . PHE A 1 323 ? 3.325 -13.476 -33.854 1.00 80.50 323 PHE A C 1
ATOM 2598 O O . PHE A 1 323 ? 2.886 -12.337 -34.028 1.00 80.50 323 PHE A O 1
ATOM 2605 N N . ILE A 1 324 ? 4.626 -13.762 -33.809 1.00 81.75 324 ILE A N 1
ATOM 2606 C CA . ILE A 1 324 ? 5.667 -12.806 -34.192 1.00 81.75 324 ILE A CA 1
ATOM 2607 C C . ILE A 1 324 ? 5.541 -12.550 -35.701 1.00 81.75 324 ILE A C 1
ATOM 2609 O O . ILE A 1 324 ? 5.290 -13.473 -36.477 1.00 81.75 324 ILE A O 1
ATOM 2613 N N . GLU A 1 325 ? 5.668 -11.291 -36.113 1.00 79.50 325 GLU A N 1
ATOM 2614 C CA . GLU A 1 325 ? 5.675 -10.915 -37.531 1.00 79.50 325 GLU A CA 1
ATOM 2615 C C . GLU A 1 325 ? 6.912 -11.503 -38.218 1.00 79.50 325 GLU A C 1
ATOM 2617 O O . GLU A 1 325 ? 8.026 -11.365 -37.712 1.00 79.50 325 GLU A O 1
ATOM 2622 N N . LYS A 1 326 ? 6.720 -12.168 -39.362 1.00 76.38 326 LYS A N 1
ATOM 2623 C CA . LYS A 1 326 ? 7.785 -12.922 -40.046 1.00 76.38 326 LYS A CA 1
ATOM 2624 C C . LYS A 1 326 ? 8.875 -12.012 -40.616 1.00 76.38 326 LYS A C 1
ATOM 2626 O O . LYS A 1 326 ? 10.011 -12.438 -40.790 1.00 76.38 326 LYS A O 1
ATOM 2631 N N . GLU A 1 327 ? 8.522 -10.763 -40.888 1.00 79.88 327 GLU A N 1
ATOM 2632 C CA . GLU A 1 327 ? 9.367 -9.757 -41.522 1.00 79.88 327 GLU A CA 1
ATOM 2633 C C . GLU A 1 327 ? 10.271 -9.024 -40.517 1.00 79.88 327 GLU A C 1
ATOM 2635 O O . GLU A 1 327 ? 11.117 -8.226 -40.919 1.00 79.88 327 GLU A O 1
ATOM 2640 N N . LYS A 1 328 ? 10.103 -9.260 -39.207 1.00 81.88 328 LYS A N 1
ATOM 2641 C CA . LYS A 1 328 ? 10.908 -8.601 -38.174 1.00 81.88 328 LYS A CA 1
ATOM 2642 C C . LYS A 1 328 ? 12.248 -9.297 -37.983 1.00 81.88 328 LYS A C 1
ATOM 2644 O O . LYS A 1 328 ? 12.312 -10.505 -37.775 1.00 81.88 328 LYS A O 1
ATOM 2649 N N . TRP A 1 329 ? 13.302 -8.492 -37.978 1.00 86.88 329 TRP A N 1
ATOM 2650 C CA . TRP A 1 329 ? 14.645 -8.899 -37.591 1.00 86.88 329 TRP A CA 1
ATOM 2651 C C . TRP A 1 329 ? 14.937 -8.541 -36.146 1.00 86.88 329 TRP A C 1
ATOM 2653 O O . TRP A 1 329 ? 14.555 -7.472 -35.666 1.00 86.88 329 TRP A O 1
ATOM 2663 N N . PHE A 1 330 ? 15.645 -9.436 -35.467 1.00 88.19 330 PHE A N 1
ATOM 2664 C CA . PHE A 1 330 ? 15.967 -9.286 -34.057 1.00 88.19 330 PHE A CA 1
ATOM 2665 C C . PHE A 1 330 ? 17.456 -9.050 -33.849 1.00 88.19 330 PHE A C 1
ATOM 2667 O O . PHE A 1 330 ? 18.302 -9.720 -34.440 1.00 88.19 330 PHE A O 1
ATOM 2674 N N . ILE A 1 331 ? 17.755 -8.088 -32.982 1.00 92.44 331 ILE A N 1
ATOM 2675 C CA . ILE A 1 331 ? 19.093 -7.839 -32.458 1.00 92.44 331 ILE A CA 1
ATOM 2676 C C . ILE A 1 331 ? 19.086 -8.321 -31.017 1.00 92.44 331 ILE A C 1
ATOM 2678 O O . ILE A 1 331 ? 18.331 -7.794 -30.197 1.00 92.44 331 ILE A O 1
ATOM 2682 N N . PHE A 1 332 ? 19.917 -9.307 -30.709 1.00 91.94 332 PHE A N 1
ATOM 2683 C CA . PHE A 1 332 ? 20.091 -9.770 -29.341 1.00 91.94 332 PHE A CA 1
ATOM 2684 C C . PHE A 1 332 ? 21.272 -9.079 -28.687 1.00 91.94 332 PHE A C 1
ATOM 2686 O O . PHE A 1 332 ? 22.316 -8.881 -29.299 1.00 91.94 332 PHE A O 1
ATOM 2693 N N . VAL A 1 333 ? 21.101 -8.734 -27.419 1.00 93.31 333 VAL A N 1
ATOM 2694 C CA . VAL A 1 333 ? 22.174 -8.272 -26.547 1.00 93.31 333 VAL A CA 1
ATOM 2695 C C . VAL A 1 333 ? 22.151 -9.193 -25.344 1.00 93.31 333 VAL A C 1
ATOM 2697 O O . VAL A 1 333 ? 21.142 -9.260 -24.644 1.00 93.31 333 VAL A O 1
ATOM 2700 N N . THR A 1 334 ? 23.221 -9.950 -25.147 1.00 92.38 334 THR A N 1
ATOM 2701 C CA . THR A 1 334 ? 23.268 -11.017 -24.148 1.00 92.38 334 THR A CA 1
ATOM 2702 C C . THR A 1 334 ? 24.580 -11.002 -23.386 1.00 92.38 334 THR A C 1
ATOM 2704 O O . THR A 1 334 ? 25.588 -10.479 -23.848 1.00 92.38 334 THR A O 1
ATOM 2707 N N . ASN A 1 335 ? 24.558 -11.605 -22.206 1.00 92.44 335 ASN A N 1
ATOM 2708 C CA . ASN A 1 335 ? 25.739 -11.930 -21.424 1.00 92.44 335 ASN A CA 1
ATOM 2709 C C . ASN A 1 335 ? 25.683 -13.423 -21.062 1.00 92.44 335 ASN A C 1
ATOM 2711 O O . ASN A 1 335 ? 24.835 -14.154 -21.582 1.00 92.44 335 ASN A O 1
ATOM 2715 N N . LYS A 1 336 ? 26.565 -13.867 -20.168 1.00 92.12 336 LYS A N 1
ATOM 2716 C CA . LYS A 1 336 ? 26.656 -15.251 -19.721 1.00 92.12 336 LYS A CA 1
ATOM 2717 C C . LYS A 1 336 ? 25.317 -15.727 -19.170 1.00 92.12 336 LYS A C 1
ATOM 2719 O O . LYS A 1 336 ? 24.820 -15.191 -18.180 1.00 92.12 336 LYS A O 1
ATOM 2724 N N . LEU A 1 337 ? 24.754 -16.738 -19.822 1.00 88.44 337 LEU A N 1
ATOM 2725 C CA . LEU A 1 337 ? 23.520 -17.394 -19.401 1.00 88.44 337 LEU A CA 1
ATOM 2726 C C . LEU A 1 337 ? 23.832 -18.526 -18.424 1.00 88.44 337 LEU A C 1
ATOM 2728 O O . LEU A 1 337 ? 24.884 -19.167 -18.517 1.00 88.44 337 LEU A O 1
ATOM 2732 N N . SER A 1 338 ? 22.919 -18.790 -17.488 1.00 88.50 338 SER A N 1
ATOM 2733 C CA . SER A 1 338 ? 23.069 -19.947 -16.609 1.00 88.50 338 SER A CA 1
ATOM 2734 C C . SER A 1 338 ? 22.837 -21.250 -17.394 1.00 88.50 338 SER A C 1
ATOM 2736 O O . SER A 1 338 ? 22.091 -21.252 -18.378 1.00 88.50 338 SER A O 1
ATOM 2738 N N . PRO A 1 339 ? 23.419 -22.387 -16.969 1.00 87.44 339 PRO A N 1
ATOM 2739 C CA . PRO A 1 339 ? 23.163 -23.678 -17.609 1.00 87.44 339 PRO A CA 1
ATOM 2740 C C . PRO A 1 339 ? 21.673 -24.040 -17.682 1.00 87.44 339 PRO A C 1
ATOM 2742 O O . PRO A 1 339 ? 21.241 -24.627 -18.669 1.00 87.44 339 PRO A O 1
ATOM 2745 N N . ASN A 1 340 ? 20.886 -23.646 -16.675 1.00 85.06 340 ASN A N 1
ATOM 2746 C CA . ASN A 1 340 ? 19.442 -23.874 -16.655 1.00 85.06 340 ASN A CA 1
ATOM 2747 C C . ASN A 1 340 ? 18.720 -23.048 -17.729 1.00 85.06 340 ASN A C 1
ATOM 2749 O O . ASN A 1 340 ? 17.832 -23.570 -18.402 1.00 85.06 340 ASN A O 1
ATOM 2753 N N . ASP A 1 341 ? 19.125 -21.792 -17.935 1.00 84.44 341 ASP A N 1
ATOM 2754 C CA . ASP A 1 341 ? 18.534 -20.934 -18.969 1.00 84.44 341 ASP A CA 1
ATOM 2755 C C . ASP A 1 341 ? 18.854 -21.462 -20.372 1.00 84.44 341 ASP A C 1
ATOM 2757 O O . ASP A 1 341 ? 17.984 -21.478 -21.243 1.00 84.44 341 ASP A O 1
ATOM 2761 N N . LEU A 1 342 ? 20.074 -21.978 -20.576 1.00 88.00 342 LEU A N 1
ATOM 2762 C CA . LEU A 1 342 ? 20.512 -22.593 -21.835 1.00 88.00 342 LEU A CA 1
ATOM 2763 C C . LEU A 1 342 ? 19.712 -23.847 -22.222 1.00 88.00 342 LEU A C 1
ATOM 2765 O O . LEU A 1 342 ? 19.758 -24.249 -23.383 1.00 88.00 342 LEU A O 1
ATOM 2769 N N . CYS A 1 343 ? 18.977 -24.462 -21.292 1.00 86.00 343 CYS A N 1
ATOM 2770 C CA . CYS A 1 343 ? 18.075 -25.575 -21.593 1.00 86.00 343 CYS A CA 1
ATOM 2771 C C . CYS A 1 343 ? 16.749 -25.126 -22.230 1.00 86.00 343 CYS A C 1
ATOM 2773 O O . CYS A 1 343 ? 16.018 -25.970 -22.733 1.00 86.00 343 CYS A O 1
ATOM 2775 N N . SER A 1 344 ? 16.425 -23.826 -22.208 1.00 83.88 344 SER A N 1
ATOM 2776 C CA . SER A 1 344 ? 15.110 -23.296 -22.615 1.00 83.88 344 SER A CA 1
ATOM 2777 C C . SER A 1 344 ? 15.188 -22.270 -23.755 1.00 83.88 344 SER A C 1
ATOM 2779 O O . SER A 1 344 ? 14.311 -21.417 -23.895 1.00 83.88 344 SER A O 1
ATOM 2781 N N . ILE A 1 345 ? 16.243 -22.318 -24.572 1.00 87.62 345 ILE A N 1
ATOM 2782 C CA . ILE A 1 345 ? 16.521 -21.326 -25.630 1.00 87.62 345 ILE A CA 1
ATOM 2783 C C . ILE A 1 345 ? 15.958 -21.696 -27.008 1.00 87.62 345 ILE A C 1
ATOM 2785 O O . ILE A 1 345 ? 16.137 -20.928 -27.949 1.00 87.62 345 ILE A O 1
ATOM 2789 N N . ASP A 1 346 ? 15.267 -22.828 -27.152 1.00 84.56 346 ASP A N 1
ATOM 2790 C CA . ASP A 1 346 ? 14.771 -23.302 -28.454 1.00 84.56 346 ASP A CA 1
ATOM 2791 C C . ASP A 1 346 ? 13.916 -22.247 -29.169 1.00 84.56 346 ASP A C 1
ATOM 2793 O O . ASP A 1 346 ? 14.026 -22.045 -30.377 1.00 84.56 346 ASP A O 1
ATOM 2797 N N . TRP A 1 347 ? 13.093 -21.505 -28.424 1.00 82.44 347 TRP A N 1
ATOM 2798 C CA . TRP A 1 347 ? 12.268 -20.434 -28.989 1.00 82.44 347 TRP A CA 1
ATOM 2799 C C . TRP A 1 347 ? 13.103 -19.298 -29.594 1.00 82.44 347 TRP A C 1
ATOM 2801 O O . TRP A 1 347 ? 12.684 -18.712 -30.588 1.00 82.44 347 TRP A O 1
ATOM 2811 N N . LEU A 1 348 ? 14.266 -18.995 -29.009 1.00 83.88 348 LEU A N 1
ATOM 2812 C CA . LEU A 1 348 ? 15.166 -17.930 -29.447 1.00 83.88 348 LEU A CA 1
ATOM 2813 C C . LEU A 1 348 ? 15.890 -18.334 -30.730 1.00 83.88 348 LEU A C 1
ATOM 2815 O O . LEU A 1 348 ? 16.060 -17.514 -31.629 1.00 83.88 348 LEU A O 1
ATOM 2819 N N . ILE A 1 349 ? 16.260 -19.611 -30.828 1.00 82.44 349 ILE A N 1
ATOM 2820 C CA . ILE A 1 349 ? 16.926 -20.178 -32.001 1.00 82.44 349 ILE A CA 1
ATOM 2821 C C . ILE A 1 349 ? 15.999 -20.147 -33.234 1.00 82.44 349 ILE A C 1
ATOM 2823 O O . ILE A 1 349 ? 16.448 -19.898 -34.346 1.00 82.44 349 ILE A O 1
ATOM 2827 N N . ASN A 1 350 ? 14.685 -20.276 -33.033 1.00 82.31 350 ASN A N 1
ATOM 2828 C CA . ASN A 1 350 ? 13.682 -20.209 -34.104 1.00 82.31 350 ASN A CA 1
ATOM 2829 C C . ASN A 1 350 ? 13.351 -18.782 -34.590 1.00 82.31 350 ASN A C 1
ATOM 2831 O O . ASN A 1 350 ? 12.460 -18.601 -35.427 1.00 82.31 350 ASN A O 1
ATOM 2835 N N . MET A 1 351 ? 14.006 -17.751 -34.054 1.00 85.81 351 MET A N 1
ATOM 2836 C CA . MET A 1 351 ? 13.753 -16.368 -34.447 1.00 85.81 351 MET A CA 1
ATOM 2837 C C . MET A 1 351 ? 14.612 -15.923 -35.630 1.00 85.81 351 MET A C 1
ATOM 2839 O O . MET A 1 351 ? 15.707 -16.420 -35.863 1.00 85.81 351 MET A O 1
ATOM 2843 N N . ASN A 1 352 ? 14.135 -14.906 -36.351 1.00 88.12 352 ASN A N 1
ATOM 2844 C CA . ASN A 1 352 ? 14.886 -14.279 -37.433 1.00 88.12 352 ASN A CA 1
ATOM 2845 C C . ASN A 1 352 ? 15.944 -13.308 -36.871 1.00 88.12 352 ASN A C 1
ATOM 2847 O O . ASN A 1 352 ? 15.713 -12.100 -36.750 1.00 88.12 352 ASN A O 1
ATOM 2851 N N . VAL A 1 353 ? 17.074 -13.860 -36.426 1.00 91.00 353 VAL A N 1
ATOM 2852 C CA . VAL A 1 353 ? 18.145 -13.111 -35.757 1.00 91.00 353 VAL A CA 1
ATOM 2853 C C . VAL A 1 353 ? 19.066 -12.454 -36.775 1.00 91.00 353 VAL A C 1
ATOM 2855 O O . VAL A 1 353 ? 19.784 -13.129 -37.511 1.00 91.00 353 VAL A O 1
ATOM 2858 N N . PHE A 1 354 ? 19.109 -11.125 -36.752 1.00 91.88 354 PHE A N 1
ATOM 2859 C CA . PHE A 1 354 ? 20.040 -10.353 -37.565 1.00 91.88 354 PHE A CA 1
ATOM 2860 C C . PHE A 1 354 ? 21.449 -10.360 -36.963 1.00 91.88 354 PHE A C 1
ATOM 2862 O O . PHE A 1 354 ? 22.417 -10.713 -37.637 1.00 91.88 354 PHE A O 1
ATOM 2869 N N . CYS A 1 355 ? 21.579 -10.011 -35.682 1.00 94.12 355 CYS A N 1
ATOM 2870 C CA . CYS A 1 355 ? 22.862 -10.084 -34.992 1.00 94.12 355 CYS A CA 1
ATOM 2871 C C . CYS A 1 355 ? 22.722 -10.299 -33.483 1.00 94.12 355 CYS A C 1
ATOM 2873 O O . CYS A 1 355 ? 21.673 -10.042 -32.887 1.00 94.12 355 CYS A O 1
ATOM 2875 N N . VAL A 1 356 ? 23.811 -10.763 -32.875 1.00 95.38 356 VAL A N 1
ATOM 2876 C CA . VAL A 1 356 ? 23.949 -10.970 -31.433 1.00 95.38 356 VAL A CA 1
ATOM 2877 C C . VAL A 1 356 ? 25.162 -10.184 -30.946 1.00 95.38 356 VAL A C 1
ATOM 2879 O O . VAL A 1 356 ? 26.270 -10.409 -31.418 1.00 95.38 356 VAL A O 1
ATOM 2882 N N . PHE A 1 357 ? 24.959 -9.271 -30.004 1.00 96.38 357 PHE A N 1
ATOM 2883 C CA . PHE A 1 357 ? 26.010 -8.638 -29.215 1.00 96.38 357 PHE A CA 1
ATOM 2884 C C . PHE A 1 357 ? 26.206 -9.455 -27.942 1.00 96.38 357 PHE A C 1
ATOM 2886 O O . PHE A 1 357 ? 25.382 -9.404 -27.025 1.00 96.38 357 PHE A O 1
ATOM 2893 N N . ASP A 1 358 ? 27.274 -10.237 -27.916 1.00 95.81 358 ASP A N 1
ATOM 2894 C CA . ASP A 1 358 ? 27.542 -11.222 -26.883 1.00 95.81 358 ASP A CA 1
ATOM 2895 C C . ASP A 1 358 ? 28.681 -10.768 -25.971 1.00 95.81 358 ASP A C 1
ATOM 2897 O O . ASP A 1 358 ? 29.820 -10.566 -26.401 1.00 95.81 358 ASP A O 1
ATOM 2901 N N . PHE A 1 359 ? 28.357 -10.585 -24.696 1.00 94.81 359 PHE A N 1
ATOM 2902 C CA . PHE A 1 359 ? 29.290 -10.155 -23.662 1.00 94.81 359 PHE A CA 1
ATOM 2903 C C . PHE A 1 359 ? 29.902 -11.324 -22.880 1.00 94.81 359 PHE A C 1
ATOM 2905 O O . PHE A 1 359 ? 30.742 -11.068 -22.017 1.00 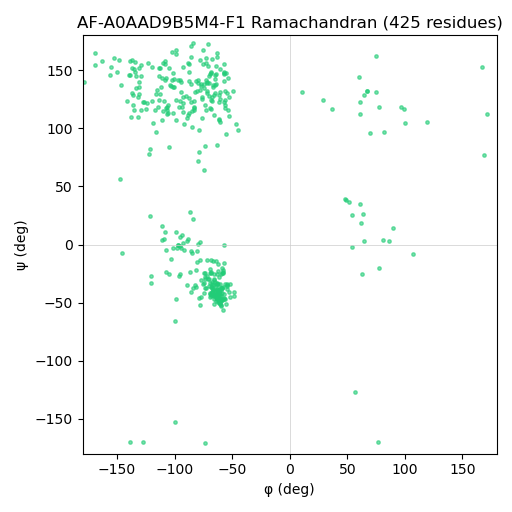94.81 359 PHE A O 1
ATOM 2912 N N . ASP A 1 360 ? 29.536 -12.576 -23.175 1.00 94.06 360 ASP A N 1
ATOM 2913 C CA . ASP A 1 360 ? 30.141 -13.759 -22.562 1.00 94.06 360 ASP A CA 1
ATOM 2914 C C . ASP A 1 360 ? 31.381 -14.223 -23.348 1.00 94.06 360 ASP A C 1
ATOM 2916 O O . ASP A 1 360 ? 31.249 -14.750 -24.460 1.00 94.06 360 ASP A O 1
ATOM 2920 N N . PRO A 1 361 ? 32.598 -14.100 -22.781 1.00 91.50 361 PRO A N 1
ATOM 2921 C CA . PRO A 1 361 ? 33.814 -14.562 -23.446 1.00 91.50 361 PRO A CA 1
ATOM 2922 C C . PRO A 1 361 ? 33.831 -16.075 -23.700 1.00 91.50 361 PRO A C 1
ATOM 2924 O O . PRO A 1 361 ? 34.532 -16.526 -24.607 1.00 91.50 361 PRO A O 1
ATOM 2927 N N . GLU A 1 362 ? 33.052 -16.846 -22.930 1.00 93.94 362 GLU A N 1
ATOM 2928 C CA . GLU A 1 362 ? 32.919 -18.305 -23.031 1.00 93.94 362 GLU A CA 1
ATOM 2929 C C . GLU A 1 362 ? 31.715 -18.739 -23.881 1.00 93.94 362 GLU A C 1
ATOM 2931 O O . GLU A 1 362 ? 31.402 -19.931 -23.971 1.00 93.94 362 GLU A O 1
ATOM 2936 N N . SER A 1 363 ? 31.020 -17.803 -24.534 1.00 94.25 363 SER A N 1
ATOM 2937 C CA . SER A 1 363 ? 29.757 -18.121 -25.205 1.00 94.25 363 SER A CA 1
ATOM 2938 C C . SER A 1 363 ? 29.911 -19.203 -26.272 1.00 94.25 363 SER A C 1
ATOM 2940 O O . SER A 1 363 ? 29.058 -20.079 -26.425 1.00 94.25 363 SER A O 1
ATOM 2942 N N . LYS A 1 364 ? 31.033 -19.184 -26.999 1.00 93.50 364 LYS A N 1
ATOM 2943 C CA . LYS A 1 364 ? 31.325 -20.160 -28.054 1.00 93.50 364 LYS A CA 1
ATOM 2944 C C . LYS A 1 364 ? 31.705 -21.540 -27.509 1.00 93.50 364 LYS A C 1
ATOM 2946 O O . LYS A 1 364 ? 31.459 -22.536 -28.183 1.00 93.50 364 LYS A O 1
ATOM 2951 N N . THR A 1 365 ? 32.305 -21.613 -26.322 1.00 91.81 365 THR A N 1
ATOM 2952 C CA . THR A 1 365 ? 32.763 -22.876 -25.722 1.00 91.81 365 THR A CA 1
ATOM 2953 C C . THR A 1 365 ? 31.647 -23.568 -24.949 1.00 91.81 365 THR A C 1
ATOM 2955 O O . THR A 1 365 ? 31.508 -24.785 -25.039 1.00 91.81 365 THR A O 1
ATOM 2958 N N . SER A 1 366 ? 30.847 -22.805 -24.199 1.00 91.12 366 SER A N 1
ATOM 2959 C CA . SER A 1 366 ? 29.849 -23.359 -23.274 1.00 91.12 366 SER A CA 1
ATOM 2960 C C . SER A 1 366 ? 28.558 -22.547 -23.136 1.00 91.12 366 SER A C 1
ATOM 2962 O O . SER A 1 366 ? 27.617 -23.023 -22.502 1.00 91.12 366 SER A O 1
ATOM 2964 N N . GLY A 1 367 ? 28.487 -21.348 -23.721 1.00 92.88 367 GLY A N 1
ATOM 2965 C CA . GLY A 1 367 ? 27.321 -20.469 -23.618 1.00 92.88 367 GLY A CA 1
ATOM 2966 C C . GLY A 1 367 ? 26.388 -20.515 -24.830 1.00 92.88 367 GLY A C 1
ATOM 2967 O O . GLY A 1 367 ? 26.274 -21.524 -25.533 1.00 92.88 367 GLY A O 1
ATOM 2968 N N . LEU A 1 368 ? 25.681 -19.407 -25.062 1.00 94.25 368 LEU A N 1
ATOM 2969 C CA . LEU A 1 368 ? 24.587 -19.329 -26.032 1.00 94.25 368 LEU A CA 1
ATOM 2970 C C . LEU A 1 368 ? 25.052 -19.567 -27.475 1.00 94.25 368 LEU A C 1
ATOM 2972 O O . LEU A 1 368 ? 24.372 -20.260 -28.231 1.00 94.25 368 LEU A O 1
ATOM 2976 N N . CYS A 1 369 ? 26.219 -19.040 -27.846 1.00 94.69 369 CYS A N 1
ATOM 2977 C CA . CYS A 1 369 ? 26.789 -19.209 -29.181 1.00 94.69 369 CYS A CA 1
ATOM 2978 C C . CYS A 1 369 ? 27.026 -20.688 -29.495 1.00 94.69 369 CYS A C 1
ATOM 2980 O O . CYS A 1 369 ? 26.643 -21.164 -30.562 1.00 94.69 369 CYS A O 1
ATOM 2982 N N . SER A 1 370 ? 27.581 -21.440 -28.536 1.00 93.38 370 SER A N 1
ATOM 2983 C CA . SER A 1 370 ? 27.832 -22.877 -28.689 1.00 93.38 370 SER A CA 1
ATOM 2984 C C . SER A 1 370 ? 26.555 -23.659 -29.004 1.00 93.38 370 SER A C 1
ATOM 2986 O O . SER A 1 370 ? 26.586 -24.589 -29.805 1.00 93.38 370 SER A O 1
ATOM 2988 N N . LYS A 1 371 ? 25.426 -23.259 -28.405 1.00 92.62 371 LYS A N 1
ATOM 2989 C CA . LYS A 1 371 ? 24.115 -23.872 -28.623 1.00 92.62 371 LYS A CA 1
ATOM 2990 C C . LYS A 1 371 ? 23.493 -23.449 -29.944 1.00 92.62 371 LYS A C 1
ATOM 2992 O O . LYS A 1 371 ? 23.010 -24.305 -30.676 1.00 92.62 371 LYS A O 1
ATOM 2997 N N . TYR A 1 372 ? 23.543 -22.160 -30.273 1.00 93.06 372 TYR A N 1
ATOM 2998 C CA . TYR A 1 372 ? 23.038 -21.648 -31.546 1.00 93.06 372 TYR A CA 1
ATOM 2999 C C . TYR A 1 372 ? 23.715 -22.341 -32.736 1.00 93.06 372 TYR A C 1
ATOM 3001 O O . TYR A 1 372 ? 23.045 -22.778 -33.670 1.00 93.06 372 TYR A O 1
ATOM 3009 N N . LEU A 1 373 ? 25.035 -22.538 -32.645 1.00 92.81 373 LEU A N 1
ATOM 3010 C CA . LEU A 1 373 ? 25.844 -23.203 -33.668 1.00 92.81 373 LEU A CA 1
ATOM 3011 C C . LEU A 1 373 ? 25.506 -24.682 -33.901 1.00 92.81 373 LEU A C 1
ATOM 3013 O O . LEU A 1 373 ? 25.929 -25.245 -34.908 1.00 92.81 373 LEU A O 1
ATOM 3017 N N . GLN A 1 374 ? 24.742 -25.321 -33.011 1.00 91.88 374 GLN A N 1
ATOM 3018 C CA . GLN A 1 374 ? 24.275 -26.698 -33.216 1.00 91.88 374 GLN A CA 1
ATOM 3019 C C . GLN A 1 374 ? 23.171 -26.781 -34.274 1.00 91.88 374 GLN A C 1
ATOM 3021 O O . GLN A 1 374 ? 22.982 -27.841 -34.864 1.00 91.88 374 GLN A O 1
ATOM 3026 N N . GLN A 1 375 ? 22.438 -25.685 -34.497 1.00 88.38 375 GLN A N 1
ATOM 3027 C CA . GLN A 1 375 ? 21.277 -25.645 -35.391 1.00 88.38 375 GLN A CA 1
ATOM 3028 C C . GLN A 1 375 ? 21.433 -24.629 -36.531 1.00 88.38 375 GLN A C 1
ATOM 3030 O O . GLN A 1 375 ? 20.867 -24.833 -37.603 1.00 88.38 375 GLN A O 1
ATOM 3035 N N . HIS A 1 376 ? 22.222 -23.566 -36.342 1.00 90.19 376 HIS A N 1
ATOM 3036 C CA . HIS A 1 376 ? 22.395 -22.491 -37.321 1.00 90.19 376 HIS A CA 1
ATOM 3037 C C . HIS A 1 376 ? 23.861 -22.114 -37.514 1.00 90.19 376 HIS A C 1
ATOM 3039 O O . HIS A 1 376 ? 24.657 -22.127 -36.581 1.00 90.19 376 HIS A O 1
ATOM 3045 N N . ALA A 1 377 ? 24.212 -21.688 -38.725 1.00 91.81 377 ALA A N 1
ATOM 3046 C CA . ALA A 1 377 ? 25.501 -21.062 -38.978 1.00 91.81 377 ALA A CA 1
ATOM 3047 C C . ALA A 1 377 ? 25.472 -19.583 -38.542 1.00 91.81 377 ALA A C 1
ATOM 3049 O O . ALA A 1 377 ? 24.484 -18.882 -38.758 1.00 91.81 377 ALA A O 1
ATOM 3050 N N . ALA A 1 378 ? 26.571 -19.082 -37.969 1.00 93.00 378 ALA A N 1
ATOM 3051 C CA . ALA A 1 378 ? 26.741 -17.666 -37.628 1.00 93.00 378 ALA A CA 1
ATOM 3052 C C . ALA A 1 378 ? 28.159 -17.174 -37.958 1.00 93.00 378 ALA A C 1
ATOM 3054 O O . ALA A 1 378 ? 29.124 -17.931 -37.832 1.00 93.00 378 ALA A O 1
ATOM 3055 N N . ASN A 1 379 ? 28.273 -15.912 -38.368 1.00 92.75 379 ASN A N 1
ATOM 3056 C CA . ASN A 1 379 ? 29.552 -15.264 -38.639 1.00 92.75 379 ASN A CA 1
ATOM 3057 C C . ASN A 1 379 ? 30.121 -14.695 -37.345 1.00 92.75 379 ASN A C 1
ATOM 3059 O O . ASN A 1 379 ? 29.473 -13.901 -36.671 1.00 92.75 379 ASN A O 1
ATOM 3063 N N . MET A 1 380 ? 31.329 -15.115 -36.981 1.00 92.50 380 MET A N 1
ATOM 3064 C CA . MET A 1 380 ? 31.959 -14.716 -35.724 1.00 92.50 380 MET A CA 1
ATOM 3065 C C . MET A 1 380 ? 32.748 -13.429 -35.942 1.00 92.50 380 MET A C 1
ATOM 3067 O O . MET A 1 380 ? 33.803 -13.449 -36.571 1.00 92.50 380 MET A O 1
ATOM 3071 N N . HIS A 1 381 ? 32.254 -12.324 -35.402 1.00 91.38 381 HIS A N 1
ATOM 3072 C CA . HIS A 1 381 ? 32.871 -11.009 -35.516 1.00 91.38 381 HIS A CA 1
ATOM 3073 C C . HIS A 1 381 ? 33.389 -10.530 -34.160 1.00 91.38 381 HIS A C 1
ATOM 3075 O O . HIS A 1 381 ? 32.836 -10.851 -33.106 1.00 91.38 381 HIS A O 1
ATOM 3081 N N . SER A 1 382 ? 34.426 -9.701 -34.188 1.00 88.88 382 SER A N 1
ATOM 3082 C CA . SER A 1 382 ? 34.747 -8.819 -33.070 1.00 88.88 382 SER A CA 1
ATOM 3083 C C . SER A 1 382 ? 34.208 -7.421 -33.364 1.00 88.88 382 SER A C 1
ATOM 3085 O O . SER A 1 382 ? 33.827 -7.096 -34.491 1.00 88.88 382 SER A O 1
ATOM 3087 N N . LEU A 1 383 ? 34.182 -6.546 -32.359 1.00 86.81 383 LEU A N 1
ATOM 3088 C CA . LEU A 1 383 ? 33.825 -5.138 -32.587 1.00 86.81 383 LEU A CA 1
ATOM 3089 C C . LEU A 1 383 ? 34.770 -4.457 -33.592 1.00 86.81 383 LEU A C 1
ATOM 3091 O O . LEU A 1 383 ? 34.392 -3.488 -34.246 1.00 86.81 383 LEU A O 1
ATOM 3095 N N . GLN A 1 384 ? 35.994 -4.968 -33.733 1.00 84.31 384 GLN A N 1
ATOM 3096 C CA . GLN A 1 384 ? 36.992 -4.441 -34.658 1.00 84.31 384 GLN A CA 1
ATOM 3097 C C . GLN A 1 384 ? 36.663 -4.791 -36.113 1.00 84.31 384 GLN A C 1
ATOM 3099 O O . GLN A 1 384 ? 36.970 -3.988 -36.990 1.00 84.31 384 GLN A O 1
ATOM 3104 N N . SER A 1 385 ? 35.966 -5.909 -36.360 1.00 83.88 385 SER A N 1
ATOM 3105 C CA . SER A 1 385 ? 35.475 -6.302 -37.690 1.00 83.88 385 SER A CA 1
ATOM 3106 C C . SER A 1 385 ? 34.563 -5.244 -38.320 1.00 83.88 385 SER A C 1
ATOM 3108 O O . SER A 1 385 ? 34.471 -5.162 -39.537 1.00 83.88 385 SER A O 1
ATOM 3110 N N . TYR A 1 386 ? 33.925 -4.396 -37.507 1.00 86.25 386 TYR A N 1
ATOM 3111 C CA . TYR A 1 386 ? 33.019 -3.345 -37.977 1.00 86.25 386 TYR A CA 1
ATOM 3112 C C . TYR A 1 386 ? 33.690 -1.982 -38.185 1.00 86.25 386 TYR A C 1
ATOM 3114 O O . TYR A 1 386 ? 33.009 -0.979 -38.409 1.00 86.25 386 TYR A O 1
ATOM 3122 N N . ARG A 1 387 ? 35.022 -1.904 -38.099 1.00 83.56 387 ARG A N 1
ATOM 3123 C CA . ARG A 1 387 ? 35.749 -0.681 -38.447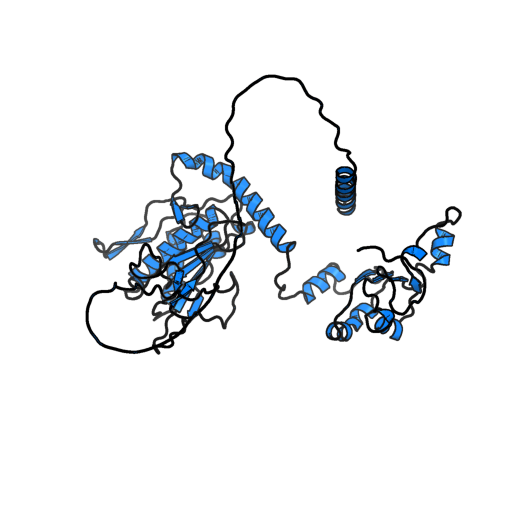 1.00 83.56 387 ARG A CA 1
ATOM 3124 C C . ARG A 1 387 ? 35.803 -0.546 -39.965 1.00 83.56 387 ARG A C 1
ATOM 3126 O O . ARG A 1 387 ? 36.530 -1.278 -40.625 1.00 83.56 387 ARG A O 1
ATOM 3133 N N . LEU A 1 388 ? 35.057 0.418 -40.498 1.00 73.44 388 LEU A N 1
ATOM 3134 C CA . LEU A 1 388 ? 35.170 0.824 -41.897 1.00 73.44 388 LEU A CA 1
ATOM 3135 C C . LEU A 1 388 ? 36.585 1.348 -42.168 1.00 73.44 388 LEU A C 1
ATOM 3137 O O . LEU A 1 388 ? 37.040 2.293 -41.517 1.00 73.44 388 LEU A O 1
ATOM 3141 N N . SER A 1 389 ? 37.279 0.737 -43.128 1.00 71.38 389 SER A N 1
ATOM 3142 C CA . SER A 1 389 ? 38.459 1.342 -43.739 1.00 71.38 389 SER A CA 1
ATOM 3143 C C . SER A 1 389 ? 38.018 2.525 -44.605 1.00 71.38 389 SER A C 1
ATOM 3145 O O . SER A 1 389 ? 36.939 2.499 -45.194 1.00 71.38 389 SER A O 1
ATOM 3147 N N . GLY A 1 390 ? 38.837 3.580 -44.660 1.00 69.50 390 GLY A N 1
ATOM 3148 C CA . GLY A 1 390 ? 38.458 4.860 -45.276 1.00 69.50 390 GLY A CA 1
ATOM 3149 C C . GLY A 1 390 ? 38.038 4.784 -46.750 1.00 69.50 390 GLY A C 1
ATOM 3150 O O . GLY A 1 390 ? 37.292 5.648 -47.197 1.00 69.50 390 GLY A O 1
ATOM 3151 N N . ASP A 1 391 ? 38.457 3.736 -47.463 1.00 79.19 391 ASP A N 1
ATOM 3152 C CA . ASP A 1 391 ? 38.232 3.578 -48.904 1.00 79.19 391 ASP A CA 1
ATOM 3153 C C . ASP A 1 391 ? 37.085 2.606 -49.248 1.00 79.19 391 ASP A C 1
ATOM 3155 O O . ASP A 1 391 ? 36.766 2.427 -50.420 1.00 79.19 391 ASP A O 1
ATOM 3159 N N . MET A 1 392 ? 36.463 1.959 -48.253 1.00 86.44 392 MET A N 1
ATOM 3160 C CA . MET A 1 392 ? 35.439 0.933 -48.478 1.00 86.44 392 MET A CA 1
ATOM 3161 C C . MET A 1 392 ? 34.032 1.542 -48.534 1.00 86.44 392 MET A C 1
ATOM 3163 O O . MET A 1 392 ? 33.600 2.240 -47.614 1.00 86.44 392 MET A O 1
ATOM 3167 N N . SER A 1 393 ? 33.275 1.236 -49.589 1.00 87.38 393 SER A N 1
ATOM 3168 C CA . SER A 1 393 ? 31.863 1.617 -49.683 1.00 87.38 393 SER A CA 1
ATOM 3169 C C . SER A 1 393 ? 30.977 0.781 -48.748 1.00 87.38 393 SER A C 1
ATOM 3171 O O . SER A 1 393 ? 31.320 -0.328 -48.341 1.00 87.38 393 SER A O 1
ATOM 3173 N N . ILE A 1 394 ? 29.775 1.279 -48.437 1.00 84.81 394 ILE A N 1
ATOM 3174 C CA . ILE A 1 394 ? 28.812 0.567 -47.573 1.00 84.81 394 ILE A CA 1
ATOM 3175 C C . ILE A 1 394 ? 28.432 -0.803 -48.157 1.00 84.81 394 ILE A C 1
ATOM 3177 O O . ILE A 1 394 ? 28.284 -1.768 -47.408 1.00 84.81 394 ILE A O 1
ATOM 3181 N N . ASN A 1 395 ? 28.297 -0.908 -49.481 1.00 86.44 395 ASN A N 1
ATOM 3182 C CA . ASN A 1 395 ? 27.940 -2.164 -50.144 1.00 86.44 395 ASN A CA 1
ATOM 3183 C C . ASN A 1 395 ? 29.075 -3.189 -50.058 1.00 86.44 395 ASN A C 1
ATOM 3185 O O . ASN A 1 395 ? 28.822 -4.361 -49.777 1.00 86.44 395 ASN A O 1
ATOM 3189 N N . GLU A 1 396 ? 30.320 -2.747 -50.247 1.00 87.44 396 GLU A N 1
ATOM 3190 C CA . GLU A 1 396 ? 31.504 -3.595 -50.079 1.00 87.44 396 GLU A CA 1
ATOM 3191 C C . GLU A 1 396 ? 31.651 -4.046 -48.626 1.00 87.44 396 GLU A C 1
ATOM 3193 O O . GLU A 1 396 ? 31.889 -5.222 -48.383 1.00 87.44 396 GLU A O 1
ATOM 3198 N N . PHE A 1 397 ? 31.413 -3.156 -47.660 1.00 87.94 397 PHE A N 1
ATOM 3199 C CA . PHE A 1 397 ? 31.439 -3.480 -46.233 1.00 87.94 397 PHE A CA 1
ATOM 3200 C C . PHE A 1 397 ? 30.362 -4.496 -45.837 1.00 87.94 397 PHE A C 1
ATOM 3202 O O . PHE A 1 397 ? 30.637 -5.469 -45.136 1.00 87.94 397 PHE A O 1
ATOM 3209 N N . THR A 1 398 ? 29.138 -4.294 -46.326 1.00 87.50 398 THR A N 1
ATOM 3210 C CA . THR A 1 398 ? 28.000 -5.195 -46.089 1.00 87.50 398 THR A CA 1
ATOM 3211 C C . THR A 1 398 ? 28.289 -6.583 -46.649 1.00 87.50 398 THR A C 1
ATOM 3213 O O . THR A 1 398 ? 28.096 -7.574 -45.949 1.00 87.50 398 THR A O 1
ATOM 3216 N N . SER A 1 399 ? 28.816 -6.643 -47.875 1.00 86.88 399 SER A N 1
ATOM 3217 C CA . SER A 1 399 ? 29.180 -7.898 -48.539 1.00 86.88 399 SER A CA 1
ATOM 3218 C C . SER A 1 399 ? 30.364 -8.580 -47.850 1.00 86.88 399 SER A C 1
ATOM 3220 O O . SER A 1 399 ? 30.345 -9.788 -47.653 1.00 86.88 399 SER A O 1
ATOM 3222 N N . HIS A 1 400 ? 31.377 -7.811 -47.437 1.00 86.94 400 HIS A N 1
ATOM 3223 C CA . HIS A 1 400 ? 32.572 -8.320 -46.763 1.00 86.94 400 HIS A CA 1
ATOM 3224 C C . HIS A 1 400 ? 32.2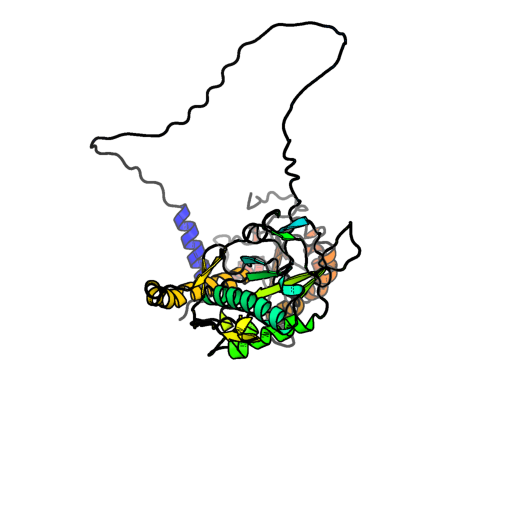51 -8.996 -45.427 1.00 86.94 400 HIS A C 1
ATOM 3226 O O . HIS A 1 400 ? 32.834 -10.025 -45.097 1.00 86.94 400 HIS A O 1
ATOM 3232 N N . LEU A 1 401 ? 31.315 -8.426 -44.666 1.00 87.56 401 LEU A N 1
ATOM 3233 C CA . LEU A 1 401 ? 30.858 -8.984 -43.395 1.00 87.56 401 LEU A CA 1
ATOM 3234 C C . LEU A 1 401 ? 29.679 -9.953 -43.550 1.00 87.56 401 LEU A C 1
ATOM 3236 O O . LEU A 1 401 ? 29.150 -10.416 -42.538 1.00 87.56 401 LEU A O 1
ATOM 3240 N N . HIS A 1 402 ? 29.248 -10.237 -44.785 1.00 88.81 402 HIS A N 1
ATOM 3241 C CA . HIS A 1 402 ? 28.072 -11.062 -45.074 1.00 88.81 402 HIS A CA 1
ATOM 3242 C C . HIS A 1 402 ? 26.850 -10.646 -44.242 1.00 88.81 402 HIS A C 1
ATOM 3244 O O . HIS A 1 402 ? 26.103 -11.479 -43.717 1.00 88.81 402 HIS A O 1
ATOM 3250 N N . LEU A 1 403 ? 26.672 -9.332 -44.066 1.00 83.38 403 LEU A N 1
ATOM 3251 C CA . LEU A 1 403 ? 25.521 -8.805 -43.346 1.00 83.38 403 LEU A CA 1
ATOM 3252 C C . LEU A 1 403 ? 24.271 -9.152 -44.156 1.00 83.38 403 LEU A C 1
ATOM 3254 O O . LEU A 1 403 ? 24.267 -8.996 -45.372 1.00 83.38 403 LEU A O 1
ATOM 3258 N N . PHE A 1 404 ? 23.218 -9.589 -43.466 1.00 84.44 404 PHE A N 1
ATOM 3259 C CA . PHE A 1 404 ? 21.933 -10.026 -44.037 1.00 84.44 404 PHE A CA 1
ATOM 3260 C C . PHE A 1 404 ? 21.914 -11.430 -44.663 1.00 84.44 404 PHE A C 1
ATOM 3262 O O . PHE A 1 404 ? 20.834 -12.013 -44.732 1.00 84.44 404 PHE A O 1
ATOM 3269 N N . ASP A 1 405 ? 23.065 -12.003 -45.025 1.00 86.50 405 ASP A N 1
ATOM 3270 C CA . ASP A 1 405 ? 23.150 -13.387 -45.522 1.00 86.50 405 ASP A CA 1
ATOM 3271 C C . ASP A 1 405 ? 23.172 -14.407 -44.376 1.00 86.50 405 ASP A C 1
ATOM 3273 O O . ASP A 1 405 ? 22.628 -15.507 -44.481 1.00 86.50 405 ASP A O 1
ATOM 3277 N N . GLN A 1 406 ? 23.811 -14.042 -43.263 1.00 89.94 406 GLN A N 1
ATOM 3278 C CA . GLN A 1 406 ? 24.003 -14.918 -42.116 1.00 89.94 406 GLN A CA 1
ATOM 3279 C C . GLN A 1 406 ? 24.056 -14.098 -40.824 1.00 89.94 406 GLN A C 1
ATOM 3281 O O . GLN A 1 406 ? 24.500 -12.950 -40.808 1.00 89.94 406 GLN A O 1
ATOM 3286 N N . THR A 1 407 ? 23.592 -14.686 -39.718 1.00 93.50 407 THR A N 1
ATOM 3287 C CA . THR A 1 407 ? 23.563 -14.010 -38.418 1.00 93.50 407 THR A CA 1
ATOM 3288 C C . THR A 1 407 ? 24.971 -13.621 -37.979 1.00 93.50 407 THR A C 1
ATOM 3290 O O . THR A 1 407 ? 25.853 -14.473 -37.846 1.00 93.50 407 THR A O 1
ATOM 3293 N N . SER A 1 408 ? 25.163 -12.338 -37.687 1.00 94.94 408 SER A N 1
ATOM 3294 C CA . SER A 1 408 ? 26.421 -11.831 -37.144 1.00 94.94 408 SER A CA 1
ATOM 3295 C C . SER A 1 408 ? 26.484 -12.034 -35.633 1.00 94.94 408 SER A C 1
ATOM 3297 O O . SER A 1 408 ? 25.725 -11.417 -34.887 1.00 94.94 408 SER A O 1
ATOM 3299 N N . TRP A 1 409 ? 27.422 -12.853 -35.170 1.00 95.38 409 TRP A N 1
ATOM 3300 C CA . TRP A 1 409 ? 27.712 -13.075 -33.756 1.00 95.38 409 TRP A CA 1
ATOM 3301 C C . TRP A 1 409 ? 28.917 -12.248 -33.320 1.00 95.38 409 TRP A C 1
ATOM 3303 O O . TRP A 1 409 ? 30.054 -12.541 -33.682 1.00 95.38 409 TRP A O 1
ATOM 3313 N N . ILE A 1 410 ? 28.673 -11.191 -32.555 1.00 95.62 410 ILE A N 1
ATOM 3314 C CA . ILE A 1 410 ? 29.654 -10.161 -32.223 1.00 95.62 410 ILE A CA 1
ATOM 3315 C C . ILE A 1 410 ? 30.099 -10.347 -30.776 1.00 95.62 410 ILE A C 1
ATOM 3317 O O . ILE A 1 410 ? 29.319 -10.114 -29.857 1.00 95.62 410 ILE A O 1
ATOM 3321 N N . PHE A 1 411 ? 31.360 -10.715 -30.561 1.00 94.31 411 PHE A N 1
ATOM 3322 C CA . PHE A 1 411 ? 31.916 -10.878 -29.217 1.00 94.31 411 PHE A CA 1
ATOM 3323 C C . PHE A 1 411 ? 32.403 -9.535 -28.681 1.00 94.31 411 PHE A C 1
ATOM 3325 O O . PHE A 1 411 ? 33.472 -9.043 -29.045 1.00 94.31 411 PHE A O 1
ATOM 3332 N N . CYS A 1 412 ? 31.599 -8.923 -27.818 1.00 91.50 412 CYS A N 1
ATOM 3333 C CA . CYS A 1 412 ? 31.832 -7.577 -27.308 1.00 91.50 412 CYS A CA 1
ATOM 3334 C C . CYS A 1 412 ? 32.964 -7.517 -26.279 1.00 91.50 412 CYS A C 1
ATOM 3336 O O . CYS A 1 412 ? 33.707 -6.538 -26.257 1.00 91.50 412 CYS A O 1
ATOM 3338 N N . ASN A 1 413 ? 33.132 -8.577 -25.483 1.00 88.75 413 ASN A N 1
ATOM 3339 C CA . ASN A 1 413 ? 34.196 -8.695 -24.480 1.00 88.75 413 ASN A CA 1
ATOM 3340 C C . ASN A 1 413 ? 35.400 -9.526 -24.964 1.00 88.75 413 ASN A C 1
ATOM 3342 O O . ASN A 1 413 ? 36.285 -9.863 -24.173 1.00 88.75 413 ASN A O 1
ATOM 3346 N N . GLY A 1 414 ? 35.453 -9.836 -26.263 1.00 84.94 414 GLY A N 1
ATOM 3347 C CA . GLY A 1 414 ? 36.407 -10.785 -26.830 1.00 84.94 414 GLY A CA 1
ATOM 3348 C C . GLY A 1 414 ? 36.018 -12.237 -26.544 1.00 84.94 414 GLY A C 1
ATOM 3349 O O . GLY A 1 414 ? 34.911 -12.526 -26.092 1.00 84.94 414 GLY A O 1
ATOM 3350 N N . ARG A 1 415 ? 36.935 -13.158 -26.846 1.00 86.50 415 ARG A N 1
ATOM 3351 C CA . ARG A 1 415 ? 36.732 -14.609 -26.741 1.00 86.50 415 ARG A CA 1
ATOM 3352 C C . ARG A 1 415 ? 37.875 -15.259 -25.987 1.00 86.50 415 ARG A C 1
ATOM 3354 O O . ARG A 1 415 ? 39.033 -14.993 -26.295 1.00 86.50 415 ARG A O 1
ATOM 3361 N N . SER A 1 416 ? 37.552 -16.159 -25.069 1.00 81.00 416 SER A N 1
ATOM 3362 C CA . SER A 1 416 ? 38.551 -16.937 -24.329 1.00 81.00 416 SER A CA 1
ATOM 3363 C C . SER A 1 416 ? 39.286 -17.955 -25.205 1.00 81.00 416 SER A C 1
ATOM 3365 O O . SER A 1 416 ? 40.476 -18.202 -25.018 1.00 81.00 416 SER A O 1
ATOM 3367 N N . ASP A 1 417 ? 38.596 -18.519 -26.202 1.00 78.75 417 ASP A N 1
ATOM 3368 C CA . ASP A 1 417 ? 39.145 -19.505 -27.137 1.00 78.75 417 ASP A CA 1
ATOM 3369 C C . ASP A 1 417 ? 39.978 -18.871 -28.265 1.00 78.75 417 ASP A C 1
ATOM 3371 O O . ASP A 1 417 ? 40.587 -19.583 -29.067 1.00 78.75 417 ASP A O 1
ATOM 3375 N N . PHE A 1 418 ? 40.024 -17.537 -28.344 1.00 74.94 418 PHE A N 1
ATOM 3376 C CA . PHE A 1 418 ? 40.731 -16.807 -29.388 1.00 74.94 418 PHE A CA 1
ATOM 3377 C C . PHE A 1 418 ? 42.076 -16.274 -28.881 1.00 74.94 418 PHE A C 1
ATOM 3379 O O . PHE A 1 418 ? 42.140 -15.372 -28.055 1.00 74.94 418 PHE A O 1
ATOM 3386 N N . LYS A 1 419 ? 43.178 -16.806 -29.421 1.00 61.75 419 LYS A N 1
ATOM 3387 C CA . LYS A 1 419 ? 44.557 -16.409 -29.070 1.00 61.75 419 LYS A CA 1
ATOM 3388 C C . LYS A 1 419 ? 45.080 -15.203 -29.874 1.00 61.75 419 LYS A C 1
ATOM 3390 O O . LYS A 1 419 ? 46.275 -15.123 -30.145 1.00 61.75 419 LYS A O 1
ATOM 3395 N N . GLY A 1 420 ? 44.200 -14.312 -30.329 1.00 60.53 420 GLY A N 1
ATOM 3396 C CA . GLY A 1 420 ? 44.581 -13.102 -31.069 1.00 60.53 420 GLY A CA 1
ATOM 3397 C C . GLY A 1 420 ? 44.755 -11.883 -30.157 1.00 60.53 420 GLY A C 1
ATOM 3398 O O . GLY A 1 420 ? 44.123 -11.795 -29.109 1.00 60.53 420 GLY A O 1
ATOM 3399 N N . ASN A 1 421 ? 45.599 -10.929 -30.565 1.00 51.50 421 ASN A N 1
ATOM 3400 C CA . ASN A 1 421 ? 45.871 -9.676 -29.841 1.00 51.50 421 ASN A CA 1
ATOM 3401 C C . ASN A 1 421 ? 44.708 -8.665 -29.962 1.00 51.50 421 ASN A C 1
ATOM 3403 O O . ASN A 1 421 ? 44.876 -7.591 -30.540 1.00 51.50 421 ASN A O 1
ATOM 3407 N N . GLU A 1 422 ? 43.523 -8.977 -29.439 1.00 55.91 422 GLU A N 1
ATOM 3408 C CA . GLU A 1 422 ? 42.433 -7.997 -29.356 1.00 55.91 422 GLU A CA 1
ATOM 3409 C C . GLU A 1 422 ? 42.448 -7.271 -28.002 1.00 55.91 422 GLU A C 1
ATOM 3411 O O . GLU A 1 422 ? 42.469 -7.879 -26.935 1.00 55.91 422 GLU A O 1
ATOM 3416 N N . THR A 1 423 ? 42.455 -5.937 -28.032 1.00 49.47 423 THR A N 1
ATOM 3417 C CA . THR A 1 423 ? 42.381 -5.094 -26.835 1.00 49.47 423 THR A CA 1
ATOM 3418 C C . THR A 1 423 ? 40.973 -5.124 -26.242 1.00 49.47 423 THR A C 1
ATOM 3420 O O . THR A 1 423 ? 40.022 -4.645 -26.862 1.00 49.47 423 THR A O 1
ATOM 3423 N N . HIS A 1 424 ? 40.846 -5.660 -25.023 1.00 46.81 424 HIS A N 1
ATOM 3424 C CA . HIS A 1 424 ? 39.607 -5.631 -24.244 1.00 46.81 424 HIS A CA 1
ATOM 3425 C C . HIS A 1 424 ? 39.139 -4.187 -24.035 1.00 46.81 424 HIS A C 1
ATOM 3427 O O . HIS A 1 424 ? 39.868 -3.352 -23.491 1.00 46.81 424 HIS A O 1
ATOM 3433 N N . VAL A 1 425 ? 37.915 -3.886 -24.466 1.00 43.00 425 VAL A N 1
ATOM 3434 C CA . VAL A 1 425 ? 37.289 -2.587 -24.227 1.00 43.00 425 VAL A CA 1
ATOM 3435 C C . VAL A 1 425 ? 36.479 -2.699 -22.938 1.00 43.00 425 VAL A C 1
ATOM 3437 O O . VAL A 1 425 ? 35.483 -3.407 -22.906 1.00 43.00 425 VAL A O 1
ATOM 3440 N N . MET A 1 426 ? 36.920 -1.949 -21.924 1.00 33.84 426 MET A N 1
ATOM 3441 C CA . MET A 1 426 ? 36.371 -1.761 -20.567 1.00 33.84 426 MET A CA 1
ATOM 3442 C C . MET A 1 426 ? 37.060 -2.566 -19.448 1.00 33.84 426 MET A C 1
ATOM 3444 O O . MET A 1 426 ? 36.843 -3.761 -19.271 1.00 33.84 426 MET A O 1
ATOM 3448 N N . LYS A 1 427 ? 37.871 -1.839 -18.666 1.00 32.81 427 LYS A N 1
ATOM 3449 C CA . LYS A 1 427 ? 38.065 -2.049 -17.226 1.00 32.81 427 LYS A CA 1
ATOM 3450 C C . LYS A 1 427 ? 37.210 -1.036 -16.480 1.00 32.81 427 LYS A C 1
ATOM 3452 O O . LYS A 1 427 ? 37.117 0.104 -16.999 1.00 32.81 427 LYS A O 1
#

Foldseek 3Di:
DPDDPVVVVVVVVVVVVVVVPDDDDDDDDDDDDDDDDDDDDDDDDDDDDDDDDDDDDDDDDDDDDDDDDPPPPPPAAADEDDDAPDPPPPFAAAAQHFYDDFFFQDLQEPAGEAEEACQVQQPDDLQSVLLVLLLVLVLVQLQSLLLSHKHKYKYQADDCVVDPPGDHRGHGFYQDPDLVSNQVSPVCLVVWFDPLSVLSVVFKDGWDWHWYDDPVDPGTGTIIMIIGHNQLVRRQLDFTWTFRWDQDPVVRDIDTHDIFGWHTDTSDIDGDDPVCVVVSSVCSNVSSVSNVVSVVVCVVPDDPPDPCPVVVVVCVQCVNDPDHDQPDEDEAEDEFDDPVVLVVCPVVLPHRYQEYAYAYQCCCPPNDVVSSVVPFDEQEEEPVLQDDDPPDDPVNSCVVSVGPVHYYYYHDQHHPPDPDPDDGDDD

Solvent-accessible surface area (backbone atoms only — not comparable to full-atom values): 25724 Å² total; per-residue (Å²): 131,85,82,54,75,68,55,55,53,54,50,53,52,53,53,58,55,56,68,75,66,69,79,87,80,86,86,83,89,84,88,84,84,88,81,88,88,82,90,78,89,83,88,86,87,86,88,87,89,90,88,83,89,82,87,82,90,82,89,85,83,90,84,89,81,90,79,77,90,75,80,77,78,73,82,64,50,81,38,82,76,80,70,80,96,57,85,73,85,83,63,69,46,53,50,62,22,24,37,69,74,58,42,34,73,78,66,27,70,60,62,20,39,43,64,34,39,56,59,74,44,59,74,49,57,70,69,56,28,23,27,53,53,31,25,54,51,52,50,49,42,38,4,26,46,52,61,31,17,23,28,35,41,35,32,12,17,28,32,46,88,84,37,83,93,50,55,59,34,23,29,68,31,27,64,74,92,60,73,61,54,62,53,58,19,57,58,50,45,75,78,22,28,90,69,68,44,66,48,52,58,71,18,47,48,75,70,41,79,33,44,32,52,49,95,89,52,88,73,77,24,23,34,40,35,33,39,29,49,37,46,53,93,68,46,60,92,59,80,56,55,36,22,46,46,40,66,38,80,94,76,72,42,77,46,65,48,74,78,40,43,33,30,59,57,60,66,41,70,45,72,64,51,80,90,49,44,67,62,53,59,68,46,40,61,57,43,42,50,53,36,47,50,40,57,55,45,46,72,72,59,65,74,74,82,58,97,48,55,66,58,52,51,48,33,65,66,23,72,70,49,98,55,63,65,87,87,54,72,39,75,46,78,48,58,77,64,53,78,73,57,67,74,67,42,68,72,64,69,75,47,58,54,50,32,34,43,31,50,30,36,51,17,66,82,77,30,66,52,39,58,45,56,74,82,42,80,63,45,81,36,46,71,69,73,71,59,78,56,97,85,62,49,72,68,56,50,37,58,73,69,36,59,90,78,43,27,38,37,27,30,61,54,42,50,72,90,52,95,64,98,70,82,75,73,82,133

Organism: Dissostichus eleginoides (NCBI:txid100907)

Radius of gyration: 33.3 Å; Cα contacts (8 Å, |Δi|>4): 615; chains: 1; bounding box: 84×69×103 Å

Nearest PDB structure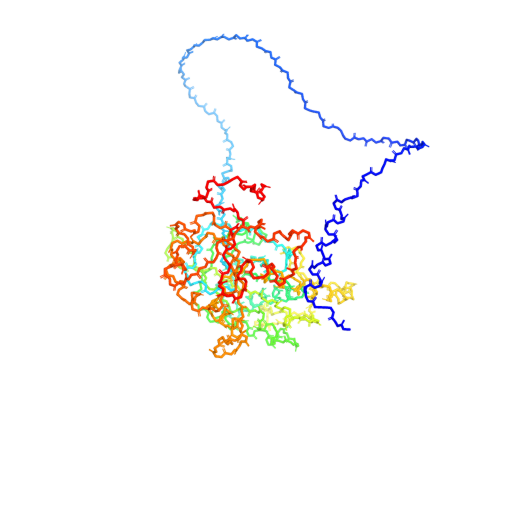s (foldseek):
  7ksp-assembly1_B  TM=9.082E-01  e=9.573E-20  Homo sapiens
  7ksp-assembly1_A  TM=9.007E-01  e=1.747E-19  Homo sapiens
  7egp-assembly1_A  TM=3.940E-01  e=1.436E+00  Saccharomyces cerevisiae S288C
  7r6b-assembly1_B  TM=3.846E-01  e=3.138E+00  Yersinia pestis

Sequence (427 aa):
MKLGPAHLIIQKRNELINSKQKPQEKIKPNPGKNTEDKQHINQKAVQGHPAQTSVRNTEDSVERQTAQEQCVLTSKEDCRPRPFDQEEIDFIYVKNRVLQPESGAFNLTSPCHEFKSLSKASTLDRTRLQAKFAKEVLKFATGCMNIRTNGTIHFGVMDSKEDAGYVHGEIIGIAVQEKDIYVDALDYIERSISSDKEHVRQCVRPPRFIEVLDRESTEKRYVVEVDIVPSISIVKSKVYVVRLPNFKESTNKVEFEKEAILRRVGSKTEPVNDKDLSDFYQRVRDRDAQREEAEQNQFLSAPDFCQDLGRKLKVLMTSGKKFIEKEKWFIFVTNKLSPNDLCSIDWLINMNVFCVFDFDPESKTSGLCSKYLQQHAANMHSLQSYRLSGDMSINEFTSHLHLFDQTSWIFCNGRSDFKGNETHVMK